Protein AF-A0A7Y6DLT6-F1 (afdb_monomer)

Foldseek 3Di:
DDDDDDDDDDDDDDDDDDDDDDDDDDDDDYDDDDDDDDDDDDDDDDDDDDDDDDDDDDDDDDDDDDDDDDDDDDDDDDDDDDDPDDDPPPPDDPCRLPVQVDADDLVRVLVCLVAAAEEEALLLLLLLLLAQDLLSVVSLVLLLVCLVRYAYELLSVVVNVVCNLVSLVPNDDCPDVLVVVLVVVVVVLVVVPVCVPPPPVSVVVNVVSVVVSVVVVVVVCVVSDDRDPSVCCSVDVVSDPSSVSCCVSCPVRYFDPPPPCQVVQLVVLVVCLVVPQDDQVVQQPVQCVPPPNRSSSRVSRLVSVLVVLQPDPGPAQAHEYEDLDLDVRFFPFDPPDPRDTDFGDSSSQSVSCVRRVHGYGYHYSLSVLVSSCVVPVDPPVSSVSNSVSSVVSSPPPPVPDCQDDLVLLVQLLVVCVVVVNPLLSVLLLVCLQSQFWDFPVRSCVVVVHDPPDACVCVLVSSQVSQVVCCVVVNGPPPDDGQWDFDDPPPDGGRTIGGDNVSNVSSVVLVPQDDLVLLLLVVLLVPQVDWDQLVRSLVVSVVVVSHDQVVDPCSSVRSVVVCVVCVVPFWDDDPNTTGGDPVCSPVRPPNPPDDDD

Radius of gyration: 35.14 Å; Cα contacts (8 Å, |Δi|>4): 614; chains: 1; bounding box: 98×102×90 Å

Structure (mmCIF, N/CA/C/O backbone):
data_AF-A0A7Y6DLT6-F1
#
_entry.id   AF-A0A7Y6DLT6-F1
#
loop_
_atom_site.group_PDB
_atom_site.id
_atom_site.type_symbol
_atom_site.label_atom_id
_atom_site.label_alt_id
_atom_site.label_comp_id
_atom_site.label_asym_id
_atom_site.label_entity_id
_atom_site.label_seq_id
_atom_site.pdbx_PDB_ins_code
_atom_site.Cartn_x
_atom_site.Cartn_y
_atom_site.Cartn_z
_atom_site.occupancy
_atom_site.B_iso_or_equiv
_atom_site.auth_seq_id
_atom_site.auth_comp_id
_atom_site.auth_asym_id
_atom_site.auth_atom_id
_atom_site.pdbx_PDB_model_num
ATOM 1 N N . MET A 1 1 ? 43.312 -44.491 4.519 1.00 35.94 1 MET A N 1
ATOM 2 C CA . MET A 1 1 ? 41.953 -44.143 4.980 1.00 35.94 1 MET A CA 1
ATOM 3 C C . MET A 1 1 ? 40.960 -44.849 4.069 1.00 35.94 1 MET A C 1
ATOM 5 O O . MET A 1 1 ? 41.055 -44.680 2.864 1.00 35.94 1 MET A O 1
ATOM 9 N N . GLN A 1 2 ? 40.114 -45.707 4.641 1.00 32.59 2 GLN A N 1
ATOM 10 C CA . GLN A 1 2 ? 38.873 -46.238 4.038 1.00 32.59 2 GLN A CA 1
ATOM 11 C C . GLN A 1 2 ? 37.790 -45.133 3.978 1.00 32.59 2 GLN A C 1
ATOM 13 O O . GLN A 1 2 ? 38.033 -44.118 4.640 1.00 32.59 2 GLN A O 1
ATOM 18 N N . PRO A 1 3 ? 36.642 -45.261 3.254 1.00 43.50 3 PRO A N 1
ATOM 19 C CA . PRO A 1 3 ? 35.817 -46.460 2.9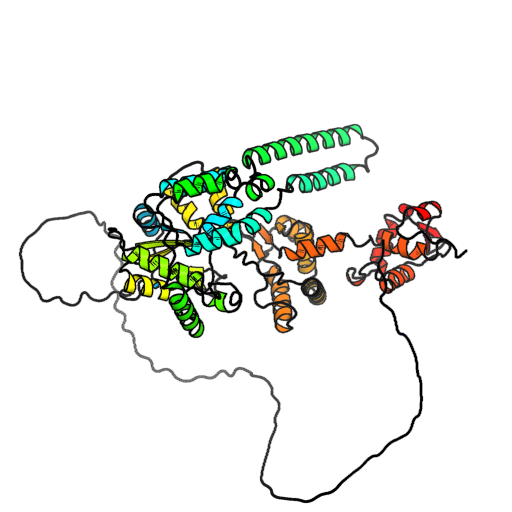23 1.00 43.50 3 PRO A CA 1
ATOM 20 C C . PRO A 1 3 ? 35.541 -46.652 1.407 1.00 43.50 3 PRO A C 1
ATOM 22 O O . PRO A 1 3 ? 35.812 -45.751 0.624 1.00 43.50 3 PRO A O 1
ATOM 25 N N . ILE A 1 4 ? 35.234 -47.837 0.852 1.00 29.78 4 ILE A N 1
ATOM 26 C CA . ILE A 1 4 ? 34.163 -48.861 1.027 1.00 29.78 4 ILE A CA 1
ATOM 27 C C . ILE A 1 4 ? 32.803 -48.495 0.383 1.00 29.78 4 ILE A C 1
ATOM 29 O O . ILE A 1 4 ? 32.092 -47.627 0.868 1.00 29.78 4 ILE A O 1
ATOM 33 N N . GLU A 1 5 ? 32.524 -49.256 -0.693 1.00 29.47 5 GLU A N 1
ATOM 34 C CA . GLU A 1 5 ? 31.287 -49.802 -1.306 1.00 29.47 5 GLU A CA 1
ATOM 35 C C . GLU A 1 5 ? 29.926 -49.084 -1.219 1.00 29.47 5 GLU A C 1
ATOM 37 O O . GLU A 1 5 ? 29.405 -48.879 -0.132 1.00 29.47 5 GLU A O 1
ATOM 42 N N . VAL A 1 6 ? 29.238 -49.014 -2.377 1.00 30.91 6 VAL A N 1
ATOM 43 C CA . VAL A 1 6 ? 27.948 -49.718 -2.584 1.00 30.91 6 VAL A CA 1
ATOM 44 C C . VAL A 1 6 ? 27.906 -50.358 -3.989 1.00 30.91 6 VAL A C 1
ATOM 46 O O . VAL A 1 6 ? 28.162 -49.707 -4.999 1.00 30.91 6 VAL A O 1
ATOM 49 N N . ARG A 1 7 ? 27.605 -51.664 -4.016 1.00 29.14 7 ARG A N 1
ATOM 50 C CA . ARG A 1 7 ? 27.376 -52.560 -5.172 1.00 29.14 7 ARG A CA 1
ATOM 51 C C . ARG A 1 7 ? 25.964 -52.369 -5.751 1.00 29.14 7 ARG A C 1
ATOM 53 O O . ARG A 1 7 ? 25.057 -52.085 -4.984 1.00 29.14 7 ARG A O 1
ATOM 60 N N . GLY A 1 8 ? 25.764 -52.532 -7.067 1.00 28.17 8 GLY A N 1
ATOM 61 C CA . GLY A 1 8 ? 25.127 -53.725 -7.682 1.00 28.17 8 GLY A CA 1
ATOM 62 C C . GLY A 1 8 ? 23.587 -53.607 -7.732 1.00 28.17 8 GLY A C 1
ATOM 63 O O . GLY A 1 8 ? 22.991 -53.184 -6.760 1.00 28.17 8 GLY A O 1
ATOM 64 N N . LEU A 1 9 ? 22.838 -53.928 -8.789 1.00 28.08 9 LEU A N 1
ATOM 65 C CA . LEU A 1 9 ? 22.936 -55.035 -9.739 1.00 28.08 9 LEU A CA 1
ATOM 66 C C . LEU A 1 9 ? 22.061 -54.751 -10.978 1.00 28.08 9 LEU A C 1
ATOM 68 O O . LEU A 1 9 ? 20.892 -54.397 -10.858 1.00 28.08 9 LEU A O 1
ATOM 72 N N . THR A 1 10 ? 22.611 -55.018 -12.156 1.00 30.36 10 THR A N 1
ATOM 73 C CA . THR A 1 10 ? 21.899 -55.385 -13.390 1.00 30.36 10 THR A CA 1
ATOM 74 C C . THR A 1 10 ? 21.813 -56.909 -13.496 1.00 30.36 10 THR A C 1
ATOM 76 O O . THR A 1 10 ? 22.809 -57.569 -13.202 1.00 30.36 10 THR A O 1
ATOM 79 N N . ASN A 1 11 ? 20.668 -57.447 -13.941 1.00 30.88 11 ASN A N 1
ATOM 80 C CA . ASN A 1 11 ? 20.520 -58.594 -14.868 1.00 30.88 11 ASN A CA 1
ATOM 81 C C . ASN A 1 11 ? 19.027 -58.972 -15.009 1.00 30.88 11 ASN A C 1
ATOM 83 O O . ASN A 1 11 ? 18.346 -59.169 -14.012 1.00 30.88 11 ASN A O 1
ATOM 87 N N . LEU A 1 12 ? 18.452 -58.845 -16.215 1.00 29.50 12 LEU A N 1
ATOM 88 C CA . LEU A 1 12 ? 18.264 -59.898 -17.241 1.00 29.50 12 LEU A CA 1
ATOM 89 C C . LEU A 1 12 ? 17.118 -60.870 -16.906 1.00 29.50 12 LEU A C 1
ATOM 91 O O . LEU A 1 12 ? 17.245 -61.656 -15.980 1.00 29.50 12 LEU A O 1
ATOM 95 N N . PHE A 1 13 ? 16.038 -60.857 -17.698 1.00 26.55 13 PHE A N 1
ATOM 96 C CA . PHE A 1 13 ? 15.686 -61.950 -18.622 1.00 26.55 13 PHE A CA 1
ATOM 97 C C . PHE A 1 13 ? 14.458 -61.584 -19.475 1.00 26.55 13 PHE A C 1
ATOM 99 O O . PHE A 1 13 ? 13.429 -61.142 -18.973 1.00 26.55 13 PHE A O 1
ATOM 106 N N . ALA A 1 14 ? 14.604 -61.779 -20.785 1.00 29.97 14 ALA A N 1
ATOM 107 C CA . ALA A 1 14 ? 13.555 -61.718 -21.793 1.00 29.97 14 ALA A CA 1
ATOM 108 C C . ALA A 1 14 ? 12.845 -63.079 -21.923 1.00 29.97 14 ALA A C 1
ATOM 110 O O . ALA A 1 14 ? 13.469 -64.119 -21.717 1.00 29.97 14 ALA A O 1
ATOM 111 N N . GLY A 1 15 ? 11.576 -63.071 -22.341 1.00 26.72 15 GLY A N 1
ATOM 112 C CA . GLY A 1 15 ? 10.824 -64.276 -22.700 1.00 26.72 15 GLY A CA 1
ATOM 113 C C . GLY A 1 15 ? 9.475 -63.943 -23.338 1.00 26.72 15 GLY A C 1
ATOM 114 O O . GLY A 1 15 ? 8.537 -63.559 -22.652 1.00 26.72 15 GLY A O 1
ATOM 115 N N . VAL A 1 16 ? 9.419 -64.066 -24.662 1.00 28.84 16 VAL A N 1
ATOM 116 C CA . VAL A 1 16 ? 8.278 -63.852 -25.569 1.00 28.84 16 VAL A CA 1
ATOM 117 C C . VAL A 1 16 ? 7.318 -65.051 -25.541 1.00 28.84 16 VAL A C 1
ATOM 119 O O . VAL A 1 16 ? 7.809 -66.175 -25.579 1.00 28.84 16 VAL A O 1
ATOM 122 N N . ALA A 1 17 ? 5.995 -64.832 -25.599 1.00 25.98 17 ALA A N 1
ATOM 123 C CA . ALA A 1 17 ? 5.063 -65.616 -26.433 1.00 25.98 17 ALA A CA 1
ATOM 124 C C . ALA A 1 17 ? 3.639 -65.021 -26.467 1.00 25.98 17 ALA A C 1
ATOM 126 O O . ALA A 1 17 ? 3.127 -64.495 -25.486 1.00 25.98 17 ALA A O 1
ATOM 127 N N . VAL A 1 18 ? 3.062 -65.133 -27.659 1.00 28.59 18 VAL A N 1
ATOM 128 C CA . VAL A 1 18 ? 1.777 -64.665 -28.200 1.00 28.59 18 VAL A CA 1
ATOM 129 C C . VAL A 1 18 ? 0.624 -65.608 -27.796 1.00 28.59 18 VAL A C 1
ATOM 131 O O . VAL A 1 18 ? 0.904 -66.753 -27.446 1.00 28.59 18 VAL A O 1
ATOM 134 N N . VAL A 1 19 ? -0.638 -65.151 -27.910 1.00 27.16 19 VAL A N 1
ATOM 135 C CA . VAL A 1 19 ? -1.792 -65.813 -28.593 1.00 27.16 19 VAL A CA 1
ATOM 136 C C . VAL A 1 19 ? -3.156 -65.441 -27.961 1.00 27.16 19 VAL A C 1
ATOM 138 O O . VAL A 1 19 ? -3.414 -65.727 -26.797 1.00 27.16 19 VAL A O 1
ATOM 141 N N . ASP A 1 20 ? -3.977 -64.802 -28.804 1.00 27.42 20 ASP A N 1
ATOM 142 C CA . ASP A 1 20 ? -5.425 -64.904 -29.076 1.00 27.42 20 ASP A CA 1
ATOM 143 C C . ASP A 1 20 ? -6.518 -64.906 -27.983 1.00 27.42 20 ASP A C 1
ATOM 145 O O . ASP A 1 20 ? -6.604 -65.765 -27.113 1.00 27.42 20 ASP A O 1
ATOM 149 N N . ASP A 1 21 ? -7.422 -63.934 -28.171 1.00 29.38 21 ASP A N 1
ATOM 150 C CA . ASP A 1 21 ? -8.854 -64.080 -28.494 1.00 29.38 21 ASP A CA 1
ATOM 151 C C . ASP A 1 21 ? -9.742 -64.969 -27.601 1.00 29.38 21 ASP A C 1
ATOM 153 O O . ASP A 1 21 ? -9.621 -66.191 -27.571 1.00 29.38 21 ASP A O 1
ATOM 157 N N . LEU A 1 22 ? -10.751 -64.349 -26.973 1.00 25.91 22 LEU A N 1
ATOM 158 C CA . LEU A 1 22 ? -12.039 -65.002 -26.724 1.00 25.91 22 LEU A CA 1
ATOM 159 C C . LEU A 1 22 ? -13.150 -63.982 -26.457 1.00 25.91 22 LEU A C 1
ATOM 161 O O . LEU A 1 22 ? -13.236 -63.322 -25.422 1.00 25.91 22 LEU A O 1
ATOM 165 N N . SER A 1 23 ? -14.032 -63.923 -27.446 1.00 26.02 23 SER A N 1
ATOM 166 C CA . SER A 1 23 ? -15.387 -63.393 -27.390 1.00 26.02 23 SER A CA 1
ATOM 167 C C . SER A 1 23 ? -16.257 -64.216 -26.431 1.00 26.02 23 SER A C 1
ATOM 169 O O . SER A 1 23 ? -16.155 -65.442 -26.420 1.00 26.02 23 SER A O 1
ATOM 171 N N . LEU A 1 24 ? -17.208 -63.591 -25.728 1.00 24.50 24 LEU A N 1
ATOM 172 C CA . LEU A 1 24 ? -18.424 -64.291 -25.304 1.00 24.50 24 LEU A CA 1
ATOM 173 C C . LEU A 1 24 ? -19.627 -63.351 -25.208 1.00 24.50 24 LEU A C 1
ATOM 175 O O . LEU A 1 24 ? -19.550 -62.205 -24.775 1.00 24.50 24 LEU A O 1
ATOM 179 N N . THR A 1 25 ? -20.736 -63.899 -25.681 1.00 24.39 25 THR A N 1
ATOM 180 C CA . THR A 1 25 ? -21.886 -63.256 -26.299 1.00 24.39 25 THR A CA 1
ATOM 181 C C . THR A 1 25 ? -23.145 -63.912 -25.717 1.00 24.39 25 THR A C 1
ATOM 183 O O . THR A 1 25 ? -23.231 -65.133 -25.725 1.00 24.39 25 THR A O 1
ATOM 186 N N . ILE A 1 26 ? -24.114 -63.077 -25.306 1.00 25.66 26 ILE A N 1
ATOM 187 C CA . ILE A 1 26 ? -25.591 -63.261 -25.308 1.00 25.66 26 ILE A CA 1
ATOM 188 C C . ILE A 1 26 ? -26.275 -64.240 -24.320 1.00 25.66 26 ILE A C 1
ATOM 190 O O . ILE A 1 26 ? -26.053 -65.444 -24.355 1.00 25.66 26 ILE A O 1
ATOM 194 N N . ALA A 1 27 ? -27.249 -63.686 -23.567 1.00 24.92 27 ALA A N 1
ATOM 195 C CA . ALA A 1 27 ? -28.701 -64.024 -23.509 1.00 24.92 27 ALA A CA 1
ATOM 196 C C . ALA A 1 27 ? -29.249 -63.898 -22.068 1.00 24.92 27 ALA A C 1
ATOM 198 O O . ALA A 1 27 ? -28.544 -64.264 -21.141 1.00 24.92 27 ALA A O 1
ATOM 199 N N . ALA A 1 28 ? -30.500 -63.560 -21.738 1.00 25.25 28 ALA A N 1
ATOM 200 C CA . ALA A 1 28 ? -31.664 -62.866 -22.310 1.00 25.25 28 ALA A CA 1
ATOM 201 C C . ALA A 1 28 ? -32.809 -63.032 -21.267 1.00 25.25 28 ALA A C 1
ATOM 203 O O . ALA A 1 28 ? -32.799 -64.015 -20.527 1.00 25.25 28 ALA A O 1
ATOM 204 N N . GLY A 1 29 ? -33.808 -62.135 -21.250 1.00 23.48 29 GLY A N 1
ATOM 205 C CA . GLY A 1 29 ? -35.109 -62.316 -20.560 1.00 23.48 29 GLY A CA 1
ATOM 206 C C . GLY A 1 29 ? -35.494 -61.131 -19.658 1.00 23.48 29 GLY A C 1
ATOM 207 O O . GLY A 1 29 ? -34.976 -61.035 -18.555 1.00 23.48 29 GLY A O 1
ATOM 208 N N . GLU A 1 30 ? -36.158 -60.083 -20.173 1.00 28.81 30 GLU A N 1
ATOM 209 C CA . GLU A 1 30 ? -37.633 -59.855 -20.227 1.00 28.81 30 GLU A CA 1
ATOM 210 C C . GLU A 1 30 ? -38.258 -59.439 -18.868 1.00 28.81 30 GLU A C 1
ATOM 212 O O . GLU A 1 30 ? -37.863 -59.977 -17.846 1.00 28.81 30 GLU A O 1
ATOM 217 N N . VAL A 1 31 ? -39.261 -58.561 -18.683 1.00 26.36 31 VAL A N 1
ATOM 218 C CA . VAL A 1 31 ? -40.096 -57.590 -19.438 1.00 26.36 31 VAL A CA 1
ATOM 219 C C . VAL A 1 31 ? -40.890 -56.797 -18.362 1.00 26.36 31 VAL A C 1
ATOM 221 O O . VAL A 1 31 ? -41.161 -57.360 -17.307 1.00 26.36 31 VAL A O 1
ATOM 224 N N . PHE A 1 32 ? -41.257 -55.531 -18.641 1.00 25.34 32 PHE A N 1
ATOM 225 C CA . PHE A 1 32 ? -42.472 -54.744 -18.259 1.00 25.34 32 PHE A CA 1
ATOM 226 C C . PHE A 1 32 ? -42.084 -53.246 -18.140 1.00 25.34 32 PHE A C 1
ATOM 228 O O . PHE A 1 32 ? -41.410 -52.854 -17.197 1.00 25.34 32 PHE A O 1
ATOM 235 N N . ALA A 1 33 ? -42.224 -52.418 -19.192 1.00 27.95 33 ALA A N 1
ATOM 236 C CA . ALA A 1 33 ? -43.408 -51.611 -19.579 1.00 27.95 33 ALA A CA 1
ATOM 237 C C . ALA A 1 33 ? -43.897 -50.696 -18.429 1.00 27.95 33 ALA A C 1
ATOM 239 O O . ALA A 1 33 ? -44.221 -51.196 -17.364 1.00 27.95 33 ALA A O 1
ATOM 240 N N . LEU A 1 34 ? -43.967 -49.359 -18.525 1.00 27.39 34 LEU A N 1
ATOM 241 C CA . LEU A 1 34 ? -44.654 -48.469 -19.484 1.00 27.39 34 LEU A CA 1
ATOM 242 C C . LEU A 1 34 ? -44.012 -47.058 -19.367 1.00 27.39 34 LEU A C 1
ATOM 244 O O . LEU A 1 34 ? -43.784 -46.603 -18.254 1.00 27.39 34 LEU A O 1
ATOM 248 N N . GLY A 1 35 ? -43.626 -46.348 -20.434 1.00 28.16 35 GLY A N 1
ATOM 249 C CA . GLY A 1 35 ? -44.506 -45.447 -21.203 1.00 28.16 35 GLY A CA 1
ATOM 250 C C . GLY A 1 35 ? -43.976 -43.986 -21.185 1.00 28.16 35 GLY A C 1
ATOM 251 O O . GLY A 1 35 ? -43.201 -43.659 -20.299 1.00 28.16 35 GLY A O 1
ATOM 252 N N . PRO A 1 36 ? -44.316 -43.118 -22.161 1.00 41.81 36 PRO A N 1
ATOM 253 C CA . PRO A 1 36 ? -43.343 -42.566 -23.131 1.00 41.81 36 PRO A CA 1
ATOM 254 C C . PRO A 1 36 ? -43.027 -41.049 -22.971 1.00 41.81 36 PRO A C 1
ATOM 256 O O . PRO A 1 36 ? -43.845 -40.313 -22.439 1.00 41.81 36 PRO A O 1
ATOM 259 N N . ASN A 1 37 ? -41.810 -40.575 -23.315 1.00 30.48 37 ASN A N 1
ATOM 260 C CA . ASN A 1 37 ? -41.374 -39.984 -24.616 1.00 30.48 37 ASN A CA 1
ATOM 261 C C . ASN A 1 37 ? -41.849 -38.505 -24.773 1.00 30.48 37 ASN A C 1
ATOM 263 O O . ASN A 1 37 ? -42.997 -38.206 -24.493 1.00 30.48 37 ASN A O 1
ATOM 267 N N . VAL A 1 38 ? -41.060 -37.496 -25.171 1.00 30.70 38 VAL A N 1
ATOM 268 C CA . VAL A 1 38 ? -40.387 -37.312 -26.472 1.00 30.70 38 VAL A CA 1
ATOM 269 C C . VAL A 1 38 ? -39.416 -36.109 -26.399 1.00 30.70 38 VAL A C 1
ATOM 271 O O . VAL A 1 38 ? -39.701 -35.096 -25.766 1.00 30.70 38 VAL A O 1
ATOM 274 N N . ARG A 1 39 ? -38.284 -36.225 -27.110 1.00 31.39 39 ARG A N 1
ATOM 275 C CA . ARG A 1 39 ? -37.271 -35.185 -27.397 1.00 31.39 39 ARG A CA 1
ATOM 276 C C . ARG A 1 39 ? -37.767 -34.138 -28.411 1.00 31.39 39 ARG A C 1
ATOM 278 O O . ARG A 1 39 ? -38.401 -34.509 -29.392 1.00 31.39 39 ARG A O 1
ATOM 285 N N . GLY A 1 40 ? -37.316 -32.885 -28.306 1.00 27.89 40 GLY A N 1
ATOM 286 C CA . GLY A 1 40 ? -37.425 -31.896 -29.391 1.00 27.89 40 GLY A CA 1
ATOM 287 C C . GLY A 1 40 ? -36.444 -30.729 -29.232 1.00 27.89 40 GLY A C 1
ATOM 288 O O . GLY A 1 40 ? -36.400 -30.112 -28.178 1.00 27.89 40 GLY A O 1
ATOM 289 N N . ARG A 1 41 ? -35.633 -30.486 -30.270 1.00 28.52 41 ARG A N 1
ATOM 290 C CA . ARG A 1 41 ? -34.544 -29.490 -30.394 1.00 28.52 41 ARG A CA 1
ATOM 291 C C . ARG A 1 41 ? -35.006 -28.015 -30.291 1.00 28.52 41 ARG A C 1
ATOM 293 O O . ARG A 1 41 ? -36.193 -27.758 -30.475 1.00 28.52 41 ARG A O 1
ATOM 300 N N . PRO A 1 42 ? -34.078 -27.058 -30.066 1.00 38.41 42 PRO A N 1
ATOM 301 C CA . PRO A 1 42 ? -34.388 -25.642 -29.869 1.00 38.41 42 PRO A CA 1
ATOM 302 C C . PRO A 1 42 ? -34.380 -24.848 -31.185 1.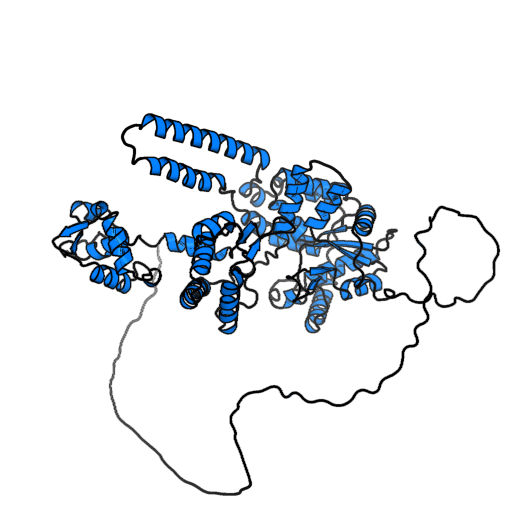00 38.41 42 PRO A C 1
ATOM 304 O O . PRO A 1 42 ? -33.554 -25.111 -32.054 1.00 38.41 42 PRO A O 1
ATOM 307 N N . GLU A 1 43 ? -35.250 -23.841 -31.301 1.00 29.22 43 GLU A N 1
ATOM 308 C CA . GLU A 1 43 ? -35.146 -22.754 -32.287 1.00 29.22 43 GLU A CA 1
ATOM 309 C C . GLU A 1 43 ? -35.875 -21.474 -31.798 1.00 29.22 43 GLU A C 1
ATOM 311 O O . GLU A 1 43 ? -36.617 -21.529 -30.814 1.00 29.22 43 GLU A O 1
ATOM 316 N N . PRO A 1 44 ? -35.578 -20.297 -32.387 1.00 33.84 44 PRO A N 1
ATOM 317 C CA . PRO A 1 44 ? -35.224 -19.093 -31.636 1.00 33.84 44 PRO A CA 1
ATOM 318 C C . PRO A 1 44 ? -36.372 -18.106 -31.388 1.00 33.84 44 PRO A C 1
ATOM 320 O O . PRO A 1 44 ? -37.350 -18.006 -32.128 1.00 33.84 44 PRO A O 1
ATOM 323 N N . TRP A 1 45 ? -36.183 -17.301 -30.344 1.00 24.84 45 TRP A N 1
ATOM 324 C CA . TRP A 1 45 ? -37.079 -16.236 -29.905 1.00 24.84 45 TRP A CA 1
ATOM 325 C C . TRP A 1 45 ? -37.185 -15.110 -30.954 1.00 24.84 45 TRP A C 1
ATOM 327 O O . TRP A 1 45 ? -36.192 -14.467 -31.297 1.00 24.84 45 TRP A O 1
ATOM 337 N N . ARG A 1 46 ? -38.405 -14.831 -31.434 1.00 28.02 46 ARG A N 1
ATOM 338 C CA . ARG A 1 46 ? -38.782 -13.575 -32.112 1.00 28.02 46 ARG A CA 1
ATOM 339 C C . ARG A 1 46 ? -39.748 -12.785 -31.216 1.00 28.02 46 ARG A C 1
ATOM 341 O O . ARG A 1 46 ? -40.589 -13.403 -30.566 1.00 28.02 46 ARG A O 1
ATOM 348 N N . PRO A 1 47 ? -39.672 -11.441 -31.190 1.00 33.31 47 PRO A N 1
ATOM 349 C CA . PRO A 1 47 ? -40.500 -10.617 -30.318 1.00 33.31 47 PRO A CA 1
ATOM 350 C C . PRO A 1 47 ? -41.884 -10.396 -30.939 1.00 33.31 47 PRO A C 1
ATOM 352 O O . PRO A 1 47 ? -41.990 -10.129 -32.137 1.00 33.31 47 PRO A O 1
ATOM 355 N N . ASN A 1 48 ? -42.940 -10.466 -30.124 1.00 27.22 48 ASN A N 1
ATOM 356 C CA . ASN A 1 48 ? -44.301 -10.152 -30.553 1.00 27.22 48 ASN A CA 1
ATOM 357 C C . ASN A 1 48 ? -44.804 -8.869 -29.870 1.00 27.22 48 ASN A C 1
ATOM 359 O O . ASN A 1 48 ? -44.767 -8.744 -28.646 1.00 27.22 48 ASN A O 1
ATOM 363 N N . HIS A 1 49 ? -45.263 -7.923 -30.689 1.00 31.03 49 HIS A N 1
ATOM 364 C CA . HIS A 1 49 ? -46.005 -6.724 -30.300 1.00 31.03 49 HIS A CA 1
ATOM 365 C C . HIS A 1 49 ? -47.505 -7.047 -30.149 1.00 31.03 49 HIS A C 1
ATOM 367 O O . HIS A 1 49 ? -48.045 -7.821 -30.934 1.00 31.03 49 HIS A O 1
ATOM 373 N N . GLY A 1 50 ? -48.189 -6.371 -29.216 1.00 27.56 50 GLY A N 1
ATOM 374 C CA . GLY A 1 50 ? -49.659 -6.311 -29.106 1.00 27.56 50 GLY A CA 1
ATOM 375 C C . GLY A 1 50 ? -50.136 -6.547 -27.667 1.00 27.56 50 GLY A C 1
ATOM 376 O O . GLY A 1 50 ? -50.213 -7.688 -27.240 1.00 27.56 50 GLY A O 1
ATOM 377 N N . ASP A 1 51 ? -50.208 -5.534 -26.800 1.00 29.23 51 ASP A N 1
ATOM 378 C CA . ASP A 1 51 ? -51.276 -4.524 -26.624 1.00 29.23 51 ASP A CA 1
ATOM 379 C C . ASP A 1 51 ? -52.408 -4.972 -25.664 1.00 29.23 51 ASP A C 1
ATOM 381 O O . ASP A 1 51 ? -52.863 -6.110 -25.728 1.00 29.23 51 ASP A O 1
ATOM 385 N N . ARG A 1 52 ? -52.895 -4.004 -24.852 1.00 27.36 52 ARG A N 1
ATOM 386 C CA . ARG A 1 52 ? -54.032 -4.004 -23.883 1.00 27.36 52 ARG A CA 1
ATOM 387 C C . ARG A 1 52 ? -53.725 -4.502 -22.449 1.00 27.36 52 ARG A C 1
ATOM 389 O O . ARG A 1 52 ? -53.229 -5.597 -22.278 1.00 27.36 52 ARG A O 1
ATOM 396 N N . GLN A 1 53 ? -54.027 -3.817 -21.334 1.00 27.67 53 GLN A N 1
ATOM 397 C CA . GLN A 1 53 ? -54.677 -2.533 -21.021 1.00 27.67 53 GLN A CA 1
ATOM 398 C C . GLN A 1 53 ? -54.111 -1.963 -19.698 1.00 27.67 53 GLN A C 1
ATOM 400 O O . GLN A 1 53 ? -53.755 -2.712 -18.794 1.00 27.67 53 GLN A O 1
ATOM 405 N N . ARG A 1 54 ? -54.107 -0.630 -19.554 1.00 26.27 54 ARG A N 1
ATOM 406 C CA . ARG A 1 54 ? -53.894 0.102 -18.286 1.00 26.27 54 ARG A CA 1
ATOM 407 C C . ARG A 1 54 ? -55.235 0.583 -17.712 1.00 26.27 54 ARG A C 1
ATOM 409 O O . ARG A 1 54 ? -56.043 1.080 -18.498 1.00 26.27 54 ARG A O 1
ATOM 416 N N . PRO A 1 55 ? -55.421 0.656 -16.381 1.00 28.11 55 PRO A N 1
ATOM 417 C CA . PRO A 1 55 ? -56.328 1.620 -15.773 1.00 28.11 55 PRO A CA 1
ATOM 418 C C . PRO A 1 55 ? -55.599 2.940 -15.457 1.00 28.11 55 PRO A C 1
ATOM 420 O O . PRO A 1 55 ? -54.486 2.966 -14.936 1.00 28.11 55 PRO A O 1
ATOM 423 N N . ARG A 1 56 ? -56.252 4.057 -15.796 1.00 26.70 56 ARG A N 1
ATOM 424 C CA . ARG A 1 56 ? -55.869 5.442 -15.472 1.00 26.70 56 ARG A CA 1
ATOM 425 C C . ARG A 1 56 ? -56.321 5.802 -14.052 1.00 26.70 56 ARG A C 1
ATOM 427 O O . ARG A 1 56 ? -57.506 5.672 -13.760 1.00 26.70 56 ARG A O 1
ATOM 434 N N . VAL A 1 57 ? -55.450 6.432 -13.261 1.00 28.42 57 VAL A N 1
ATOM 435 C CA . VAL A 1 57 ? -55.857 7.333 -12.166 1.00 28.42 57 VAL A CA 1
ATOM 436 C C . VAL A 1 57 ? -55.349 8.742 -12.484 1.00 28.42 57 VAL A C 1
ATOM 438 O O . VAL A 1 57 ? -54.205 8.938 -12.888 1.00 28.42 57 VAL A O 1
ATOM 441 N N . LYS A 1 58 ? -56.265 9.711 -12.406 1.00 26.70 58 LYS A N 1
ATOM 442 C CA . LYS A 1 58 ? -56.104 11.122 -12.783 1.00 26.70 58 LYS A CA 1
ATOM 443 C C . LYS A 1 58 ? -55.303 11.884 -11.716 1.00 26.70 58 LYS A C 1
ATOM 445 O O . LYS A 1 58 ? -55.754 11.952 -10.579 1.00 26.70 58 LYS A O 1
ATOM 450 N N . LEU A 1 59 ? -54.210 12.552 -12.099 1.00 29.17 59 LEU A N 1
ATOM 451 C CA . LEU A 1 59 ? -53.629 13.649 -11.313 1.00 29.17 59 LEU A CA 1
ATOM 452 C C . LEU A 1 59 ? -54.285 14.981 -11.705 1.00 29.17 59 LEU A C 1
ATOM 454 O O . LEU A 1 59 ? -54.288 15.366 -12.876 1.00 29.17 59 LEU A O 1
ATOM 458 N N . LYS A 1 60 ? -54.823 15.692 -10.708 1.00 26.20 60 LYS A N 1
ATOM 459 C CA . LYS A 1 60 ? -55.202 17.106 -10.804 1.00 26.20 60 LYS A CA 1
ATOM 460 C C . LYS A 1 60 ? -53.950 17.969 -10.629 1.00 26.20 60 LYS A C 1
ATOM 462 O O . LYS A 1 60 ? -53.212 17.802 -9.667 1.00 26.20 60 LYS A O 1
ATOM 467 N N . ARG A 1 61 ? -53.754 18.903 -11.560 1.00 28.45 61 ARG A N 1
ATOM 468 C CA . ARG A 1 61 ? -52.826 20.033 -11.446 1.00 28.45 61 ARG A CA 1
ATOM 469 C C . ARG A 1 61 ? -53.449 21.122 -10.570 1.00 28.45 61 ARG A C 1
ATOM 471 O O . ARG A 1 61 ? -54.582 21.520 -10.826 1.00 28.45 61 ARG A O 1
ATOM 478 N N . SER A 1 62 ? -52.670 21.669 -9.649 1.00 29.77 62 SER A N 1
ATOM 479 C CA . SER A 1 62 ? -52.819 23.039 -9.151 1.00 29.77 62 SER A CA 1
ATOM 480 C C . SER A 1 62 ? -51.416 23.604 -8.966 1.00 29.77 62 SER A C 1
ATOM 482 O O . SER A 1 62 ? -50.627 23.053 -8.203 1.00 29.77 62 SER A O 1
ATOM 484 N N . GLY A 1 63 ? -51.088 24.631 -9.747 1.00 29.02 63 GLY A N 1
ATOM 485 C CA . GLY A 1 63 ? -49.822 25.347 -9.657 1.00 29.02 63 GLY A CA 1
ATOM 486 C C . GLY A 1 63 ? -49.885 26.495 -8.655 1.00 29.02 63 GLY A C 1
ATOM 487 O O . GLY A 1 63 ? -50.964 27.018 -8.415 1.00 29.02 63 GLY A O 1
ATOM 488 N N . ILE A 1 64 ? -48.712 26.856 -8.140 1.00 31.91 64 ILE A N 1
ATOM 489 C CA . ILE A 1 64 ? -48.222 28.148 -7.619 1.00 31.91 64 ILE A CA 1
ATOM 490 C C . ILE A 1 64 ? -46.690 27.921 -7.644 1.00 31.91 64 ILE A C 1
ATOM 492 O O . ILE A 1 64 ? -46.231 26.901 -7.147 1.00 31.91 64 ILE A O 1
ATOM 496 N N . GLY A 1 65 ? -45.869 28.623 -8.424 1.00 28.55 65 GLY A N 1
ATOM 497 C CA . GLY A 1 65 ? -45.528 30.039 -8.295 1.00 28.55 65 GLY A CA 1
ATOM 498 C C . GLY A 1 65 ? -44.098 30.128 -7.738 1.00 28.55 65 GLY A C 1
ATOM 499 O O . GLY A 1 65 ? -43.910 30.027 -6.534 1.00 28.55 65 GLY A O 1
ATOM 500 N N . LEU A 1 66 ? -43.101 30.239 -8.624 1.00 31.91 66 LEU A N 1
ATOM 501 C CA . LEU A 1 66 ? -41.678 30.409 -8.293 1.00 31.91 66 LEU A CA 1
ATOM 502 C C . LEU A 1 66 ? -41.419 31.833 -7.766 1.00 31.91 66 LEU A C 1
ATOM 504 O O . LEU A 1 66 ? -41.722 32.798 -8.465 1.00 31.91 66 LEU A O 1
ATOM 508 N N . GLN A 1 67 ? -40.804 31.958 -6.587 1.00 30.95 67 GLN A N 1
ATOM 509 C CA . GLN A 1 67 ? -40.103 33.162 -6.119 1.00 30.95 67 GLN A CA 1
ATOM 510 C C . GLN A 1 67 ? -38.744 32.761 -5.521 1.00 30.95 67 GLN A C 1
ATOM 512 O O . GLN A 1 67 ? -38.602 31.666 -4.984 1.00 30.95 67 GLN A O 1
ATOM 517 N N . GLY A 1 68 ? -37.748 33.626 -5.744 1.00 31.25 68 GLY A N 1
ATOM 518 C CA . GLY A 1 68 ? -36.307 33.373 -5.633 1.00 31.25 68 GLY A CA 1
ATOM 519 C C . GLY A 1 68 ? -35.713 33.294 -4.215 1.00 31.25 68 GLY A C 1
ATOM 520 O O . GLY A 1 68 ? -36.448 33.158 -3.240 1.00 31.25 68 GLY A O 1
ATOM 521 N N . PRO A 1 69 ? -34.368 33.334 -4.108 1.00 35.12 69 PRO A N 1
ATOM 522 C CA . PRO A 1 69 ? -33.635 32.912 -2.919 1.00 35.12 69 PRO A CA 1
ATOM 523 C C . PRO A 1 69 ? -33.598 34.021 -1.860 1.00 35.12 69 PRO A C 1
ATOM 525 O O . PRO A 1 69 ? -33.229 35.156 -2.156 1.00 35.12 69 PRO A O 1
ATOM 528 N N . GLY A 1 70 ? -33.991 33.679 -0.633 1.00 29.11 70 GLY A N 1
ATOM 529 C CA . GLY A 1 70 ? -33.934 34.551 0.536 1.00 29.11 70 GLY A CA 1
ATOM 530 C C . GLY A 1 70 ? -32.787 34.164 1.466 1.00 29.11 70 GLY A C 1
ATOM 531 O O . GLY A 1 70 ? -32.697 33.014 1.891 1.00 29.11 70 GLY A O 1
ATOM 532 N N . ASP A 1 71 ? -31.947 35.159 1.726 1.00 27.77 71 ASP A N 1
ATOM 533 C CA . ASP A 1 71 ? -30.952 35.313 2.789 1.00 27.77 71 ASP A CA 1
ATOM 534 C C . ASP A 1 71 ? -31.263 34.550 4.090 1.00 27.77 71 ASP A C 1
ATOM 536 O O . ASP A 1 71 ? -32.346 34.696 4.660 1.00 27.77 71 ASP A O 1
ATOM 540 N N . TRP A 1 72 ? -30.277 33.816 4.611 1.00 27.84 72 TRP A N 1
ATOM 541 C CA . TRP A 1 72 ? -30.266 33.338 5.996 1.00 27.84 72 TRP A CA 1
ATOM 542 C C . TRP A 1 72 ? -29.110 34.007 6.735 1.00 27.84 72 TRP A C 1
ATOM 544 O O . TRP A 1 72 ? -27.989 33.507 6.751 1.00 27.84 72 TRP A O 1
ATOM 554 N N . SER A 1 73 ? -29.406 35.151 7.349 1.00 29.44 73 SER A N 1
ATOM 555 C CA . SER A 1 73 ? -28.575 35.774 8.375 1.00 29.44 73 SER A CA 1
ATOM 556 C C . SER A 1 73 ? -29.255 35.633 9.736 1.00 29.44 73 SER A C 1
ATOM 558 O O . SER A 1 73 ? -30.413 36.022 9.878 1.00 29.44 73 SER A O 1
ATOM 560 N N . ASP A 1 74 ? -28.502 35.101 10.697 1.00 31.14 74 ASP A N 1
ATOM 561 C CA . ASP A 1 74 ? -28.532 35.339 12.143 1.00 31.14 74 ASP A CA 1
ATOM 562 C C . ASP A 1 74 ? -29.863 35.660 12.839 1.00 31.14 74 ASP A C 1
ATOM 564 O O . ASP A 1 74 ? -30.463 36.719 12.645 1.00 31.14 74 ASP A O 1
ATOM 568 N N . LYS A 1 75 ? -30.186 34.838 13.848 1.00 30.00 75 LYS A N 1
ATOM 569 C CA . LYS A 1 75 ? -30.215 35.312 15.245 1.00 30.00 75 LYS A CA 1
ATOM 570 C C . LYS A 1 75 ? -30.378 34.170 16.245 1.00 30.00 75 LYS A C 1
ATOM 572 O O . LYS A 1 75 ? -31.386 33.469 16.269 1.00 30.00 75 LYS A O 1
ATOM 577 N N . ALA A 1 76 ? -29.373 34.052 17.104 1.00 32.16 76 ALA A N 1
ATOM 578 C CA . ALA A 1 76 ? -29.474 33.436 18.414 1.00 32.16 76 ALA A CA 1
ATOM 579 C C . ALA A 1 76 ? -30.250 34.365 19.361 1.00 32.16 76 ALA A C 1
ATOM 581 O O . ALA A 1 76 ? -30.009 35.568 19.342 1.00 32.16 76 ALA A O 1
ATOM 582 N N . ASP A 1 77 ? -31.127 33.800 20.199 1.00 31.75 77 ASP A N 1
ATOM 583 C CA . ASP A 1 77 ? -31.397 34.322 21.544 1.00 31.75 77 ASP A CA 1
ATOM 584 C C . ASP A 1 77 ? -32.130 33.296 22.440 1.00 31.75 77 ASP A C 1
ATOM 586 O O . ASP A 1 77 ? -33.298 32.967 22.259 1.00 31.75 77 ASP A O 1
ATOM 590 N N . SER A 1 78 ? -31.372 32.760 23.399 1.00 30.20 78 SER A N 1
ATOM 591 C CA . SER A 1 78 ? -31.604 32.807 24.852 1.00 30.20 78 SER A CA 1
ATOM 592 C C . SER A 1 78 ? -32.999 32.517 25.466 1.00 30.20 78 SER A C 1
ATOM 594 O O . SER A 1 78 ? -33.812 33.411 25.660 1.00 30.20 78 SER A O 1
ATOM 596 N N . ALA A 1 79 ? -33.127 31.285 25.986 1.00 31.88 79 ALA A N 1
ATOM 597 C CA . ALA A 1 79 ? -33.559 30.891 27.347 1.00 31.88 79 ALA A CA 1
ATOM 598 C C . ALA A 1 79 ? -35.002 31.148 27.871 1.00 31.88 79 ALA A C 1
ATOM 600 O O . ALA A 1 79 ? -35.417 32.288 28.040 1.00 31.88 79 ALA A O 1
ATOM 601 N N . HIS A 1 80 ? -35.677 30.073 28.329 1.00 31.77 80 HIS A N 1
ATOM 602 C CA . HIS A 1 80 ? -36.114 29.786 29.727 1.00 31.77 80 HIS A CA 1
ATOM 603 C C . HIS A 1 80 ? -37.288 28.779 29.777 1.00 31.77 80 HIS A C 1
ATOM 605 O O . HIS A 1 80 ? -38.272 28.932 29.065 1.00 31.77 80 HIS A O 1
ATOM 611 N N . GLY A 1 81 ? -37.245 27.837 30.733 1.00 29.69 81 GLY A N 1
ATOM 612 C CA . GLY A 1 81 ? -38.459 27.276 31.356 1.00 29.69 81 GLY A CA 1
ATOM 613 C C . GLY A 1 81 ? -38.737 25.787 31.129 1.00 29.69 81 GLY A C 1
ATOM 614 O O . GLY A 1 81 ? -39.162 25.370 30.061 1.00 29.69 81 GLY A O 1
ATOM 615 N N . ARG A 1 82 ? -38.554 24.997 32.195 1.00 38.97 82 ARG A N 1
ATOM 616 C CA . ARG A 1 82 ? -38.876 23.565 32.317 1.00 38.97 82 ARG A CA 1
ATOM 617 C C . ARG A 1 82 ? -40.312 23.231 31.904 1.00 38.97 82 ARG A C 1
ATOM 619 O O . ARG A 1 82 ? -41.237 23.833 32.437 1.00 38.97 82 ARG A O 1
ATOM 626 N N . GLN A 1 83 ? -40.475 22.129 31.177 1.00 31.95 83 GLN A N 1
ATOM 627 C CA . GLN A 1 83 ? -41.546 21.155 31.405 1.00 31.95 83 GLN A CA 1
ATOM 628 C C . GLN A 1 83 ? -41.086 19.780 30.908 1.00 31.95 83 GLN A C 1
ATOM 630 O O . GLN A 1 83 ? -40.586 19.643 29.797 1.00 31.95 83 GLN A O 1
ATOM 635 N N . SER A 1 84 ? -41.217 18.776 31.774 1.00 43.53 84 SER A N 1
ATOM 636 C CA . SER A 1 84 ? -41.018 17.363 31.466 1.00 43.53 84 SER A CA 1
ATOM 637 C C . SER A 1 84 ? -42.082 16.920 30.464 1.00 43.53 84 SER A C 1
ATOM 639 O O . SER A 1 84 ? -43.192 16.542 30.845 1.00 43.53 84 SER A O 1
ATOM 641 N N . VAL A 1 85 ? -41.757 17.017 29.182 1.00 35.38 85 VAL A N 1
ATOM 642 C CA . VAL A 1 85 ? -42.516 16.391 28.105 1.00 35.38 85 VAL A CA 1
ATOM 643 C C . VAL A 1 85 ? -41.879 15.026 27.907 1.00 35.38 85 VAL A C 1
ATOM 645 O O . VAL A 1 85 ? -40.671 14.946 27.694 1.00 35.38 85 VAL A O 1
ATOM 648 N N . GLY A 1 86 ? -42.667 13.960 28.072 1.00 39.06 86 GLY A N 1
ATOM 649 C CA . GLY A 1 86 ? -42.214 12.602 27.784 1.00 39.06 86 GLY A CA 1
ATOM 650 C C . GLY A 1 86 ? -41.540 12.575 26.420 1.00 39.06 86 GLY A C 1
ATOM 651 O O . GLY A 1 86 ? -42.053 13.192 25.488 1.00 39.06 86 GLY A O 1
ATOM 652 N N . GLU A 1 87 ? -40.378 11.927 26.344 1.00 39.88 87 GLU A N 1
ATOM 653 C CA . GLU A 1 87 ? -39.627 11.744 25.107 1.00 39.88 87 GLU A CA 1
ATOM 654 C C . GLU A 1 87 ? -40.567 11.187 24.034 1.00 39.88 87 GLU A C 1
ATOM 656 O O . GLU A 1 87 ? -40.837 9.989 23.954 1.00 39.88 87 GLU A O 1
ATOM 661 N N . THR A 1 88 ? -41.100 12.069 23.191 1.00 44.19 88 THR A N 1
ATOM 662 C CA . THR A 1 88 ? -41.453 11.707 21.825 1.00 44.19 88 THR A CA 1
ATOM 663 C C . THR A 1 88 ? -40.198 11.052 21.267 1.00 44.19 88 THR A C 1
ATOM 665 O O . THR A 1 88 ? -39.155 11.711 21.307 1.00 44.19 88 THR A O 1
ATOM 668 N N . PRO A 1 89 ? -40.244 9.788 20.806 1.00 52.56 89 PRO A N 1
ATOM 669 C CA . PRO A 1 89 ? -39.057 9.165 20.253 1.00 52.56 89 PRO A CA 1
ATOM 670 C C . PRO A 1 89 ? -38.591 10.081 19.132 1.00 52.56 89 PRO A C 1
ATOM 672 O O . PRO A 1 89 ? -39.362 10.344 18.204 1.00 52.56 89 PRO A O 1
ATOM 675 N N . ALA A 1 90 ? -37.388 10.647 19.286 1.00 60.09 90 ALA A N 1
ATOM 676 C CA . ALA A 1 90 ? -36.760 11.452 18.254 1.00 60.09 90 ALA A CA 1
ATOM 677 C C . ALA A 1 90 ? -36.900 10.652 16.960 1.00 60.09 90 ALA A C 1
ATOM 679 O O . ALA A 1 90 ? -36.510 9.482 16.911 1.00 60.09 90 ALA A O 1
ATOM 680 N N . GLY A 1 91 ? -37.629 11.213 15.992 1.00 61.31 91 GLY A N 1
ATOM 681 C CA . GLY A 1 91 ? -37.991 10.481 14.787 1.00 61.31 91 GLY A CA 1
ATOM 682 C C . GLY A 1 91 ? -36.712 9.968 14.148 1.00 61.31 91 GLY A C 1
ATOM 683 O O . GLY A 1 91 ? -35.843 10.775 13.828 1.00 61.31 91 GLY A O 1
ATOM 684 N N . ARG A 1 92 ? -36.584 8.643 14.027 1.00 78.19 92 ARG A N 1
ATOM 685 C CA . ARG A 1 92 ? -35.375 8.043 13.470 1.00 78.19 92 ARG A CA 1
ATOM 686 C C . ARG A 1 92 ? -35.177 8.533 12.034 1.00 78.19 92 ARG A C 1
ATOM 688 O O . ARG A 1 92 ? -36.111 8.464 11.230 1.00 78.19 92 ARG A O 1
ATOM 695 N N . GLY A 1 93 ? -33.996 9.059 11.734 1.00 84.81 93 GLY A N 1
ATOM 696 C CA . GLY A 1 93 ? -33.574 9.478 10.403 1.00 84.81 93 GLY A CA 1
ATOM 697 C C . GLY A 1 93 ? -33.222 8.295 9.49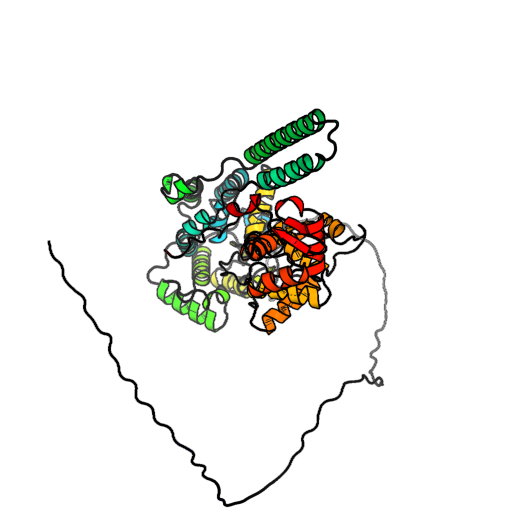6 1.00 84.81 93 GLY A C 1
ATOM 698 O O . GLY A 1 93 ? -33.183 7.146 9.927 1.00 84.81 93 GLY A O 1
ATOM 699 N N . LEU A 1 94 ? -32.937 8.583 8.219 1.00 86.06 94 LEU A N 1
ATOM 700 C CA . LEU A 1 94 ? -32.567 7.569 7.215 1.00 86.06 94 LEU A CA 1
ATOM 701 C C . LEU A 1 94 ? -31.346 6.729 7.629 1.00 86.06 94 LEU A C 1
ATOM 703 O O . LEU A 1 94 ? -31.263 5.561 7.266 1.00 86.06 94 LEU A O 1
ATOM 707 N N . TYR A 1 95 ? -30.409 7.338 8.355 1.00 84.44 95 TYR A N 1
ATOM 708 C CA . TYR A 1 95 ? -29.130 6.728 8.710 1.00 84.44 95 TYR A CA 1
ATOM 709 C C . TYR A 1 95 ? -29.080 6.175 10.139 1.00 84.44 95 TYR A C 1
ATOM 711 O O . TYR A 1 95 ? -28.060 5.602 10.507 1.00 84.44 95 TYR A O 1
ATOM 719 N N . ASP A 1 96 ? -30.147 6.308 10.930 1.00 83.31 96 ASP A N 1
ATOM 720 C CA . ASP A 1 96 ? -30.153 5.831 12.317 1.00 83.31 96 ASP A CA 1
ATOM 721 C C . ASP A 1 96 ? -30.201 4.294 12.338 1.00 83.31 96 ASP A C 1
ATOM 723 O O . ASP A 1 96 ? -31.197 3.690 11.923 1.00 83.31 96 ASP A O 1
ATOM 727 N N . GLY A 1 97 ? -29.125 3.659 12.812 1.00 81.19 97 GLY A N 1
ATOM 728 C CA . GLY A 1 97 ? -28.899 2.213 12.702 1.00 81.19 97 GLY A CA 1
ATOM 729 C C . GLY A 1 97 ? -28.385 1.751 11.330 1.00 81.19 97 GLY A C 1
ATOM 730 O O . GLY A 1 97 ? -28.325 0.549 11.071 1.00 81.19 97 GLY A O 1
ATOM 731 N N . PHE A 1 98 ? -28.043 2.691 10.443 1.00 85.19 98 PHE A N 1
ATOM 732 C CA . PHE A 1 98 ? -27.477 2.461 9.109 1.00 85.19 98 PHE A CA 1
ATOM 733 C C . PHE A 1 98 ? -26.261 3.368 8.858 1.00 85.19 98 PHE A C 1
ATOM 735 O O . PHE A 1 98 ? -25.980 3.760 7.723 1.00 85.19 98 PHE A O 1
ATOM 742 N N . GLU A 1 99 ? -25.520 3.708 9.911 1.00 85.25 99 GLU A N 1
ATOM 743 C CA . GLU A 1 99 ? -24.406 4.660 9.887 1.00 85.25 99 GLU A CA 1
ATOM 744 C C . GLU A 1 99 ? -23.295 4.227 8.919 1.00 85.25 99 GLU A C 1
ATOM 746 O O . GLU A 1 99 ? -22.627 5.071 8.318 1.00 85.25 99 GLU A O 1
ATOM 751 N N . GLY A 1 100 ? -23.133 2.914 8.718 1.00 83.25 100 GLY A N 1
ATOM 752 C CA . GLY A 1 100 ? -22.184 2.328 7.768 1.00 83.25 100 GLY A CA 1
ATOM 753 C C . GLY A 1 100 ? -22.501 2.571 6.290 1.00 83.25 100 GLY A C 1
ATOM 754 O O . GLY A 1 100 ? -21.636 2.349 5.454 1.00 83.25 100 GLY A O 1
ATOM 755 N N . TYR A 1 101 ? -23.703 3.051 5.954 1.00 84.81 101 TYR A N 1
ATOM 756 C CA . TYR A 1 101 ? -24.094 3.395 4.578 1.00 84.81 101 TYR A CA 1
ATOM 757 C C . TYR A 1 101 ? -23.895 4.876 4.239 1.00 84.81 101 TYR A C 1
ATOM 759 O O . TYR A 1 101 ? -24.194 5.305 3.123 1.00 84.81 101 TYR A O 1
ATOM 767 N N . ARG A 1 102 ? -23.434 5.677 5.202 1.00 83.75 102 ARG A N 1
ATOM 768 C CA . ARG A 1 102 ? -23.096 7.080 4.985 1.00 83.75 102 ARG A CA 1
ATOM 769 C C . ARG A 1 102 ? -21.589 7.187 4.833 1.00 83.75 102 ARG A C 1
ATOM 771 O O . ARG A 1 102 ? -20.864 6.887 5.775 1.00 83.75 102 ARG A O 1
ATOM 778 N N . ASP A 1 103 ? -21.118 7.694 3.705 1.00 81.62 103 ASP A N 1
ATOM 779 C CA . ASP A 1 103 ? -19.713 8.071 3.580 1.00 81.62 103 ASP A CA 1
ATOM 780 C C . ASP A 1 103 ? -19.469 9.409 4.298 1.00 81.62 103 ASP A C 1
ATOM 782 O O . ASP A 1 103 ? -20.295 10.326 4.179 1.00 81.62 103 ASP A O 1
ATOM 786 N N . PRO A 1 104 ? -18.385 9.539 5.085 1.00 84.06 104 PRO A N 1
ATOM 787 C CA . PRO A 1 104 ? -18.006 10.825 5.652 1.00 84.06 104 PRO A CA 1
ATOM 788 C C . PRO A 1 104 ? -17.554 11.783 4.541 1.00 84.06 104 PRO A C 1
ATOM 790 O O . PRO A 1 104 ? -16.957 11.369 3.545 1.00 84.06 104 PRO A O 1
ATOM 793 N N . THR A 1 105 ? -17.827 13.076 4.703 1.00 87.19 105 THR A N 1
ATOM 794 C CA . THR A 1 105 ? -17.289 14.096 3.791 1.00 87.19 105 THR A CA 1
ATOM 795 C C . THR A 1 105 ? -15.792 14.297 4.029 1.00 87.19 105 THR A C 1
ATOM 797 O O . THR A 1 105 ? -15.272 13.971 5.093 1.00 87.19 105 THR A O 1
ATOM 800 N N . GLU A 1 106 ? -15.079 14.874 3.060 1.00 87.88 106 GLU A N 1
ATOM 801 C CA . GLU A 1 106 ? -13.646 15.151 3.226 1.00 87.88 106 GLU A CA 1
ATOM 802 C C . GLU A 1 106 ? -13.366 16.076 4.427 1.00 87.88 106 GLU A C 1
ATOM 804 O O . GLU A 1 106 ? -12.419 15.841 5.174 1.00 87.88 106 GLU A O 1
ATOM 809 N N . ASP A 1 107 ? -14.224 17.074 4.665 1.00 87.88 107 ASP A N 1
ATOM 810 C CA . ASP A 1 107 ? -14.104 17.977 5.817 1.00 87.88 107 ASP A CA 1
ATOM 811 C C . ASP A 1 107 ? -14.387 17.260 7.148 1.00 87.88 107 ASP A C 1
ATOM 813 O O . ASP A 1 107 ? -13.715 17.529 8.145 1.00 87.88 107 ASP A O 1
ATOM 817 N N . GLU A 1 108 ? -15.330 16.308 7.167 1.00 89.50 108 GLU A N 1
ATOM 818 C CA . GLU A 1 108 ? -15.546 15.437 8.329 1.00 89.50 108 GLU A CA 1
ATOM 819 C C . GLU A 1 108 ? -14.295 14.592 8.596 1.00 89.50 108 GLU A C 1
ATOM 821 O O . GLU A 1 108 ? -13.799 14.579 9.719 1.00 89.50 108 GLU A O 1
ATOM 826 N N . VAL A 1 109 ? -13.729 13.941 7.573 1.00 91.31 109 VAL A N 1
ATOM 827 C CA . VAL A 1 109 ? -12.509 13.132 7.729 1.00 91.31 109 VAL A CA 1
ATOM 828 C C . VAL A 1 109 ? -11.334 13.977 8.224 1.00 91.31 109 VAL A C 1
ATOM 830 O O . VAL A 1 109 ? -10.604 13.521 9.099 1.00 91.31 109 VAL A O 1
ATOM 833 N N . LEU A 1 110 ? -11.157 15.206 7.730 1.00 91.69 110 LEU A N 1
ATOM 834 C CA . LEU A 1 110 ? -10.105 16.109 8.211 1.00 91.69 110 LEU A CA 1
ATOM 835 C C . LEU A 1 110 ? -10.246 16.414 9.705 1.00 91.69 110 LEU A C 1
ATOM 837 O O . LEU A 1 110 ? -9.273 16.277 10.444 1.00 91.69 110 LEU A O 1
ATOM 841 N N . ALA A 1 111 ? -11.454 16.745 10.168 1.00 91.12 111 ALA A N 1
ATOM 842 C CA . ALA A 1 111 ? -11.708 16.985 11.589 1.00 91.12 111 ALA A CA 1
ATOM 843 C C . ALA A 1 111 ? -11.454 15.726 12.445 1.00 91.12 111 ALA A C 1
ATOM 845 O O . ALA A 1 111 ? -10.911 15.803 13.554 1.00 91.12 111 ALA A O 1
ATOM 846 N N . LEU A 1 112 ? -11.798 14.543 11.924 1.00 91.75 112 LEU A N 1
ATOM 847 C CA . LEU A 1 112 ? -11.512 13.272 12.591 1.00 91.75 112 LEU A CA 1
ATOM 848 C C . LEU A 1 112 ? -10.005 12.988 12.639 1.00 91.75 112 LEU A C 1
ATOM 850 O O . LEU A 1 112 ? -9.492 12.577 13.679 1.00 91.75 112 LEU A O 1
ATOM 854 N N . LEU A 1 113 ? -9.266 13.274 11.566 1.00 92.69 113 LEU A N 1
ATOM 855 C CA . LEU A 1 113 ? -7.811 13.118 11.505 1.00 92.69 113 LEU A CA 1
ATOM 856 C C . LEU A 1 113 ? -7.051 14.047 12.453 1.00 92.69 113 LEU A C 1
ATOM 858 O O . LEU A 1 113 ? -5.875 13.787 12.698 1.00 92.69 113 LEU A O 1
ATOM 862 N N . GLU A 1 114 ? -7.672 15.079 13.020 1.00 90.94 114 GLU A N 1
ATOM 863 C CA . GLU A 1 114 ? -7.073 15.923 14.064 1.00 90.94 114 GLU A CA 1
ATOM 864 C C . GLU A 1 114 ? -7.338 15.402 15.485 1.00 90.94 114 GLU A C 1
ATOM 866 O O . GLU A 1 114 ? -6.536 15.635 16.392 1.00 90.94 114 GLU A O 1
ATOM 871 N N . THR A 1 115 ? -8.432 14.665 15.687 1.00 89.81 115 THR A N 1
ATOM 872 C CA . THR A 1 115 ? -8.988 14.382 17.023 1.00 89.81 115 THR A CA 1
ATOM 873 C C . THR A 1 115 ? -9.022 12.900 17.390 1.00 89.81 115 THR A C 1
ATOM 875 O O . THR A 1 115 ? -8.932 12.554 18.569 1.00 89.81 115 THR A O 1
ATOM 878 N N . CYS A 1 116 ? -9.126 12.014 16.403 1.00 92.50 116 CYS A N 1
ATOM 879 C CA . CYS A 1 116 ? -9.395 10.597 16.613 1.00 92.50 116 CYS A CA 1
ATOM 880 C C . CYS A 1 116 ? -8.117 9.765 16.740 1.00 92.50 116 CYS A C 1
ATOM 882 O O . CYS A 1 116 ? -7.063 10.174 16.232 1.00 92.50 116 CYS A O 1
ATOM 884 N N . PRO A 1 117 ? -8.217 8.574 17.359 1.00 95.31 117 PRO A N 1
ATOM 885 C CA . PRO A 1 117 ? -7.214 7.526 17.239 1.00 95.31 117 PRO A CA 1
ATOM 886 C C . PRO A 1 117 ? -7.043 7.098 15.779 1.00 95.31 117 PRO A C 1
ATOM 888 O O . PRO A 1 117 ? -8.028 6.956 15.050 1.00 95.31 117 PRO A O 1
ATOM 891 N N . ILE A 1 118 ? -5.794 6.875 15.376 1.00 96.88 118 ILE A N 1
ATOM 892 C CA . ILE A 1 118 ? -5.412 6.439 14.033 1.00 96.88 118 ILE A CA 1
ATOM 893 C C . ILE A 1 118 ? -4.686 5.105 14.164 1.00 96.88 118 ILE A C 1
ATOM 895 O O . ILE A 1 118 ? -3.640 5.021 14.804 1.00 96.88 118 ILE A O 1
ATOM 899 N N . ILE A 1 119 ? -5.255 4.072 13.561 1.00 97.75 119 ILE A N 1
ATOM 900 C CA . ILE A 1 119 ? -4.765 2.704 13.571 1.00 97.75 119 ILE A CA 1
ATOM 901 C C . ILE A 1 119 ? -4.110 2.430 12.220 1.00 97.75 119 ILE A C 1
ATOM 903 O O . ILE A 1 119 ? -4.728 2.658 11.180 1.00 97.75 119 ILE A O 1
ATOM 907 N N . LEU A 1 120 ? -2.859 1.971 12.230 1.00 97.06 120 LEU A N 1
ATOM 908 C CA . LEU A 1 120 ? -2.147 1.616 11.000 1.00 97.06 120 LEU A CA 1
ATOM 909 C C . LEU A 1 120 ? -2.176 0.115 10.753 1.00 97.06 120 LEU A C 1
ATOM 911 O O . LEU A 1 120 ? -1.996 -0.669 11.685 1.00 97.06 120 LEU A O 1
ATOM 915 N N . ASP A 1 121 ? -2.324 -0.237 9.484 1.00 94.81 121 ASP A N 1
ATOM 916 C CA . ASP A 1 121 ? -2.133 -1.580 8.952 1.00 94.81 121 ASP A CA 1
ATOM 917 C C . ASP A 1 121 ? -0.656 -1.858 8.583 1.00 94.81 121 ASP A C 1
ATOM 919 O O . ASP A 1 121 ? 0.186 -0.952 8.547 1.00 94.81 121 ASP A O 1
ATOM 923 N N . THR A 1 122 ? -0.327 -3.121 8.310 1.00 92.12 122 THR A N 1
ATOM 924 C CA . THR A 1 122 ? 1.018 -3.602 7.977 1.00 92.12 122 THR A CA 1
ATOM 925 C C . THR A 1 122 ? 1.541 -3.002 6.675 1.00 92.12 122 THR A C 1
ATOM 927 O O . THR A 1 122 ? 2.688 -2.546 6.639 1.00 92.12 122 THR A O 1
ATOM 930 N N . ASN A 1 123 ? 0.717 -2.972 5.619 1.00 88.75 123 ASN A N 1
ATOM 931 C CA . ASN A 1 123 ? 1.109 -2.430 4.309 1.00 88.75 123 ASN A CA 1
ATOM 932 C C . ASN A 1 123 ? 1.578 -0.970 4.419 1.00 88.75 123 ASN A C 1
ATOM 934 O O . ASN A 1 123 ? 2.658 -0.639 3.942 1.00 88.75 123 ASN A O 1
ATOM 938 N N . VAL A 1 124 ? 0.876 -0.143 5.197 1.00 93.00 124 VAL A N 1
ATOM 939 C CA . VAL A 1 124 ? 1.214 1.268 5.418 1.00 93.00 124 VAL A CA 1
ATOM 940 C C . VAL A 1 124 ? 2.633 1.444 5.962 1.00 93.00 124 VAL A C 1
ATOM 942 O O . VAL A 1 124 ? 3.315 2.402 5.602 1.00 93.00 124 VAL A O 1
ATOM 945 N N . LEU A 1 125 ? 3.085 0.540 6.838 1.00 95.19 125 LEU A N 1
ATOM 946 C CA . LEU A 1 125 ? 4.434 0.577 7.406 1.00 95.19 125 LEU A CA 1
ATOM 947 C C . LEU A 1 125 ? 5.491 0.024 6.443 1.00 95.19 125 LEU A C 1
ATOM 949 O O . LEU A 1 125 ? 6.611 0.535 6.411 1.00 95.19 125 LEU A O 1
ATOM 953 N N . LEU A 1 126 ? 5.156 -1.024 5.688 1.00 91.69 126 LEU A N 1
ATOM 954 C CA . LEU A 1 126 ? 6.067 -1.662 4.736 1.00 91.69 126 LEU A CA 1
ATOM 955 C C . LEU A 1 126 ? 6.319 -0.780 3.505 1.00 91.69 126 LEU A C 1
ATOM 957 O O . LEU A 1 126 ? 7.469 -0.660 3.081 1.00 91.69 126 LEU A O 1
ATOM 961 N N . ASP A 1 127 ? 5.292 -0.094 3.004 1.00 90.38 127 ASP A N 1
ATOM 962 C CA . ASP A 1 127 ? 5.362 0.763 1.813 1.00 90.38 127 ASP A CA 1
ATOM 963 C C . ASP A 1 127 ? 6.389 1.898 1.968 1.00 90.38 127 ASP A C 1
ATOM 965 O O . ASP A 1 127 ? 7.044 2.292 1.002 1.00 90.38 127 ASP A O 1
ATOM 969 N N . ILE A 1 128 ? 6.634 2.356 3.204 1.00 93.19 128 ILE A N 1
ATOM 970 C CA . ILE A 1 128 ? 7.632 3.392 3.527 1.00 93.19 128 ILE A CA 1
ATOM 971 C C . ILE A 1 128 ? 9.038 3.008 3.040 1.00 93.19 128 ILE A C 1
ATOM 973 O O . ILE A 1 128 ? 9.823 3.888 2.675 1.00 93.19 128 ILE A O 1
ATOM 977 N N . TYR A 1 129 ? 9.375 1.715 3.006 1.00 87.88 129 TYR A N 1
ATOM 978 C CA . TYR A 1 129 ? 10.666 1.258 2.489 1.00 87.88 129 TYR A CA 1
ATOM 979 C C . TYR A 1 129 ? 10.809 1.470 0.980 1.00 87.88 129 TYR A C 1
ATOM 981 O O . TYR A 1 129 ? 11.920 1.719 0.514 1.00 87.88 129 TYR A O 1
ATOM 989 N N . GLY A 1 130 ? 9.705 1.397 0.232 1.00 85.81 130 GLY A N 1
ATOM 990 C CA . GLY A 1 130 ? 9.680 1.583 -1.219 1.00 85.81 130 GLY A CA 1
ATOM 991 C C . GLY A 1 130 ? 9.684 3.047 -1.664 1.00 85.81 130 GLY A C 1
ATOM 992 O O . GLY A 1 130 ? 9.905 3.324 -2.841 1.00 85.81 130 GLY A O 1
ATOM 993 N N . PHE A 1 131 ? 9.454 3.994 -0.752 1.00 87.19 131 PHE A N 1
ATOM 994 C CA . PHE A 1 131 ? 9.430 5.419 -1.079 1.00 87.19 131 PHE A CA 1
ATOM 995 C C . PHE A 1 131 ? 10.840 5.981 -1.293 1.00 87.19 131 PHE A C 1
ATOM 997 O O . PHE A 1 131 ? 11.775 5.645 -0.561 1.00 87.19 131 PHE A O 1
ATOM 1004 N N . GLU A 1 132 ? 10.977 6.903 -2.250 1.00 85.06 132 GLU A N 1
ATOM 1005 C CA . GLU A 1 132 ? 12.185 7.723 -2.435 1.00 85.06 132 GLU A CA 1
ATOM 1006 C C . GLU A 1 132 ? 12.461 8.580 -1.185 1.00 85.06 132 GLU A C 1
ATOM 1008 O O . GLU A 1 132 ? 11.551 8.841 -0.393 1.00 85.06 132 GLU A O 1
ATOM 1013 N N . GLU A 1 133 ? 13.705 9.029 -0.972 1.00 87.94 133 GLU A N 1
ATOM 1014 C CA . GLU A 1 133 ? 14.114 9.635 0.310 1.00 87.94 133 GLU A CA 1
ATOM 1015 C C . GLU A 1 133 ? 13.223 10.806 0.764 1.00 87.94 133 GLU A C 1
ATOM 1017 O O . GLU A 1 133 ? 12.771 10.760 1.914 1.00 87.94 133 GLU A O 1
ATOM 1022 N N . PRO A 1 134 ? 12.890 11.809 -0.077 1.00 88.00 134 PRO A N 1
ATOM 1023 C CA . PRO A 1 134 ? 12.050 12.923 0.362 1.00 88.00 134 PRO A CA 1
ATOM 1024 C C . PRO A 1 134 ? 10.651 12.477 0.807 1.00 88.00 134 PRO A C 1
ATOM 1026 O O . PRO A 1 134 ? 10.170 12.903 1.859 1.00 88.00 134 PRO A O 1
ATOM 1029 N N . ALA A 1 135 ? 10.017 11.579 0.046 1.00 89.69 135 ALA A N 1
ATOM 1030 C CA . ALA A 1 135 ? 8.695 11.040 0.361 1.00 89.69 135 ALA A CA 1
ATOM 1031 C C . ALA A 1 135 ? 8.731 10.164 1.624 1.00 89.69 135 ALA A C 1
ATOM 1033 O O . ALA A 1 135 ? 7.859 10.275 2.484 1.00 89.69 135 ALA A O 1
ATOM 1034 N N . ARG A 1 136 ? 9.778 9.348 1.786 1.00 93.12 136 ARG A N 1
ATOM 1035 C CA . ARG A 1 136 ? 10.008 8.499 2.963 1.00 93.12 136 ARG A CA 1
ATOM 1036 C C . ARG A 1 136 ? 10.175 9.318 4.239 1.00 93.12 136 ARG A C 1
ATOM 1038 O O . ARG A 1 136 ? 9.558 9.007 5.258 1.00 93.12 136 ARG A O 1
ATOM 1045 N N . VAL A 1 137 ? 10.990 10.373 4.192 1.00 93.56 137 VAL A N 1
ATOM 1046 C CA . VAL A 1 137 ? 11.179 11.291 5.325 1.00 93.56 137 VAL A CA 1
ATOM 1047 C C . VAL A 1 137 ? 9.861 11.978 5.670 1.00 93.56 137 VAL A C 1
ATOM 1049 O O . VAL A 1 137 ? 9.468 11.973 6.836 1.00 93.56 137 VAL A O 1
ATOM 1052 N N . LEU A 1 138 ? 9.137 12.489 4.668 1.00 94.44 138 LEU A N 1
ATOM 1053 C CA . LEU A 1 138 ? 7.846 13.136 4.884 1.00 94.44 138 LEU A CA 1
ATOM 1054 C C . LEU A 1 138 ? 6.809 12.176 5.488 1.00 94.44 138 LEU A C 1
ATOM 1056 O O . LEU A 1 138 ? 6.118 12.552 6.433 1.00 94.44 138 LEU A O 1
ATOM 1060 N N . ALA A 1 139 ? 6.729 10.933 5.007 1.00 95.31 139 ALA A N 1
ATOM 1061 C CA . ALA A 1 139 ? 5.843 9.909 5.558 1.00 95.31 139 ALA A CA 1
ATOM 1062 C C . ALA A 1 139 ? 6.106 9.685 7.055 1.00 95.31 139 ALA A C 1
ATOM 1064 O O . ALA A 1 139 ? 5.178 9.704 7.866 1.00 95.31 139 ALA A O 1
ATOM 1065 N N . LEU A 1 140 ? 7.378 9.536 7.438 1.00 96.38 140 LEU A N 1
ATOM 1066 C CA . LEU A 1 140 ? 7.793 9.355 8.831 1.00 96.38 140 LEU A CA 1
ATOM 1067 C C . LEU A 1 140 ? 7.526 10.604 9.686 1.00 96.38 140 LEU A C 1
ATOM 1069 O O . LEU A 1 140 ? 7.153 10.480 10.853 1.00 96.38 140 LEU A O 1
ATOM 1073 N N . ASP A 1 141 ? 7.680 11.802 9.122 1.00 95.44 141 ASP A N 1
ATOM 1074 C CA . ASP A 1 141 ? 7.370 13.069 9.793 1.00 95.44 141 ASP A CA 1
ATOM 1075 C C . ASP A 1 141 ? 5.861 13.270 9.999 1.00 95.44 141 ASP A C 1
ATOM 1077 O O . ASP A 1 141 ? 5.445 13.834 11.018 1.00 95.44 141 ASP A O 1
ATOM 1081 N N . VAL A 1 142 ? 5.030 12.803 9.061 1.00 95.31 142 VAL A N 1
ATOM 1082 C CA . VAL A 1 142 ? 3.569 12.771 9.212 1.00 95.31 142 VAL A CA 1
ATOM 1083 C C . VAL A 1 142 ? 3.197 11.851 10.371 1.00 95.31 142 VAL A C 1
ATOM 1085 O O . VAL A 1 142 ? 2.493 12.298 11.280 1.00 95.31 142 VAL A O 1
ATOM 1088 N N . LEU A 1 143 ? 3.720 10.619 10.402 1.00 96.19 143 LEU A N 1
ATOM 1089 C CA . LEU A 1 143 ? 3.451 9.672 11.490 1.00 96.19 143 LEU A CA 1
ATOM 1090 C C . LEU A 1 143 ? 3.916 10.199 12.857 1.00 96.19 143 LEU A C 1
ATOM 1092 O O . LEU A 1 143 ? 3.201 10.051 13.849 1.00 96.19 143 LEU A O 1
ATOM 1096 N N . ASP A 1 144 ? 5.073 10.864 12.919 1.00 95.62 144 ASP A N 1
ATOM 1097 C CA . ASP A 1 144 ? 5.562 11.478 14.159 1.00 95.62 144 ASP A CA 1
ATOM 1098 C C . ASP A 1 144 ? 4.680 12.652 14.623 1.00 95.62 144 ASP A C 1
ATOM 1100 O O . ASP A 1 144 ? 4.448 12.833 15.817 1.00 95.62 144 ASP A O 1
ATOM 1104 N N . SER A 1 145 ? 4.101 13.421 13.698 1.00 93.62 145 SER A N 1
ATOM 1105 C CA . SER A 1 145 ? 3.222 14.544 14.060 1.00 93.62 145 SER A CA 1
ATOM 1106 C C . SER A 1 145 ? 1.893 14.113 14.683 1.00 93.62 145 SER A C 1
ATOM 1108 O O . SER A 1 145 ? 1.361 14.803 15.552 1.00 93.62 145 SER A O 1
ATOM 1110 N N . ILE A 1 146 ? 1.378 12.944 14.293 1.00 93.44 146 ILE A N 1
ATOM 1111 C CA . ILE A 1 146 ? 0.153 12.358 14.857 1.00 93.44 146 ILE A CA 1
ATOM 1112 C C . ILE A 1 146 ? 0.447 11.353 15.963 1.00 93.44 146 ILE A C 1
ATOM 1114 O O . ILE A 1 146 ? -0.448 10.641 16.420 1.00 93.44 146 ILE A O 1
ATOM 1118 N N . ARG A 1 147 ? 1.703 11.295 16.413 1.00 94.06 147 ARG A N 1
ATOM 1119 C CA . ARG A 1 147 ? 2.206 10.274 17.318 1.00 94.06 147 ARG A CA 1
ATOM 1120 C C . ARG A 1 147 ? 1.310 10.086 18.533 1.00 94.06 147 ARG A C 1
ATOM 1122 O O . ARG A 1 147 ? 1.039 8.951 18.875 1.00 94.06 147 ARG A O 1
ATOM 1129 N N . SER A 1 148 ? 0.786 11.143 19.159 1.00 92.62 148 SER A N 1
ATOM 1130 C CA . SER A 1 148 ? -0.102 11.036 20.335 1.00 92.62 148 SER A CA 1
ATOM 1131 C C . SER A 1 148 ? -1.393 10.240 20.108 1.00 92.62 148 SER A C 1
ATOM 1133 O O . SER A 1 148 ? -1.944 9.733 21.082 1.00 92.62 148 SER A O 1
ATOM 1135 N N . ARG A 1 149 ? -1.847 10.113 18.860 1.00 93.31 149 ARG A N 1
ATOM 1136 C CA . ARG A 1 149 ? -3.108 9.469 18.465 1.00 93.31 149 ARG A CA 1
ATOM 1137 C C . ARG A 1 149 ? -2.903 8.182 17.671 1.00 93.31 149 ARG A C 1
ATOM 1139 O O . ARG A 1 149 ? -3.870 7.488 17.383 1.00 93.31 149 ARG A O 1
ATOM 1146 N N . LEU A 1 150 ? -1.662 7.872 17.317 1.00 95.75 150 LEU A N 1
ATOM 1147 C CA . LEU A 1 150 ? -1.315 6.683 16.558 1.00 95.75 150 LEU A CA 1
ATOM 1148 C C . LEU A 1 150 ? -1.439 5.423 17.419 1.00 95.75 150 LEU A C 1
ATOM 1150 O O . LEU A 1 150 ? -1.077 5.440 18.590 1.00 95.75 150 LEU A O 1
ATOM 1154 N N . TRP A 1 151 ? -1.868 4.310 16.849 1.00 97.19 151 TRP A N 1
ATOM 1155 C CA . TRP A 1 151 ? -1.793 3.008 17.496 1.00 97.19 151 TRP A CA 1
ATOM 1156 C C . TRP A 1 151 ? -1.614 1.905 16.458 1.00 97.19 151 TRP A C 1
ATOM 1158 O O . TRP A 1 151 ? -2.054 2.035 15.320 1.00 97.19 151 TRP A O 1
ATOM 1168 N N . VAL A 1 152 ? -0.930 0.829 16.833 1.00 97.88 152 VAL A N 1
ATOM 1169 C CA . VAL A 1 152 ? -0.636 -0.287 15.931 1.00 97.88 152 VAL A CA 1
ATOM 1170 C C . VAL A 1 152 ? -0.969 -1.603 16.637 1.00 97.88 152 VAL A C 1
ATOM 1172 O O . VAL A 1 152 ? -0.419 -1.857 17.711 1.00 97.88 152 VAL A O 1
ATOM 1175 N N . PRO A 1 153 ? -1.836 -2.457 16.070 1.00 97.81 153 PRO A N 1
ATOM 1176 C CA . PRO A 1 153 ? -2.098 -3.795 16.586 1.00 97.81 153 PRO A CA 1
ATOM 1177 C C . PRO A 1 153 ? -0.804 -4.611 16.705 1.00 97.81 153 PRO A C 1
ATOM 1179 O O . PRO A 1 153 ? 0.119 -4.476 15.902 1.00 97.81 153 PRO A O 1
ATOM 1182 N N . HIS A 1 154 ? -0.724 -5.511 17.684 1.00 96.81 154 HIS A N 1
ATOM 1183 C CA . HIS A 1 154 ? 0.416 -6.431 17.761 1.00 96.81 154 HIS A CA 1
ATOM 1184 C C . HIS A 1 154 ? 0.490 -7.327 16.517 1.00 96.81 154 HIS A C 1
ATOM 1186 O O . HIS A 1 154 ? 1.585 -7.653 16.062 1.00 96.81 154 HIS A O 1
ATOM 1192 N N . GLN A 1 155 ? -0.667 -7.715 15.971 1.00 95.19 155 GLN A N 1
ATOM 1193 C CA . GLN A 1 155 ? -0.749 -8.503 14.744 1.00 95.19 155 GLN A CA 1
ATOM 1194 C C . GLN A 1 155 ? -0.056 -7.799 13.569 1.00 95.19 155 GLN A C 1
ATOM 1196 O O . GLN A 1 155 ? 0.761 -8.417 12.892 1.00 95.19 155 GLN A O 1
ATOM 1201 N N . VAL A 1 156 ? -0.259 -6.485 13.427 1.00 96.38 156 VAL A N 1
ATOM 1202 C CA . VAL A 1 156 ? 0.426 -5.668 12.414 1.00 96.38 156 VAL A CA 1
ATOM 1203 C C . VAL A 1 156 ? 1.941 -5.715 12.590 1.00 96.38 156 VAL A C 1
ATOM 1205 O O . VAL A 1 156 ? 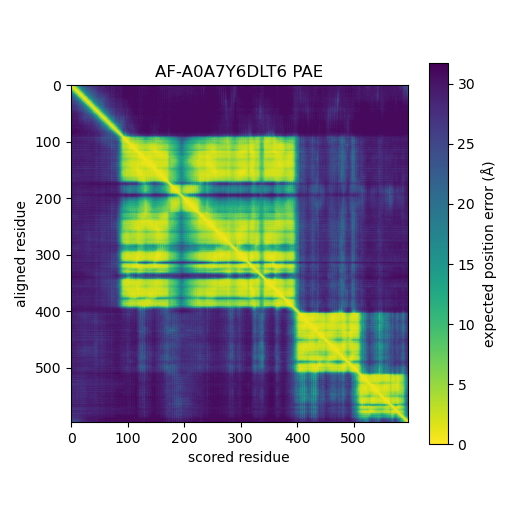2.685 -5.919 11.635 1.00 96.38 156 VAL A O 1
ATOM 1208 N N . MET A 1 157 ? 2.435 -5.607 13.826 1.00 96.44 157 MET A N 1
ATOM 1209 C CA . MET A 1 157 ? 3.876 -5.720 14.073 1.00 96.44 157 MET A CA 1
ATOM 1210 C C . MET A 1 157 ? 4.423 -7.114 13.760 1.00 96.44 157 MET A C 1
ATOM 1212 O O . MET A 1 157 ? 5.556 -7.239 13.297 1.00 96.44 157 MET A O 1
ATOM 1216 N N . ARG A 1 158 ? 3.644 -8.168 14.002 1.00 93.75 158 ARG A N 1
ATOM 1217 C CA . ARG A 1 158 ? 4.041 -9.541 13.681 1.00 93.75 158 ARG A CA 1
ATOM 1218 C C . ARG A 1 158 ? 4.190 -9.735 12.174 1.00 93.75 158 ARG A C 1
ATOM 1220 O O . ARG A 1 158 ? 5.202 -10.277 11.731 1.00 93.75 158 ARG A O 1
ATOM 1227 N N . GLU A 1 159 ? 3.222 -9.262 11.400 1.00 91.00 159 GLU A N 1
ATOM 1228 C CA . GLU A 1 159 ? 3.267 -9.306 9.938 1.00 91.00 159 GLU A CA 1
ATOM 1229 C C . GLU A 1 159 ? 4.373 -8.417 9.378 1.00 91.00 159 GLU A C 1
ATOM 1231 O O . GLU A 1 159 ? 5.106 -8.840 8.484 1.00 91.00 159 GLU A O 1
ATOM 1236 N N . PHE A 1 160 ? 4.574 -7.234 9.961 1.00 93.81 160 PHE A N 1
ATOM 1237 C CA . PHE A 1 160 ? 5.679 -6.350 9.614 1.00 93.81 160 PHE A CA 1
ATOM 1238 C C . PHE A 1 160 ? 7.015 -7.085 9.748 1.00 93.81 160 PHE A C 1
ATOM 1240 O O . PHE A 1 160 ? 7.784 -7.136 8.793 1.00 93.81 160 PHE A O 1
ATOM 1247 N N . TRP A 1 161 ? 7.286 -7.735 10.884 1.00 91.44 161 TRP A N 1
ATOM 1248 C CA . TRP A 1 161 ? 8.537 -8.480 11.067 1.00 91.44 161 TRP A CA 1
ATOM 1249 C C . TRP A 1 161 ? 8.666 -9.699 10.147 1.00 91.44 161 TRP A C 1
ATOM 1251 O O . TRP A 1 161 ? 9.772 -9.992 9.688 1.00 91.44 161 TRP A O 1
ATOM 1261 N N . ARG A 1 162 ? 7.555 -10.386 9.854 1.00 86.94 162 ARG A N 1
ATOM 1262 C CA . ARG A 1 162 ? 7.511 -11.529 8.930 1.00 86.94 162 ARG A CA 1
ATOM 1263 C C . ARG A 1 162 ? 7.864 -11.115 7.498 1.00 86.94 162 ARG A C 1
ATOM 1265 O O . ARG A 1 162 ? 8.666 -11.786 6.856 1.00 86.94 162 ARG A O 1
ATOM 1272 N N . ASN A 1 163 ? 7.309 -9.997 7.032 1.00 84.31 163 ASN A N 1
ATOM 1273 C CA . ASN A 1 163 ? 7.365 -9.579 5.630 1.00 84.31 163 ASN A CA 1
ATOM 1274 C C . ASN A 1 163 ? 8.465 -8.545 5.338 1.00 84.31 163 ASN A C 1
ATOM 1276 O O . ASN A 1 163 ? 8.863 -8.374 4.191 1.00 84.31 163 ASN A O 1
ATOM 1280 N N . ARG A 1 164 ? 9.009 -7.863 6.354 1.00 89.56 164 ARG A N 1
ATOM 1281 C CA . ARG A 1 164 ? 9.987 -6.778 6.162 1.00 89.56 164 ARG A CA 1
ATOM 1282 C C . ARG A 1 164 ? 11.188 -7.194 5.310 1.00 89.56 164 ARG A C 1
ATOM 1284 O O . ARG A 1 164 ? 11.584 -6.443 4.427 1.00 89.56 164 ARG A O 1
ATOM 1291 N N . HIS A 1 165 ? 11.779 -8.366 5.554 1.00 81.81 165 HIS A N 1
ATOM 1292 C CA . HIS A 1 165 ? 12.961 -8.799 4.798 1.00 81.81 165 HIS A CA 1
ATOM 1293 C C . HIS A 1 165 ? 12.656 -9.029 3.314 1.00 81.81 165 HIS A C 1
ATOM 1295 O O . HIS A 1 165 ? 13.453 -8.620 2.474 1.00 81.81 165 HIS A O 1
ATOM 1301 N N . SER A 1 166 ? 11.521 -9.658 2.987 1.00 77.31 166 SER A N 1
ATOM 1302 C CA . SER A 1 166 ? 11.141 -9.924 1.595 1.00 77.31 166 SER A CA 1
ATOM 1303 C C . SER A 1 166 ? 10.773 -8.640 0.860 1.00 77.31 166 SER A C 1
ATOM 1305 O O . SER A 1 166 ? 11.234 -8.451 -0.263 1.00 77.31 166 SER A O 1
ATOM 1307 N N . VAL A 1 167 ? 10.040 -7.726 1.506 1.00 80.44 167 VAL A N 1
ATOM 1308 C CA . VAL A 1 167 ? 9.731 -6.401 0.944 1.00 80.44 167 VAL A CA 1
ATOM 1309 C C . VAL A 1 167 ? 11.014 -5.639 0.643 1.00 80.44 167 VAL A C 1
ATOM 1311 O O . VAL A 1 167 ? 11.216 -5.199 -0.483 1.00 80.44 167 VAL A O 1
ATOM 1314 N N . ILE A 1 168 ? 11.925 -5.549 1.616 1.00 78.38 168 ILE A N 1
ATOM 1315 C CA . ILE A 1 168 ? 13.199 -4.844 1.451 1.00 78.38 168 ILE A CA 1
ATOM 1316 C C . ILE A 1 168 ? 14.055 -5.476 0.343 1.00 78.38 168 ILE A C 1
ATOM 1318 O O . ILE A 1 168 ? 14.649 -4.755 -0.455 1.00 78.38 168 ILE A O 1
ATOM 1322 N N . ALA A 1 169 ? 14.115 -6.808 0.269 1.00 72.00 169 ALA A N 1
ATOM 1323 C CA . ALA A 1 169 ? 14.850 -7.513 -0.780 1.00 72.00 169 ALA A CA 1
ATOM 1324 C C . ALA A 1 169 ? 14.216 -7.346 -2.174 1.00 72.00 169 ALA A C 1
ATOM 1326 O O . ALA A 1 169 ? 14.926 -7.405 -3.177 1.00 72.00 169 ALA A O 1
ATOM 1327 N N . GLY A 1 170 ? 12.897 -7.139 -2.237 1.00 66.88 170 GLY A N 1
ATOM 1328 C CA . GLY A 1 170 ? 12.141 -6.895 -3.465 1.00 66.88 170 GLY A CA 1
ATOM 1329 C C . GLY A 1 170 ? 12.281 -5.474 -4.017 1.00 66.88 170 GLY A C 1
ATOM 1330 O O . GLY A 1 170 ? 11.939 -5.243 -5.180 1.00 66.88 170 GLY A O 1
ATOM 1331 N N . ILE A 1 171 ? 12.818 -4.531 -3.232 1.00 69.50 171 ILE A N 1
ATOM 1332 C CA . ILE A 1 171 ? 13.145 -3.183 -3.706 1.00 69.50 171 ILE A CA 1
ATOM 1333 C C . ILE A 1 171 ? 14.258 -3.320 -4.738 1.00 69.50 171 ILE A C 1
ATOM 1335 O O . ILE A 1 171 ? 15.433 -3.505 -4.416 1.00 69.50 171 ILE A O 1
ATOM 1339 N N . SER A 1 172 ? 13.865 -3.266 -6.009 1.00 53.72 172 SER A N 1
ATOM 1340 C CA . SER A 1 172 ? 14.804 -3.319 -7.119 1.00 53.72 172 SER A CA 1
ATOM 1341 C C . SER A 1 172 ? 15.807 -2.183 -6.967 1.00 53.72 172 SER A C 1
ATOM 1343 O O . SER A 1 172 ? 15.428 -1.038 -6.714 1.00 53.72 172 SER A O 1
ATOM 1345 N N . SER A 1 173 ? 17.093 -2.492 -7.157 1.00 47.62 173 SER A N 1
ATOM 1346 C CA . SER A 1 173 ? 18.079 -1.442 -7.398 1.00 47.62 173 SER A CA 1
ATOM 1347 C C . SER A 1 173 ? 17.537 -0.591 -8.547 1.00 47.62 173 SER A C 1
ATOM 1349 O O . SER A 1 173 ? 17.075 -1.180 -9.532 1.00 47.62 173 SER A O 1
ATOM 1351 N N . PRO A 1 174 ? 17.502 0.746 -8.428 1.00 47.97 174 PRO A N 1
ATOM 1352 C CA . PRO A 1 174 ? 16.999 1.590 -9.492 1.00 47.97 174 PRO A CA 1
ATOM 1353 C C . PRO A 1 174 ? 17.916 1.408 -10.702 1.00 47.97 174 PRO A C 1
ATOM 1355 O O . PRO A 1 174 ? 18.903 2.120 -10.849 1.00 47.97 174 PRO A O 1
ATOM 1358 N N . VAL A 1 175 ? 17.592 0.455 -11.581 1.00 43.00 175 VAL A N 1
ATOM 1359 C CA . VAL A 1 175 ? 18.013 0.508 -12.975 1.00 43.00 175 VAL A CA 1
ATOM 1360 C C . VAL A 1 175 ? 17.387 1.794 -13.451 1.00 43.00 175 VAL A C 1
ATOM 1362 O O . VAL A 1 175 ? 16.161 1.904 -13.544 1.00 43.00 175 VAL A O 1
ATOM 1365 N N . GLN A 1 176 ? 18.210 2.829 -13.561 1.00 54.84 176 GLN A N 1
ATOM 1366 C CA . GLN A 1 176 ? 17.680 4.140 -13.823 1.00 54.84 176 GLN A CA 1
ATOM 1367 C C . GLN A 1 176 ? 16.972 4.062 -15.178 1.00 54.84 176 GLN A C 1
ATOM 1369 O O . GLN A 1 176 ? 17.584 3.632 -16.156 1.00 54.84 176 GLN A O 1
ATOM 1374 N N . PRO A 1 177 ? 15.702 4.493 -15.279 1.00 58.28 177 PRO A N 1
ATOM 1375 C CA . PRO A 1 177 ? 15.037 4.634 -16.573 1.00 58.28 177 PRO A CA 1
ATOM 1376 C C . PRO A 1 177 ? 15.892 5.446 -17.558 1.00 58.28 177 PRO A C 1
ATOM 1378 O O . PRO A 1 177 ? 15.810 5.248 -18.767 1.00 58.28 177 PRO A O 1
ATOM 1381 N N . ILE A 1 178 ? 16.771 6.308 -17.026 1.00 66.81 178 ILE A N 1
ATOM 1382 C CA . ILE A 1 178 ? 17.745 7.083 -17.784 1.00 66.81 178 ILE A CA 1
ATOM 1383 C C . ILE A 1 178 ? 18.732 6.226 -18.579 1.00 66.81 178 ILE A C 1
ATOM 1385 O O . ILE A 1 178 ? 19.143 6.670 -19.638 1.00 66.81 178 ILE A O 1
ATOM 1389 N N . ASP A 1 179 ? 19.086 5.015 -18.140 1.00 66.06 179 ASP A N 1
ATOM 1390 C CA . ASP A 1 179 ? 20.041 4.156 -18.854 1.00 66.06 179 ASP A CA 1
ATOM 1391 C C . ASP A 1 179 ? 19.394 3.517 -20.085 1.00 66.06 179 ASP A C 1
ATOM 1393 O O . ASP A 1 179 ? 20.007 3.442 -21.152 1.00 66.06 179 ASP A O 1
ATOM 1397 N N . ALA A 1 180 ? 18.118 3.138 -19.973 1.00 68.19 180 ALA A N 1
ATOM 1398 C CA . ALA A 1 180 ? 17.319 2.691 -21.111 1.00 68.19 180 ALA A CA 1
ATOM 1399 C C . ALA A 1 180 ? 17.098 3.840 -22.111 1.00 68.19 180 ALA A C 1
ATOM 1401 O O . ALA A 1 180 ? 17.360 3.686 -23.304 1.00 68.19 180 ALA A O 1
ATOM 1402 N N . VAL A 1 181 ? 16.719 5.026 -21.617 1.00 74.06 181 VAL A N 1
ATOM 1403 C CA . VAL A 1 181 ? 16.572 6.246 -22.432 1.00 74.06 181 VAL A CA 1
ATOM 1404 C C . VAL A 1 181 ? 17.901 6.644 -23.088 1.00 74.06 181 VAL A C 1
ATOM 1406 O O . VAL A 1 181 ? 17.925 7.015 -24.262 1.00 74.06 181 VAL A O 1
ATOM 1409 N N . ARG A 1 182 ? 19.021 6.510 -22.369 1.00 80.44 182 ARG A N 1
ATOM 1410 C CA . ARG A 1 182 ? 20.384 6.737 -22.870 1.00 80.44 182 ARG A CA 1
ATOM 1411 C C . ARG A 1 182 ? 20.701 5.781 -24.013 1.00 80.44 182 ARG A C 1
ATOM 1413 O O . ARG A 1 182 ? 21.180 6.228 -25.052 1.00 80.44 182 ARG A O 1
ATOM 1420 N N . GLY A 1 183 ? 20.386 4.495 -23.861 1.00 75.75 183 GLY A N 1
ATOM 1421 C CA . GLY A 1 183 ? 20.538 3.496 -24.919 1.00 75.75 183 GLY A CA 1
ATOM 1422 C C . GLY A 1 183 ? 19.738 3.833 -26.182 1.00 75.75 183 GLY A C 1
ATOM 1423 O O . GLY A 1 183 ? 20.297 3.816 -27.281 1.00 75.75 183 GLY A O 1
ATOM 1424 N N . GLU A 1 184 ? 18.460 4.197 -26.035 1.00 81.56 184 GLU A N 1
ATOM 1425 C CA . GLU A 1 184 ? 17.585 4.571 -27.156 1.00 81.56 184 GLU A CA 1
ATOM 1426 C C . GLU A 1 184 ? 18.077 5.831 -27.886 1.00 81.56 184 GLU A C 1
ATOM 1428 O O . GLU A 1 184 ? 18.215 5.830 -29.113 1.00 81.56 184 GLU A O 1
ATOM 1433 N N . LEU A 1 185 ? 18.404 6.898 -27.151 1.00 80.69 185 LEU A N 1
ATOM 1434 C CA . LEU A 1 185 ? 18.872 8.156 -27.741 1.00 80.69 185 LEU A CA 1
ATOM 1435 C C . LEU A 1 185 ? 20.219 7.994 -28.447 1.00 80.69 185 LEU A C 1
ATOM 1437 O O . LEU A 1 185 ? 20.392 8.481 -29.567 1.00 80.69 185 LEU A O 1
ATOM 1441 N N . LEU A 1 186 ? 21.158 7.255 -27.850 1.00 81.06 186 LEU A N 1
ATOM 1442 C CA . LEU A 1 186 ? 22.437 6.960 -28.496 1.00 81.06 186 LEU A CA 1
ATOM 1443 C C . LEU A 1 186 ? 22.257 6.089 -29.745 1.00 81.06 186 LEU A C 1
ATOM 1445 O O . LEU A 1 186 ? 22.988 6.270 -30.721 1.00 81.06 186 LEU A O 1
ATOM 1449 N N . ALA A 1 187 ? 21.288 5.171 -29.768 1.00 80.75 187 ALA A N 1
ATOM 1450 C CA . ALA A 1 187 ? 20.973 4.392 -30.964 1.00 80.75 187 ALA A CA 1
ATOM 1451 C C . ALA A 1 187 ? 20.436 5.278 -32.102 1.00 80.75 187 ALA A C 1
ATOM 1453 O O . ALA A 1 187 ? 20.868 5.117 -33.247 1.00 80.75 187 ALA A O 1
ATOM 1454 N N . ILE A 1 188 ? 19.575 6.256 -31.793 1.00 80.00 188 ILE A N 1
ATOM 1455 C CA . ILE A 1 188 ? 19.078 7.243 -32.766 1.00 80.00 188 ILE A CA 1
ATOM 1456 C C . ILE A 1 188 ? 20.243 8.055 -33.338 1.00 80.00 188 ILE A C 1
ATOM 1458 O O . ILE A 1 188 ? 20.399 8.106 -34.558 1.00 80.00 188 ILE A O 1
ATOM 1462 N N . VAL A 1 189 ? 21.113 8.610 -32.488 1.00 76.94 189 VAL A N 1
ATOM 1463 C CA . VAL A 1 189 ? 22.293 9.377 -32.933 1.00 76.94 189 VAL A CA 1
ATOM 1464 C C . VAL A 1 189 ? 23.212 8.521 -33.811 1.00 76.94 189 VAL A C 1
ATOM 1466 O O . VAL A 1 189 ? 23.658 8.960 -34.870 1.00 76.94 189 VAL A O 1
ATOM 1469 N N . ASN A 1 190 ? 23.445 7.261 -33.436 1.00 73.19 190 ASN A N 1
ATOM 1470 C CA . ASN A 1 190 ? 24.264 6.340 -34.227 1.00 73.19 190 ASN A CA 1
ATOM 1471 C C . ASN A 1 190 ? 23.617 5.940 -35.565 1.00 73.19 190 ASN A C 1
ATOM 1473 O O . ASN A 1 190 ? 24.335 5.619 -36.514 1.00 73.19 190 ASN A O 1
ATOM 1477 N N . SER A 1 191 ? 22.286 5.974 -35.668 1.00 73.75 191 SER A N 1
ATOM 1478 C 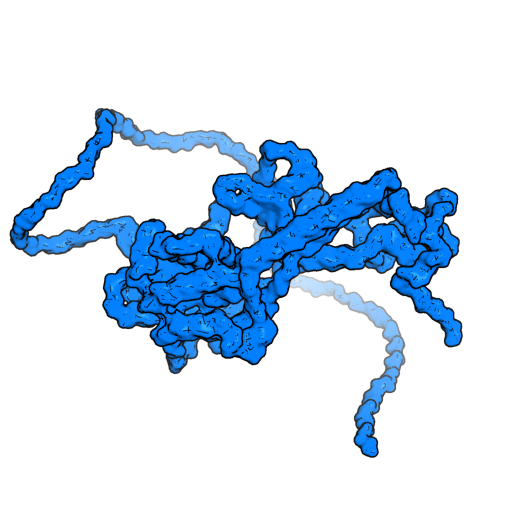CA . SER A 1 191 ? 21.554 5.688 -36.909 1.00 73.75 191 SER A CA 1
ATOM 1479 C C . SER A 1 191 ? 21.651 6.806 -37.957 1.00 73.75 191 SER A C 1
ATOM 1481 O O . SER A 1 191 ? 21.396 6.547 -39.130 1.00 73.75 191 SER A O 1
ATOM 1483 N N . LEU A 1 192 ? 22.103 8.010 -37.573 1.00 68.88 192 LEU A N 1
ATOM 1484 C CA . LEU A 1 192 ? 22.361 9.149 -38.472 1.00 68.88 192 LEU A CA 1
ATOM 1485 C C . LEU A 1 192 ? 23.682 9.024 -39.262 1.00 68.88 192 LEU A C 1
ATOM 1487 O O . LEU A 1 192 ? 23.990 9.856 -40.111 1.00 68.88 192 LEU A O 1
ATOM 1491 N N . ARG A 1 193 ? 24.439 7.935 -39.057 1.00 60.25 193 ARG A N 1
ATOM 1492 C CA . ARG A 1 193 ? 25.689 7.612 -39.773 1.00 60.25 193 ARG A CA 1
ATOM 1493 C C . ARG A 1 193 ? 25.637 7.429 -41.308 1.00 60.25 193 ARG A C 1
ATOM 1495 O O . ARG A 1 193 ? 26.731 7.346 -41.874 1.00 60.25 193 ARG A O 1
ATOM 1502 N N . PRO A 1 194 ? 24.496 7.332 -42.030 1.00 53.38 194 PRO A N 1
ATOM 1503 C CA . PRO A 1 194 ? 24.521 7.295 -43.494 1.00 53.38 194 PRO A CA 1
ATOM 1504 C C . PRO A 1 194 ? 25.147 8.540 -44.137 1.00 53.38 194 PRO A C 1
ATOM 1506 O O . PRO A 1 194 ? 25.599 8.454 -45.278 1.00 53.38 194 PRO A O 1
ATOM 1509 N N . ASP A 1 195 ? 25.233 9.659 -43.413 1.00 53.47 195 ASP A N 1
ATOM 1510 C CA . ASP A 1 195 ? 25.821 10.903 -43.905 1.00 53.47 195 ASP A CA 1
ATOM 1511 C C . ASP A 1 195 ? 27.346 10.925 -43.673 1.00 53.47 195 ASP A C 1
ATOM 1513 O O . ASP A 1 195 ? 27.878 11.498 -42.721 1.00 53.47 195 ASP A O 1
ATOM 1517 N N . ARG A 1 196 ? 28.085 10.223 -44.543 1.00 53.81 196 ARG A N 1
ATOM 1518 C CA . ARG A 1 196 ? 29.559 10.102 -44.491 1.00 53.81 196 ARG A CA 1
ATOM 1519 C C . ARG A 1 196 ? 30.312 11.429 -44.677 1.00 53.81 196 ARG A C 1
ATOM 1521 O O . ARG A 1 196 ? 31.537 11.434 -44.579 1.00 53.81 196 ARG A O 1
ATOM 1528 N N . GLU A 1 197 ? 29.613 12.528 -44.943 1.00 57.06 197 GLU A N 1
ATOM 1529 C CA . GLU A 1 197 ? 30.213 13.828 -45.243 1.00 57.06 197 GLU A CA 1
ATOM 1530 C C . GLU A 1 197 ? 30.480 14.689 -43.994 1.00 57.06 197 GLU A C 1
ATOM 1532 O O . GLU A 1 197 ? 31.235 15.654 -44.098 1.00 57.06 197 GLU A O 1
ATOM 1537 N N . ARG A 1 198 ? 29.921 14.357 -42.810 1.00 65.12 198 ARG A N 1
ATOM 1538 C CA . ARG A 1 198 ? 30.018 15.214 -41.599 1.00 65.12 198 ARG A CA 1
ATOM 1539 C C . ARG A 1 198 ? 30.197 14.463 -40.264 1.00 65.12 198 ARG A C 1
ATOM 1541 O O . ARG A 1 198 ? 29.372 14.584 -39.357 1.00 65.12 198 ARG A O 1
ATOM 1548 N N . PRO A 1 199 ? 31.288 13.699 -40.092 1.00 70.19 199 PRO A N 1
ATOM 1549 C CA . PRO A 1 199 ? 31.545 12.935 -38.867 1.00 70.19 199 PRO A CA 1
ATOM 1550 C C . PRO A 1 199 ? 31.676 13.804 -37.602 1.00 70.19 199 PRO A C 1
ATOM 1552 O O . PRO A 1 199 ? 31.300 13.358 -36.520 1.00 70.19 199 PRO A O 1
ATOM 1555 N N . GLU A 1 200 ? 32.167 15.038 -37.731 1.00 75.88 200 GLU A N 1
ATOM 1556 C CA . GLU A 1 200 ? 32.345 15.963 -36.602 1.00 75.88 200 GLU A CA 1
ATOM 1557 C C . GLU A 1 200 ? 31.008 16.486 -36.051 1.00 75.88 200 GLU A C 1
ATOM 1559 O O . GLU A 1 200 ? 30.842 16.584 -34.837 1.00 75.88 200 GLU A O 1
ATOM 1564 N N . GLU A 1 201 ? 30.020 16.745 -36.917 1.00 76.56 201 GLU A N 1
ATOM 1565 C CA . GLU A 1 201 ? 28.682 17.196 -36.500 1.00 76.56 201 GLU A CA 1
ATOM 1566 C C . GLU A 1 201 ? 27.947 16.097 -35.717 1.00 76.56 201 GLU A C 1
ATOM 1568 O O . GLU A 1 201 ? 27.386 16.359 -34.654 1.00 76.56 201 GLU A O 1
ATOM 1573 N N . ILE A 1 202 ? 28.020 14.842 -36.181 1.00 74.69 202 ILE A N 1
ATOM 1574 C CA . ILE A 1 202 ? 27.410 13.690 -35.492 1.00 74.69 202 ILE A CA 1
ATOM 1575 C C . ILE A 1 202 ? 28.083 13.442 -34.135 1.00 74.69 202 ILE A C 1
ATOM 1577 O O . ILE A 1 202 ? 27.404 13.133 -33.154 1.00 74.69 202 ILE A O 1
ATOM 1581 N N . GLN A 1 203 ? 29.408 13.591 -34.060 1.00 80.44 203 GLN A N 1
ATOM 1582 C CA . GLN A 1 203 ? 30.148 13.450 -32.808 1.00 80.44 203 GLN A CA 1
ATOM 1583 C C . GLN A 1 203 ? 29.780 14.560 -31.809 1.00 80.44 203 GLN A C 1
ATOM 1585 O O . GLN A 1 203 ? 29.495 14.262 -30.653 1.00 80.44 203 GLN A O 1
ATOM 1590 N N . SER A 1 204 ? 29.674 15.810 -32.266 1.00 83.25 204 SER A N 1
ATOM 1591 C CA . SER A 1 204 ? 29.229 16.942 -31.442 1.00 83.25 204 SER A CA 1
ATOM 1592 C C . SER A 1 204 ? 27.794 16.764 -30.920 1.00 83.25 204 SER A C 1
ATOM 1594 O O . SER A 1 204 ? 27.512 17.021 -29.746 1.00 83.25 204 SER A O 1
ATOM 1596 N N . MET A 1 205 ? 26.883 16.254 -31.757 1.00 80.81 205 MET A N 1
ATOM 1597 C CA . MET A 1 205 ? 25.520 15.910 -31.338 1.00 80.81 205 MET A CA 1
ATOM 1598 C C . MET A 1 205 ? 25.513 14.815 -30.273 1.00 80.81 205 MET A C 1
ATOM 1600 O O . MET A 1 205 ? 24.769 14.912 -29.299 1.00 80.81 205 MET A O 1
ATOM 1604 N N . ARG A 1 206 ? 26.349 13.784 -30.436 1.00 82.94 206 ARG A N 1
ATOM 1605 C CA . ARG A 1 206 ? 26.480 12.708 -29.453 1.00 82.94 206 ARG A CA 1
ATOM 1606 C C . ARG A 1 206 ? 26.966 13.236 -28.108 1.00 82.94 206 ARG A C 1
ATOM 1608 O O . ARG A 1 206 ? 26.348 12.928 -27.098 1.00 82.94 206 ARG A O 1
ATOM 1615 N N . GLU A 1 207 ? 28.026 14.035 -28.104 1.00 86.62 207 GLU A N 1
ATOM 1616 C CA . GLU A 1 207 ? 28.576 14.637 -26.883 1.00 86.62 207 GLU A CA 1
ATOM 1617 C C . GLU A 1 207 ? 27.545 15.534 -26.187 1.00 86.62 207 GLU A C 1
ATOM 1619 O O . GLU A 1 207 ? 27.406 15.495 -24.965 1.00 86.62 207 GLU A O 1
ATOM 1624 N N . THR A 1 208 ? 26.755 16.283 -26.964 1.00 87.75 208 THR A N 1
ATOM 1625 C CA . THR A 1 208 ? 25.657 17.104 -26.432 1.00 87.75 208 THR A CA 1
ATOM 1626 C C . THR A 1 208 ? 24.582 16.243 -25.764 1.00 87.75 208 THR A C 1
ATOM 1628 O O . THR A 1 208 ? 24.144 16.557 -24.660 1.00 87.75 208 THR A O 1
ATOM 1631 N N . VAL A 1 209 ? 24.171 15.144 -26.407 1.00 86.06 209 VAL A N 1
ATOM 1632 C CA . VAL A 1 209 ? 23.178 14.207 -25.858 1.00 86.06 209 VAL A CA 1
ATOM 1633 C C . VAL A 1 209 ? 23.708 13.510 -24.606 1.00 86.06 209 VAL A C 1
ATOM 1635 O O . VAL A 1 209 ? 22.984 13.427 -23.619 1.00 86.06 209 VAL A O 1
ATOM 1638 N N . GLU A 1 210 ? 24.959 13.042 -24.616 1.00 86.56 210 GLU A N 1
ATOM 1639 C CA . GLU A 1 210 ? 25.596 12.432 -23.442 1.00 86.56 210 GLU A CA 1
ATOM 1640 C C . GLU A 1 210 ? 25.643 13.424 -22.267 1.00 86.56 210 GLU A C 1
ATOM 1642 O O . GLU A 1 210 ? 25.187 13.084 -21.179 1.00 86.56 210 GLU A O 1
ATOM 1647 N N . THR A 1 211 ? 26.052 14.675 -22.510 1.00 89.81 211 THR A N 1
ATOM 1648 C CA . THR A 1 211 ? 26.092 15.729 -21.477 1.00 89.81 211 THR A CA 1
ATOM 1649 C C . THR A 1 211 ? 24.709 15.996 -20.880 1.00 89.81 211 THR A C 1
ATOM 1651 O O . THR A 1 211 ? 24.554 16.005 -19.663 1.00 89.81 211 THR A O 1
ATOM 1654 N N . GLN A 1 212 ? 23.679 16.162 -21.715 1.00 88.06 212 GLN A N 1
ATOM 1655 C CA . GLN A 1 212 ? 22.314 16.408 -21.230 1.00 88.06 212 GLN A CA 1
ATOM 1656 C C . GLN A 1 212 ? 21.740 15.215 -20.457 1.00 88.06 212 GLN A C 1
ATOM 1658 O O . GLN A 1 212 ? 20.976 15.397 -19.510 1.00 88.06 212 GLN A O 1
ATOM 1663 N N . LEU A 1 213 ? 22.091 13.989 -20.852 1.00 85.19 213 LEU A N 1
ATOM 1664 C CA . LEU A 1 213 ? 21.674 12.782 -20.142 1.00 85.19 213 LEU A CA 1
ATOM 1665 C C . LEU A 1 213 ? 22.379 12.625 -18.799 1.00 85.19 213 LEU A C 1
ATOM 1667 O O . LEU A 1 213 ? 21.752 12.147 -17.856 1.00 85.19 213 LEU A O 1
ATOM 1671 N N . ASP A 1 214 ? 23.644 13.026 -18.702 1.00 85.75 214 ASP A N 1
ATOM 1672 C CA . ASP A 1 214 ? 24.373 13.057 -17.437 1.00 85.75 214 ASP A CA 1
ATOM 1673 C C . ASP A 1 214 ? 23.792 14.126 -16.498 1.00 85.75 214 ASP A C 1
ATOM 1675 O O . ASP A 1 214 ? 23.500 13.818 -15.344 1.00 85.75 214 ASP A O 1
ATOM 1679 N N . GLU A 1 215 ? 23.502 15.331 -17.002 1.00 87.06 215 GLU A N 1
ATOM 1680 C CA . GLU A 1 215 ? 22.824 16.386 -16.232 1.00 87.06 215 GLU A CA 1
ATOM 1681 C C . GLU A 1 215 ? 21.436 15.940 -15.743 1.00 87.06 215 GLU A C 1
ATOM 1683 O O . GLU A 1 215 ? 21.063 16.177 -14.591 1.00 87.06 215 GLU A O 1
ATOM 1688 N N . LEU A 1 216 ? 20.663 15.258 -16.596 1.00 83.50 216 LEU A N 1
ATOM 1689 C CA . LEU A 1 216 ? 19.353 14.724 -16.230 1.00 83.50 216 LEU A CA 1
ATOM 1690 C C . LEU A 1 216 ? 19.468 13.586 -15.206 1.00 83.50 216 LEU A C 1
ATOM 1692 O O . LEU A 1 216 ? 18.692 13.550 -14.252 1.00 83.50 216 LEU A O 1
ATOM 1696 N N . ALA A 1 217 ? 20.433 12.677 -15.366 1.00 79.88 217 ALA A N 1
ATOM 1697 C CA . ALA A 1 217 ? 20.696 11.614 -14.397 1.00 79.88 217 ALA A CA 1
ATOM 1698 C C . ALA A 1 217 ? 21.085 12.191 -13.026 1.00 79.88 217 ALA A C 1
ATOM 1700 O O . ALA A 1 217 ? 20.588 11.730 -11.996 1.00 79.88 217 ALA A O 1
ATOM 1701 N N . GLU A 1 218 ? 21.917 13.235 -13.005 1.00 83.44 218 GLU A N 1
ATOM 1702 C CA . GLU A 1 218 ? 22.293 13.940 -11.781 1.00 83.44 218 GLU A CA 1
ATOM 1703 C C . GLU A 1 218 ? 21.085 14.642 -11.147 1.00 83.44 218 GLU A C 1
ATOM 1705 O O . GLU A 1 218 ? 20.858 14.514 -9.942 1.00 83.44 218 GLU A O 1
ATOM 1710 N N . ALA A 1 219 ? 20.252 15.316 -11.947 1.00 82.62 219 ALA A N 1
ATOM 1711 C CA . ALA A 1 219 ? 19.026 15.948 -11.467 1.00 82.62 219 ALA A CA 1
ATOM 1712 C C . ALA A 1 219 ? 18.042 14.927 -10.868 1.00 82.62 219 ALA A C 1
ATOM 1714 O O . ALA A 1 219 ? 17.490 15.170 -9.793 1.00 82.62 219 ALA A O 1
ATOM 1715 N N . ILE A 1 220 ? 17.863 13.767 -11.513 1.00 77.38 220 ILE A N 1
ATOM 1716 C CA . ILE A 1 220 ? 17.036 12.661 -11.006 1.00 77.38 220 ILE A CA 1
ATOM 1717 C C . ILE A 1 220 ? 17.617 12.118 -9.701 1.00 77.38 220 ILE A C 1
ATOM 1719 O O . ILE A 1 220 ? 16.884 11.969 -8.725 1.00 77.38 220 ILE A O 1
ATOM 1723 N N . SER A 1 221 ? 18.926 11.855 -9.653 1.00 77.31 221 SER A N 1
ATOM 1724 C CA . SER A 1 221 ? 19.590 11.366 -8.441 1.00 77.31 221 SER A CA 1
ATOM 1725 C C . SER A 1 221 ? 19.439 12.353 -7.285 1.00 77.31 221 SER A C 1
ATOM 1727 O O . SER A 1 221 ? 19.168 11.949 -6.158 1.00 77.31 221 SER A O 1
ATOM 1729 N N . LYS A 1 222 ? 19.572 13.653 -7.558 1.00 80.88 222 LYS A N 1
ATOM 1730 C CA . LYS A 1 222 ? 19.393 14.707 -6.560 1.00 80.88 222 LYS A CA 1
ATOM 1731 C C . LYS A 1 222 ? 17.946 14.801 -6.074 1.00 80.88 222 LYS A C 1
ATOM 1733 O O . LYS A 1 222 ? 17.731 15.030 -4.890 1.00 80.88 222 LYS A O 1
ATOM 1738 N N . ALA A 1 223 ? 16.971 14.622 -6.965 1.00 75.50 223 ALA A N 1
ATOM 1739 C CA . ALA A 1 223 ? 15.552 14.641 -6.618 1.00 75.50 223 ALA A CA 1
ATOM 1740 C C . ALA A 1 223 ? 15.121 13.407 -5.804 1.00 75.50 223 ALA A C 1
ATOM 1742 O O . ALA A 1 223 ? 14.322 13.540 -4.883 1.00 75.50 223 ALA A O 1
ATOM 1743 N N . ARG A 1 224 ? 15.660 12.220 -6.112 1.00 73.50 224 ARG A N 1
ATOM 1744 C CA . ARG A 1 224 ? 15.392 10.967 -5.374 1.00 73.50 224 ARG A CA 1
ATOM 1745 C C . ARG A 1 224 ? 16.066 10.908 -4.004 1.00 73.50 224 ARG A C 1
ATOM 1747 O O . ARG A 1 224 ? 15.603 10.191 -3.117 1.00 73.50 224 ARG A O 1
ATOM 1754 N N . GLY A 1 225 ? 17.139 11.676 -3.834 1.00 79.50 225 GLY A N 1
ATOM 1755 C CA . GLY A 1 225 ? 17.959 11.657 -2.633 1.00 79.50 225 GLY A CA 1
ATOM 1756 C C . GLY A 1 225 ? 18.759 10.360 -2.501 1.00 79.50 225 GLY A C 1
ATOM 1757 O O . GLY A 1 225 ? 19.070 9.683 -3.481 1.00 79.50 225 GLY A O 1
ATOM 1758 N N . ASN A 1 226 ? 19.125 10.025 -1.270 1.00 79.38 226 ASN A N 1
ATOM 1759 C CA . ASN A 1 226 ? 19.912 8.854 -0.933 1.00 79.38 226 ASN A CA 1
ATOM 1760 C C . ASN A 1 226 ? 19.019 7.602 -0.868 1.00 79.38 226 ASN A C 1
ATOM 1762 O O . ASN A 1 226 ? 18.132 7.502 -0.002 1.00 79.38 226 ASN A O 1
ATOM 1766 N N . PRO A 1 227 ? 19.255 6.603 -1.735 1.00 78.75 227 PRO A N 1
ATOM 1767 C CA . PRO A 1 227 ? 18.557 5.332 -1.634 1.00 78.75 227 PRO A CA 1
ATOM 1768 C C . PRO A 1 227 ? 18.941 4.613 -0.335 1.00 78.75 227 PRO A C 1
ATOM 1770 O O . PRO A 1 227 ? 20.032 4.798 0.212 1.00 78.75 227 PRO A O 1
ATOM 1773 N N . LEU A 1 228 ? 18.044 3.757 0.156 1.00 83.81 228 LEU A N 1
ATOM 1774 C CA . LEU A 1 228 ? 18.355 2.886 1.285 1.00 83.81 228 LEU A CA 1
ATOM 1775 C C . LEU A 1 228 ? 19.482 1.921 0.907 1.00 83.81 228 LEU A C 1
ATOM 1777 O O . LEU A 1 228 ? 19.470 1.315 -0.166 1.00 83.81 228 LEU A O 1
ATOM 1781 N N . ASN A 1 229 ? 20.434 1.719 1.817 1.00 83.69 229 ASN A N 1
ATOM 1782 C CA . ASN A 1 229 ? 21.447 0.685 1.647 1.00 83.69 229 ASN A CA 1
ATOM 1783 C C . ASN A 1 229 ? 20.865 -0.682 2.034 1.00 83.69 229 ASN A C 1
ATOM 1785 O O . ASN A 1 229 ? 21.063 -1.161 3.150 1.00 83.69 229 ASN A O 1
ATOM 1789 N N . ILE A 1 230 ? 20.136 -1.288 1.095 1.00 84.56 230 ILE A N 1
ATOM 1790 C CA . ILE A 1 230 ? 19.406 -2.554 1.262 1.00 84.56 230 ILE A CA 1
ATOM 1791 C C . ILE A 1 230 ? 20.292 -3.655 1.869 1.00 84.56 230 ILE A C 1
ATOM 1793 O O . ILE A 1 230 ? 19.901 -4.314 2.831 1.00 84.56 230 ILE A O 1
ATOM 1797 N N . ALA A 1 231 ? 21.522 -3.810 1.370 1.00 77.94 231 ALA A N 1
ATOM 1798 C CA . ALA A 1 231 ? 22.455 -4.821 1.865 1.00 77.94 231 ALA A CA 1
ATOM 1799 C C . ALA A 1 231 ? 22.830 -4.603 3.343 1.00 77.94 231 ALA A C 1
ATOM 1801 O O . ALA A 1 231 ? 22.893 -5.561 4.116 1.00 77.94 231 ALA A O 1
ATOM 1802 N N . GLN A 1 232 ? 23.048 -3.349 3.753 1.00 83.38 232 GLN A N 1
ATOM 1803 C CA . GLN A 1 232 ? 23.360 -3.026 5.145 1.00 83.38 232 GLN A CA 1
ATOM 1804 C C . GLN A 1 232 ? 22.152 -3.230 6.060 1.00 83.38 232 GLN A C 1
ATOM 1806 O O . GLN A 1 232 ? 22.288 -3.903 7.075 1.00 83.38 232 GLN A O 1
ATOM 1811 N N . ILE A 1 233 ? 20.969 -2.731 5.691 1.00 86.44 233 ILE A N 1
ATOM 1812 C CA . ILE A 1 233 ? 19.775 -2.791 6.558 1.00 86.44 233 ILE A CA 1
ATOM 1813 C C . ILE A 1 233 ? 19.192 -4.205 6.716 1.00 86.44 233 ILE A C 1
ATOM 1815 O O . ILE A 1 233 ? 18.457 -4.464 7.673 1.00 86.44 233 ILE A O 1
ATOM 1819 N N . LEU A 1 234 ? 19.488 -5.112 5.776 1.00 82.25 234 LEU A N 1
ATOM 1820 C CA . LEU A 1 234 ? 19.174 -6.541 5.889 1.00 82.25 234 LEU A CA 1
ATOM 1821 C C . LEU A 1 234 ? 20.169 -7.281 6.795 1.00 82.25 234 LEU A C 1
ATOM 1823 O O . LEU A 1 234 ? 19.813 -8.304 7.372 1.00 82.25 234 LEU A O 1
ATOM 1827 N N . THR A 1 235 ? 21.400 -6.776 6.922 1.00 82.25 235 THR A N 1
ATOM 1828 C CA . THR A 1 235 ? 22.451 -7.395 7.745 1.00 82.25 235 THR A CA 1
ATOM 1829 C C . THR A 1 235 ? 22.434 -6.871 9.182 1.00 82.25 235 THR A C 1
ATOM 1831 O O . THR A 1 235 ? 22.661 -7.631 10.120 1.00 82.25 235 THR A O 1
ATOM 1834 N N . ASP A 1 236 ? 22.162 -5.579 9.360 1.00 84.62 236 ASP A N 1
ATOM 1835 C CA . ASP A 1 236 ? 22.160 -4.901 10.651 1.00 84.62 236 ASP A CA 1
ATOM 1836 C C . ASP A 1 236 ? 20.968 -3.942 10.747 1.00 84.62 236 ASP A C 1
ATOM 1838 O O . ASP A 1 236 ? 20.921 -2.887 10.111 1.00 84.62 236 ASP A O 1
ATOM 1842 N N . THR A 1 237 ? 19.997 -4.302 11.586 1.00 85.75 237 THR A N 1
ATOM 1843 C CA . THR A 1 237 ? 18.791 -3.499 11.814 1.00 85.75 237 THR A CA 1
ATOM 1844 C C . THR A 1 237 ? 19.079 -2.158 12.484 1.00 85.75 237 THR A C 1
ATOM 1846 O O . THR A 1 237 ? 18.259 -1.252 12.375 1.00 85.75 237 THR A O 1
ATOM 1849 N N . SER A 1 238 ? 20.214 -1.997 13.175 1.00 86.81 238 SER A N 1
ATOM 1850 C CA . SER A 1 238 ? 20.586 -0.721 13.806 1.00 86.81 238 SER A CA 1
ATOM 1851 C C . SER A 1 238 ? 20.985 0.351 12.789 1.00 86.81 238 SER A C 1
ATOM 1853 O O . SER A 1 238 ? 20.928 1.543 13.093 1.00 86.81 238 SER A O 1
ATOM 1855 N N . LEU A 1 239 ? 21.338 -0.069 11.571 1.00 87.56 239 LEU A N 1
ATOM 1856 C CA . LEU A 1 239 ? 21.645 0.811 10.447 1.00 87.56 239 LEU A CA 1
ATOM 1857 C C . LEU A 1 239 ? 20.403 1.173 9.626 1.00 87.56 239 LEU A C 1
ATOM 1859 O O . LEU A 1 239 ? 20.521 1.907 8.648 1.00 87.56 239 LEU A O 1
ATOM 1863 N N . ASP A 1 240 ? 19.223 0.664 9.990 1.00 92.19 240 ASP A N 1
ATOM 1864 C CA . ASP A 1 240 ? 17.987 0.962 9.279 1.00 92.19 240 ASP A CA 1
ATOM 1865 C C . ASP A 1 240 ? 17.379 2.304 9.741 1.00 92.19 240 ASP A C 1
ATOM 1867 O O . ASP A 1 240 ? 16.839 2.395 10.852 1.00 92.19 240 ASP A O 1
ATOM 1871 N N . PRO A 1 241 ? 17.394 3.346 8.884 1.00 91.81 241 PRO A N 1
ATOM 1872 C CA . PRO A 1 241 ? 16.842 4.650 9.234 1.00 91.81 241 PRO A CA 1
ATOM 1873 C C . PRO A 1 241 ? 15.313 4.634 9.390 1.00 91.81 241 PRO A C 1
ATOM 1875 O O . PRO A 1 241 ? 14.776 5.433 10.160 1.00 91.81 241 PRO A O 1
ATOM 1878 N N . VAL A 1 242 ? 14.605 3.735 8.697 1.00 94.44 242 VAL A N 1
ATOM 1879 C CA . VAL A 1 242 ? 13.148 3.578 8.812 1.00 94.44 242 VAL A CA 1
ATOM 1880 C C . VAL A 1 242 ? 12.811 2.958 10.162 1.00 94.44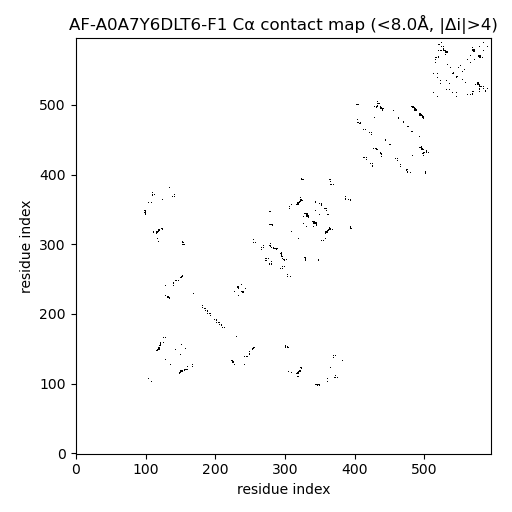 242 VAL A C 1
ATOM 1882 O O . VAL A 1 242 ? 12.008 3.531 10.899 1.00 94.44 242 VAL A O 1
ATOM 1885 N N . LEU A 1 243 ? 13.474 1.858 10.547 1.00 95.00 243 LEU A N 1
ATOM 1886 C CA . LEU A 1 243 ? 13.272 1.254 11.872 1.00 95.00 243 LEU A CA 1
ATOM 1887 C C . LEU A 1 243 ? 13.616 2.224 12.998 1.00 95.00 243 LEU A C 1
ATOM 1889 O O . LEU A 1 243 ? 12.834 2.339 13.935 1.00 95.00 243 LEU A O 1
ATOM 1893 N N . ALA A 1 244 ? 14.734 2.947 12.907 1.00 94.44 244 ALA A N 1
ATOM 1894 C CA . ALA A 1 244 ? 15.133 3.899 13.943 1.00 94.44 244 ALA A CA 1
ATOM 1895 C C . ALA A 1 244 ? 14.062 4.983 14.175 1.00 94.44 244 ALA A C 1
ATOM 1897 O O . ALA A 1 244 ? 13.747 5.339 15.315 1.00 94.44 244 ALA A O 1
ATOM 1898 N N . ARG A 1 245 ? 13.453 5.489 13.094 1.00 95.88 245 ARG A N 1
ATOM 1899 C CA . ARG A 1 245 ? 12.352 6.459 13.171 1.00 95.88 245 ARG A CA 1
ATOM 1900 C C . ARG A 1 245 ? 11.070 5.817 13.702 1.00 95.88 245 ARG A C 1
ATOM 1902 O O . ARG A 1 245 ? 10.460 6.379 14.613 1.00 95.88 245 ARG A O 1
ATOM 1909 N N . LEU A 1 246 ? 10.684 4.648 13.190 1.00 96.38 246 LEU A N 1
ATOM 1910 C CA . LEU A 1 246 ? 9.487 3.928 13.634 1.00 96.38 246 LEU A CA 1
ATOM 1911 C C . LEU A 1 246 ? 9.571 3.516 15.106 1.00 96.38 246 LEU A C 1
ATOM 1913 O O . LEU A 1 246 ? 8.579 3.643 15.818 1.00 96.38 246 LEU A O 1
ATOM 1917 N N . GLU A 1 247 ? 10.738 3.102 15.603 1.00 95.00 247 GLU A N 1
ATOM 1918 C CA . GLU A 1 247 ? 10.940 2.768 17.016 1.00 95.00 247 GLU A CA 1
ATOM 1919 C C . GLU A 1 247 ? 10.601 3.968 17.910 1.00 95.00 247 GLU A C 1
ATOM 1921 O O . GLU A 1 247 ? 9.900 3.833 18.913 1.00 95.00 247 GLU A O 1
ATOM 1926 N N . GLY A 1 248 ? 11.044 5.166 17.516 1.00 94.25 248 GLY A N 1
ATOM 1927 C CA . GLY A 1 248 ? 10.675 6.412 18.173 1.00 94.25 248 GLY A CA 1
ATOM 1928 C C . GLY A 1 248 ? 9.169 6.662 18.113 1.00 94.25 248 GLY A C 1
ATOM 1929 O O . GLY A 1 248 ? 8.524 6.794 19.157 1.00 94.25 248 GLY A O 1
ATOM 1930 N N . VAL A 1 249 ? 8.599 6.696 16.908 1.00 95.94 249 VAL A N 1
ATOM 1931 C CA . VAL A 1 249 ? 7.183 7.024 16.672 1.00 95.94 249 VAL A CA 1
ATOM 1932 C C . VAL A 1 249 ? 6.251 6.067 17.427 1.00 95.94 249 VAL A C 1
ATOM 1934 O O . VAL A 1 249 ? 5.392 6.511 18.197 1.00 95.94 249 VAL A O 1
ATOM 1937 N N . LEU A 1 250 ? 6.485 4.761 17.302 1.00 96.56 250 LEU A N 1
ATOM 1938 C CA . LEU A 1 250 ? 5.621 3.696 17.816 1.00 96.56 250 LEU A CA 1
ATOM 1939 C C . LEU A 1 250 ? 5.870 3.338 19.287 1.00 96.56 250 LEU A C 1
ATOM 1941 O O . LEU A 1 250 ? 5.107 2.559 19.864 1.00 96.56 250 LEU A O 1
ATOM 1945 N N . ARG A 1 251 ? 6.894 3.908 19.940 1.00 96.25 251 ARG A N 1
ATOM 1946 C CA . ARG A 1 251 ? 7.177 3.635 21.360 1.00 96.25 251 ARG A CA 1
ATOM 1947 C C . ARG A 1 251 ? 5.944 3.892 22.233 1.00 96.25 251 ARG A C 1
ATOM 1949 O O . ARG A 1 251 ? 5.466 5.023 22.322 1.00 96.25 251 ARG A O 1
ATOM 1956 N N . GLY A 1 252 ? 5.474 2.838 22.904 1.00 95.25 252 GLY A N 1
ATOM 1957 C CA . GLY A 1 252 ? 4.295 2.864 23.778 1.00 95.25 252 GLY A CA 1
ATOM 1958 C C . GLY A 1 252 ? 2.947 2.821 23.050 1.00 95.25 252 GLY A C 1
ATOM 1959 O O . GLY A 1 252 ? 1.928 3.058 23.690 1.00 95.25 252 GLY A O 1
ATOM 1960 N N . ARG A 1 253 ? 2.930 2.552 21.737 1.00 96.06 253 ARG A N 1
ATOM 1961 C CA . ARG A 1 253 ? 1.721 2.596 20.887 1.00 96.06 253 ARG A CA 1
ATOM 1962 C C . ARG A 1 253 ? 1.472 1.334 20.081 1.00 96.06 253 ARG A C 1
ATOM 1964 O O . ARG A 1 253 ? 0.601 1.310 19.223 1.00 96.06 253 ARG A O 1
ATOM 1971 N N . VAL A 1 254 ? 2.228 0.291 20.382 1.00 97.25 254 VAL A N 1
ATOM 1972 C CA . VAL A 1 254 ? 1.979 -1.051 19.876 1.00 97.25 254 VAL A CA 1
ATOM 1973 C C . VAL A 1 254 ? 1.099 -1.784 20.884 1.00 97.25 254 VAL A C 1
ATOM 1975 O O . VAL A 1 254 ? 1.359 -1.742 22.091 1.00 97.25 254 VAL A O 1
ATOM 1978 N N . GLY A 1 255 ? 0.053 -2.439 20.390 1.00 94.62 255 GLY A N 1
ATOM 1979 C CA . GLY A 1 255 ? -0.826 -3.293 21.171 1.00 94.62 255 GLY A CA 1
ATOM 1980 C C . GLY A 1 255 ? -0.076 -4.435 21.849 1.00 94.62 255 GLY A C 1
ATOM 1981 O O . GLY A 1 255 ? 0.996 -4.864 21.421 1.00 94.62 255 GLY A O 1
ATOM 1982 N N . ARG A 1 256 ? -0.650 -4.954 22.932 1.00 94.19 256 ARG A N 1
ATOM 1983 C CA . ARG A 1 256 ? -0.107 -6.151 23.579 1.00 94.19 256 ARG A CA 1
ATOM 1984 C C . ARG A 1 256 ? -0.421 -7.391 22.732 1.00 94.19 256 ARG A C 1
ATOM 1986 O O . ARG A 1 256 ? -1.450 -7.403 22.055 1.00 94.19 256 ARG A O 1
ATOM 1993 N N . PRO A 1 257 ? 0.420 -8.437 22.776 1.00 93.94 257 PRO A N 1
ATOM 1994 C CA . PRO A 1 257 ? 0.046 -9.743 22.244 1.00 93.94 257 PRO A CA 1
ATOM 1995 C C . PRO A 1 257 ? -1.272 -10.224 22.865 1.00 93.94 257 PRO A C 1
ATOM 1997 O O . PRO A 1 257 ? -1.560 -9.905 24.020 1.00 93.94 257 PRO A O 1
ATOM 2000 N N . LEU A 1 258 ? -2.045 -11.015 22.119 1.00 91.12 258 LEU A N 1
ATOM 2001 C CA . LEU A 1 258 ? -3.302 -11.600 22.606 1.00 91.12 258 LEU A CA 1
ATOM 2002 C C . LEU A 1 258 ? -3.086 -12.633 23.726 1.00 91.12 258 LEU A C 1
ATOM 2004 O O . LEU A 1 258 ? -3.991 -12.865 24.521 1.00 91.12 258 LEU A O 1
ATOM 2008 N N . GLY A 1 259 ? -1.883 -13.205 23.833 1.00 91.50 259 GLY A N 1
ATOM 2009 C CA . GLY A 1 259 ? -1.534 -14.136 24.905 1.00 91.50 259 GLY A CA 1
ATOM 2010 C C . GLY A 1 259 ? -2.405 -15.392 24.867 1.00 91.50 259 GLY A C 1
ATOM 2011 O O . GLY A 1 259 ? -2.628 -15.959 23.800 1.00 91.50 259 GLY A O 1
ATOM 2012 N N . ASP A 1 260 ? -2.915 -15.805 26.026 1.00 91.62 260 ASP A N 1
ATOM 2013 C CA . ASP A 1 260 ? -3.692 -17.043 26.178 1.00 91.62 260 ASP A CA 1
ATOM 2014 C C . ASP A 1 260 ? -5.036 -17.026 25.423 1.00 91.62 260 ASP A C 1
ATOM 2016 O O . ASP A 1 260 ? -5.590 -18.086 25.129 1.00 91.62 260 ASP A O 1
ATOM 2020 N N . ASP A 1 261 ? -5.546 -15.844 25.057 1.00 92.44 261 ASP A N 1
ATOM 2021 C CA . ASP A 1 261 ? -6.780 -15.709 24.275 1.00 92.44 261 ASP A CA 1
ATOM 2022 C C . ASP A 1 261 ? -6.583 -16.106 22.803 1.00 92.44 261 ASP A C 1
ATOM 2024 O O . ASP A 1 261 ? -7.551 -16.472 22.128 1.00 92.44 261 ASP A O 1
ATOM 2028 N N . GLU A 1 262 ? -5.351 -16.034 22.286 1.00 92.81 262 GLU A N 1
ATOM 2029 C CA . GLU A 1 262 ? -5.053 -16.126 20.852 1.00 92.81 262 GLU A CA 1
ATOM 2030 C C . GLU A 1 262 ? -5.600 -17.403 20.188 1.00 92.81 262 GLU A C 1
ATOM 2032 O O . GLU A 1 262 ? -6.306 -17.278 19.184 1.00 92.81 262 GLU A O 1
ATOM 2037 N N . PRO A 1 263 ? -5.415 -18.621 20.744 1.00 93.00 263 PRO A N 1
ATOM 2038 C CA . PRO A 1 263 ? -5.964 -19.835 20.140 1.00 93.00 263 PRO A CA 1
ATOM 2039 C C . PRO A 1 263 ? -7.493 -19.814 20.044 1.00 93.00 263 PRO A C 1
ATOM 2041 O O . PRO A 1 263 ? -8.067 -20.297 19.069 1.00 93.00 263 PRO A O 1
ATOM 2044 N N . SER A 1 264 ? -8.170 -19.243 21.046 1.00 95.19 264 SER A N 1
ATOM 2045 C CA . SER A 1 264 ? -9.632 -19.149 21.051 1.00 95.19 264 SER A CA 1
ATOM 2046 C C . SER A 1 264 ? -10.145 -18.153 20.008 1.00 95.19 264 SER A C 1
ATOM 2048 O O . SER A 1 264 ? -11.163 -18.412 19.362 1.00 95.19 264 SER A O 1
ATOM 2050 N N . LEU A 1 265 ? -9.405 -17.062 19.790 1.00 95.38 265 LEU A N 1
ATOM 2051 C CA . LEU A 1 265 ? -9.705 -16.059 18.775 1.00 95.38 265 LEU A CA 1
ATOM 2052 C C . LEU A 1 265 ? -9.457 -16.594 17.367 1.00 95.38 265 LEU A C 1
ATOM 2054 O O . LEU A 1 265 ? -10.308 -16.398 16.510 1.00 95.38 265 LEU A O 1
ATOM 2058 N N . ILE A 1 266 ? -8.388 -17.358 17.137 1.00 93.75 266 ILE A N 1
ATOM 2059 C CA . ILE A 1 266 ? -8.176 -18.045 15.852 1.00 93.75 266 ILE A CA 1
ATOM 2060 C C . ILE A 1 266 ? -9.377 -18.950 15.539 1.00 93.75 266 ILE A C 1
ATOM 2062 O O . ILE A 1 266 ? -9.969 -18.864 14.467 1.00 93.75 266 ILE A O 1
ATOM 2066 N N . GLN A 1 267 ? -9.831 -19.757 16.506 1.00 93.75 267 GLN A N 1
ATOM 2067 C CA . GLN A 1 267 ? -11.019 -20.602 16.320 1.00 93.75 267 GLN A CA 1
ATOM 2068 C C . GLN A 1 267 ? -12.307 -19.796 16.083 1.00 93.75 267 GLN A C 1
ATOM 2070 O O . GLN A 1 267 ? -13.188 -20.243 15.346 1.00 93.75 267 GLN A O 1
ATOM 2075 N N . ALA A 1 268 ? -12.447 -18.621 16.701 1.00 93.62 268 ALA A N 1
ATOM 2076 C CA . ALA A 1 268 ? -13.561 -17.716 16.436 1.00 93.62 268 ALA A CA 1
ATOM 2077 C C . ALA A 1 268 ? -13.486 -17.118 15.020 1.00 93.62 268 ALA A C 1
ATOM 2079 O O . ALA A 1 268 ? -14.505 -17.090 14.331 1.00 93.62 268 ALA A O 1
ATOM 2080 N N . GLY A 1 269 ? -12.295 -16.721 14.567 1.00 92.50 269 GLY A N 1
ATOM 2081 C CA . GLY A 1 269 ? -12.030 -16.222 13.217 1.00 92.50 269 GLY A CA 1
ATOM 2082 C C . GLY A 1 269 ? -12.391 -17.249 12.150 1.00 92.50 269 GLY A C 1
ATOM 2083 O O . GLY A 1 269 ? -13.206 -16.965 11.279 1.00 92.50 269 GLY A O 1
ATOM 2084 N N . LEU A 1 270 ? -11.924 -18.492 12.295 1.00 91.31 270 LEU A N 1
ATOM 2085 C CA . LEU A 1 270 ? -12.266 -19.584 11.374 1.00 91.31 270 LEU A CA 1
ATOM 2086 C C . LEU A 1 270 ? -13.784 -19.819 11.278 1.00 91.31 270 LEU A C 1
ATOM 2088 O O . LEU A 1 270 ? -14.326 -20.026 10.192 1.00 91.31 270 LEU A O 1
ATOM 2092 N N . LYS A 1 271 ? -14.505 -19.733 12.405 1.00 92.56 271 LYS A N 1
ATOM 2093 C CA . LYS A 1 271 ? -15.975 -19.823 12.411 1.00 92.56 271 LYS A CA 1
ATOM 2094 C C . LYS A 1 271 ? -16.633 -18.639 11.705 1.00 92.56 271 LYS A C 1
ATOM 2096 O O . LYS A 1 271 ? -17.621 -18.854 11.011 1.00 92.56 271 LYS A O 1
ATOM 2101 N N . ARG A 1 272 ? -16.113 -17.417 11.878 1.00 93.62 272 ARG A N 1
ATOM 2102 C CA . ARG A 1 272 ? -16.586 -16.214 11.168 1.00 93.62 272 ARG A CA 1
ATOM 2103 C C . ARG A 1 272 ? -16.389 -16.361 9.660 1.00 93.62 272 ARG A C 1
ATOM 2105 O O . ARG A 1 272 ? -17.313 -16.071 8.904 1.00 93.62 272 ARG A O 1
ATOM 2112 N N . PHE A 1 273 ? -15.241 -16.879 9.234 1.00 90.88 273 PHE A N 1
ATOM 2113 C CA . PHE A 1 273 ? -14.907 -17.054 7.820 1.00 90.88 273 PHE A CA 1
ATOM 2114 C C . PHE A 1 273 ? -15.791 -18.101 7.143 1.00 90.88 273 PHE A C 1
ATOM 2116 O O . PHE A 1 273 ? -16.298 -17.852 6.052 1.00 90.88 273 PHE A O 1
ATOM 2123 N N . ALA A 1 274 ? -16.107 -19.203 7.833 1.00 88.31 274 ALA A N 1
ATOM 2124 C CA . ALA A 1 274 ? -17.026 -20.230 7.332 1.00 88.31 274 ALA A CA 1
ATOM 2125 C C . ALA A 1 274 ? -18.431 -19.694 6.981 1.00 88.31 274 ALA A C 1
ATOM 2127 O O . ALA A 1 274 ? -19.138 -20.289 6.169 1.00 88.31 274 ALA A O 1
ATOM 2128 N N . VAL A 1 275 ? -18.843 -18.571 7.579 1.00 91.19 275 VAL A N 1
ATOM 2129 C CA . VAL A 1 275 ? -20.109 -17.879 7.281 1.00 91.19 275 VAL A CA 1
ATOM 2130 C C . VAL A 1 275 ? -19.904 -16.501 6.633 1.00 91.19 275 VAL A C 1
ATOM 2132 O O . VAL A 1 275 ? -20.844 -15.710 6.585 1.00 91.19 275 VAL A O 1
ATOM 2135 N N . LYS A 1 276 ? -18.701 -16.222 6.109 1.00 89.81 276 LYS A N 1
ATOM 2136 C CA . LYS A 1 276 ? -18.323 -14.991 5.388 1.00 89.81 276 LYS A CA 1
ATOM 2137 C C . LYS A 1 276 ? -18.577 -13.693 6.166 1.00 89.81 276 LYS A C 1
ATOM 2139 O O . LYS A 1 276 ? -19.019 -12.691 5.605 1.00 89.81 276 LYS A O 1
ATOM 2144 N N . ILE A 1 277 ? -18.315 -13.710 7.473 1.00 89.94 277 ILE A N 1
ATOM 2145 C CA . ILE A 1 277 ? -18.343 -12.500 8.304 1.00 89.94 277 ILE A CA 1
ATOM 2146 C C . ILE A 1 277 ? -16.979 -11.788 8.188 1.00 89.94 277 ILE A C 1
ATOM 2148 O O . ILE A 1 277 ? -15.965 -12.419 8.493 1.00 89.94 277 ILE A O 1
ATOM 2152 N N . PRO A 1 278 ? -16.935 -10.500 7.790 1.00 90.94 278 PRO A N 1
ATOM 2153 C CA . PRO A 1 278 ? -15.692 -9.734 7.639 1.00 90.94 278 PRO A CA 1
ATOM 2154 C C . PRO A 1 278 ? -15.038 -9.345 8.981 1.00 90.94 278 PRO A C 1
ATOM 2156 O O . PRO A 1 278 ? -15.693 -9.445 10.025 1.00 90.94 278 PRO A O 1
ATOM 2159 N N . PRO A 1 279 ? -13.784 -8.851 8.983 1.00 90.38 279 PRO A N 1
ATOM 2160 C CA . PRO A 1 279 ? -12.825 -8.867 7.872 1.00 90.38 279 PRO A CA 1
ATOM 2161 C C . PRO A 1 279 ? -11.991 -10.162 7.867 1.00 90.38 279 PRO A C 1
ATOM 2163 O O . PRO A 1 279 ? -11.917 -10.840 8.893 1.00 90.38 279 PRO A O 1
ATOM 2166 N N . GLY A 1 280 ? -11.357 -10.497 6.742 1.00 83.62 280 GLY A N 1
ATOM 2167 C CA . GLY A 1 280 ? -10.376 -11.580 6.606 1.00 83.62 280 GLY A CA 1
ATOM 2168 C C . GLY A 1 280 ? -10.880 -12.877 5.976 1.00 83.62 280 GLY A C 1
ATOM 2169 O O . GLY A 1 280 ? -10.102 -13.815 5.823 1.00 83.62 280 GLY A O 1
ATOM 2170 N N . TYR A 1 281 ? -12.164 -12.978 5.613 1.00 81.38 281 TYR A N 1
ATOM 2171 C CA . TYR A 1 281 ? -12.688 -14.230 5.051 1.00 81.38 281 TYR A CA 1
ATOM 2172 C C . TYR A 1 281 ? -12.154 -14.513 3.642 1.00 81.38 281 TYR A C 1
ATOM 2174 O O . TYR A 1 281 ? -12.204 -15.664 3.215 1.00 81.38 281 TYR A O 1
ATOM 2182 N N . MET A 1 282 ? -11.662 -13.489 2.935 1.00 77.38 282 MET A N 1
ATOM 2183 C CA . MET A 1 282 ? -11.046 -13.647 1.614 1.00 77.38 282 MET A CA 1
ATOM 2184 C C . MET A 1 282 ? -9.659 -14.293 1.698 1.00 77.38 282 MET A C 1
ATOM 2186 O O . MET A 1 282 ? -9.265 -15.003 0.786 1.00 77.38 282 MET A O 1
ATOM 2190 N N . ASP A 1 283 ? -8.961 -14.127 2.821 1.00 65.50 283 ASP A N 1
ATOM 2191 C CA . ASP A 1 283 ? -7.601 -14.642 3.027 1.00 65.50 283 ASP A CA 1
ATOM 2192 C C . ASP A 1 283 ? -7.571 -16.065 3.614 1.00 65.50 283 ASP A C 1
ATOM 2194 O O . ASP A 1 283 ? -6.503 -16.660 3.789 1.00 65.50 283 ASP A O 1
ATOM 2198 N N . ALA A 1 284 ? -8.739 -16.611 3.962 1.00 67.25 284 ALA A N 1
ATOM 2199 C CA . ALA A 1 284 ? -8.864 -17.838 4.739 1.00 67.25 284 ALA A CA 1
ATOM 2200 C C . ALA A 1 284 ? -8.347 -19.085 4.004 1.00 67.25 284 ALA A C 1
ATOM 2202 O O . ALA A 1 284 ? -7.764 -19.964 4.639 1.00 67.25 284 ALA A O 1
ATOM 2203 N N . GLU A 1 285 ? -8.573 -19.174 2.691 1.00 61.84 285 GLU A N 1
ATOM 2204 C CA . GLU A 1 285 ? -8.192 -20.344 1.890 1.00 61.84 285 GLU A CA 1
ATOM 2205 C C . GLU A 1 285 ? -6.698 -20.313 1.529 1.00 61.84 285 GLU A C 1
ATOM 2207 O O . GLU A 1 285 ? -6.008 -21.316 1.711 1.00 61.84 285 GLU A O 1
ATOM 2212 N N . ASP A 1 286 ? -6.168 -19.146 1.157 1.00 62.75 286 ASP A N 1
ATOM 2213 C CA . ASP A 1 286 ? -4.782 -19.000 0.687 1.00 62.75 286 ASP A CA 1
ATOM 2214 C C . ASP A 1 286 ? -3.740 -19.019 1.814 1.00 62.75 286 ASP A C 1
ATOM 2216 O O . ASP A 1 286 ? -2.568 -19.339 1.600 1.00 62.75 286 ASP A O 1
ATOM 2220 N N . LYS A 1 287 ? -4.141 -18.663 3.042 1.00 68.44 287 LYS A N 1
ATOM 2221 C CA . LYS A 1 287 ? -3.227 -18.515 4.190 1.00 68.44 287 LYS A CA 1
ATOM 2222 C C . LYS A 1 287 ? -3.485 -19.520 5.313 1.00 68.44 287 LYS A C 1
ATOM 2224 O O . LYS A 1 287 ? -2.956 -19.343 6.413 1.00 68.44 287 LYS A O 1
ATOM 2229 N N . ALA A 1 288 ? -4.239 -20.589 5.054 1.00 68.31 288 ALA A N 1
ATOM 2230 C CA . ALA A 1 288 ? -4.579 -21.610 6.051 1.00 68.31 288 ALA A CA 1
ATOM 2231 C C . ALA A 1 288 ? -3.344 -22.261 6.711 1.00 68.31 288 ALA A C 1
ATOM 2233 O O . ALA A 1 288 ? -3.362 -22.558 7.906 1.00 68.31 288 ALA A O 1
ATOM 2234 N N . ASP A 1 289 ? -2.249 -22.414 5.959 1.00 71.75 289 ASP A N 1
ATOM 2235 C CA . ASP A 1 289 ? -0.995 -23.006 6.443 1.00 71.75 289 ASP A CA 1
ATOM 2236 C C . ASP A 1 289 ? -0.113 -22.027 7.242 1.00 71.75 289 ASP A C 1
ATOM 2238 O O . ASP A 1 289 ? 0.905 -22.425 7.819 1.00 71.75 289 ASP A O 1
ATOM 2242 N N . GLN A 1 290 ? -0.472 -20.738 7.308 1.00 73.00 290 GLN A N 1
ATOM 2243 C CA . GLN A 1 290 ? 0.287 -19.772 8.100 1.00 73.00 290 GLN A CA 1
ATOM 2244 C C . GLN A 1 290 ? 0.110 -20.057 9.589 1.00 73.00 290 GLN A C 1
ATOM 2246 O O . GLN A 1 290 ? -0.996 -20.027 10.115 1.00 73.00 290 GLN A O 1
ATOM 2251 N N . LEU A 1 291 ? 1.209 -20.290 10.302 1.00 76.00 291 LEU A N 1
ATOM 2252 C CA . LEU A 1 291 ? 1.188 -20.478 11.749 1.00 76.00 291 LEU A CA 1
ATOM 2253 C C . LEU A 1 291 ? 1.689 -19.217 12.475 1.00 76.00 291 LEU A C 1
ATOM 2255 O O . LEU A 1 291 ? 2.700 -18.638 12.064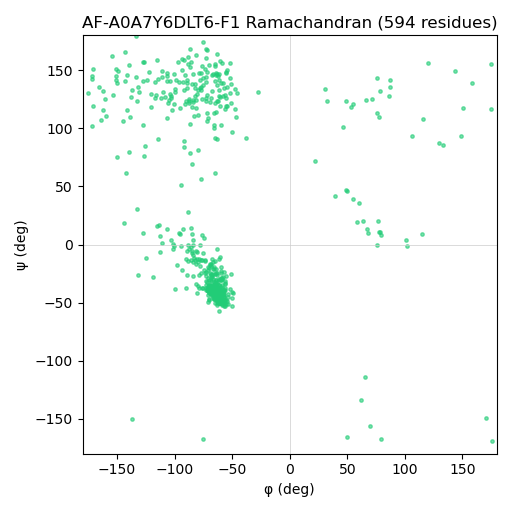 1.00 76.00 291 LEU A O 1
ATOM 2259 N N . PRO A 1 292 ? 1.065 -18.838 13.607 1.00 82.19 292 PRO A N 1
ATOM 2260 C CA . PRO A 1 292 ? -0.072 -19.501 14.259 1.00 82.19 292 PRO A CA 1
ATOM 2261 C C . PRO A 1 292 ? -1.460 -19.118 13.709 1.00 82.19 292 PRO A C 1
ATOM 2263 O O . PRO A 1 292 ? -2.436 -19.733 14.123 1.00 82.19 292 PRO A O 1
ATOM 2266 N N . GLU A 1 293 ? -1.576 -18.117 12.831 1.00 82.31 293 GLU A N 1
ATOM 2267 C CA . GLU A 1 293 ? -2.852 -17.429 12.567 1.00 82.31 293 GLU A CA 1
ATOM 2268 C C . GLU A 1 293 ? -3.865 -18.218 11.732 1.00 82.31 293 GLU A C 1
ATOM 2270 O O . GLU A 1 293 ? -5.052 -17.917 11.793 1.00 82.31 293 GLU A O 1
ATOM 2275 N N . GLN A 1 294 ? -3.437 -19.205 10.950 1.00 82.56 294 GLN A N 1
ATOM 2276 C CA . GLN A 1 294 ? -4.275 -20.010 10.050 1.00 82.56 294 GLN A CA 1
ATOM 2277 C C . GLN A 1 294 ? -5.169 -19.135 9.155 1.00 82.56 294 GLN A C 1
ATOM 2279 O O . GLN A 1 294 ? -6.380 -19.329 9.078 1.00 82.56 294 GLN A O 1
ATOM 2284 N N . GLY A 1 295 ? -4.582 -18.090 8.565 1.00 82.38 295 GLY A N 1
ATOM 2285 C CA . GLY A 1 295 ? -5.287 -17.114 7.729 1.00 82.38 295 GLY A CA 1
ATOM 2286 C C . GLY A 1 295 ? -6.147 -16.094 8.484 1.00 82.38 295 GLY A C 1
ATOM 2287 O O . GLY A 1 295 ? -6.718 -15.211 7.863 1.00 82.38 295 GLY A O 1
ATOM 2288 N N . THR A 1 296 ? -6.217 -16.136 9.821 1.00 89.38 296 THR A N 1
ATOM 2289 C CA . THR A 1 296 ? -7.056 -15.213 10.619 1.00 89.38 296 THR A CA 1
ATOM 2290 C C . THR A 1 296 ? -6.403 -13.868 10.964 1.00 89.38 296 THR A C 1
ATOM 2292 O O . THR A 1 296 ? -6.923 -13.148 11.815 1.00 89.38 296 THR A O 1
ATOM 2295 N N . GLY A 1 297 ? -5.295 -13.500 10.309 1.00 90.12 297 GLY A N 1
ATOM 2296 C CA . GLY A 1 297 ? -4.525 -12.277 10.596 1.00 90.12 297 GLY A CA 1
ATOM 2297 C C . GLY A 1 297 ? -5.389 -11.012 10.656 1.00 90.12 297 GLY A C 1
ATOM 2298 O O . GLY A 1 297 ? -5.429 -10.347 11.691 1.00 90.12 297 GLY A O 1
ATOM 2299 N N . ASP A 1 298 ? -6.184 -10.759 9.617 1.00 91.56 298 ASP A N 1
ATOM 2300 C CA . ASP A 1 298 ? -7.103 -9.615 9.536 1.00 91.56 298 ASP A CA 1
ATOM 2301 C C . ASP A 1 298 ? -8.119 -9.578 10.685 1.00 91.56 298 ASP A C 1
ATOM 2303 O O . ASP A 1 298 ? -8.385 -8.524 11.268 1.00 91.56 298 ASP A O 1
ATOM 2307 N N . TYR A 1 299 ? -8.660 -10.739 11.071 1.00 94.50 299 TYR A N 1
ATOM 2308 C CA . TYR A 1 299 ? -9.579 -10.826 12.205 1.00 94.50 299 TYR A CA 1
ATOM 2309 C C . TYR A 1 299 ? -8.870 -10.529 13.533 1.00 94.50 299 TYR A C 1
ATOM 2311 O O . TYR A 1 299 ? -9.427 -9.836 14.385 1.00 94.50 299 TYR A O 1
ATOM 2319 N N . LEU A 1 300 ? -7.639 -11.011 13.724 1.00 95.25 300 LEU A N 1
ATOM 2320 C CA . LEU A 1 300 ? -6.860 -10.722 14.930 1.00 95.25 300 LEU A CA 1
ATOM 2321 C C . LEU A 1 300 ? -6.503 -9.230 15.013 1.00 95.25 300 LEU A C 1
ATOM 2323 O O . LEU A 1 300 ? -6.616 -8.638 16.088 1.00 95.25 300 LEU A O 1
ATOM 2327 N N . LEU A 1 301 ? -6.138 -8.604 13.889 1.00 95.88 301 LEU A N 1
ATOM 2328 C CA . LEU A 1 301 ? -5.929 -7.157 13.771 1.00 95.88 301 LEU A CA 1
ATOM 2329 C C . LEU A 1 301 ? -7.195 -6.391 14.181 1.00 95.88 301 LEU A C 1
ATOM 2331 O O . LEU A 1 301 ? -7.141 -5.488 15.029 1.00 95.88 301 LEU A O 1
ATOM 2335 N N . TRP A 1 302 ? -8.337 -6.783 13.617 1.00 96.62 302 TRP A N 1
ATOM 2336 C CA . TRP A 1 302 ? -9.641 -6.194 13.906 1.00 96.62 302 TRP A CA 1
ATOM 2337 C C . TRP A 1 302 ? -10.020 -6.327 15.383 1.00 96.62 302 TRP A C 1
ATOM 2339 O O . TRP A 1 302 ? -10.349 -5.337 16.037 1.00 96.62 302 TRP A O 1
ATOM 2349 N N . GLU A 1 303 ? -9.889 -7.525 15.953 1.00 97.00 303 GLU A N 1
ATOM 2350 C CA . GLU A 1 303 ? -10.192 -7.792 17.359 1.00 97.00 303 GLU A CA 1
ATOM 2351 C C . GLU A 1 303 ? -9.323 -6.947 18.299 1.00 97.00 303 GLU A C 1
ATOM 2353 O O . GLU A 1 303 ? -9.830 -6.336 19.243 1.00 97.00 303 GLU A O 1
ATOM 2358 N N . GLN A 1 304 ? -8.018 -6.863 18.031 1.00 97.12 304 GLN A N 1
ATOM 2359 C CA . GLN A 1 304 ? -7.112 -6.026 18.814 1.00 97.12 304 GLN A CA 1
ATOM 2360 C C . GLN A 1 304 ? -7.485 -4.545 18.737 1.00 97.12 304 GLN A C 1
ATOM 2362 O O . GLN A 1 304 ? -7.442 -3.849 19.754 1.00 97.12 304 GLN A O 1
ATOM 2367 N N . THR A 1 305 ? -7.885 -4.079 17.555 1.00 97.25 305 THR A N 1
ATOM 2368 C CA . THR A 1 305 ? -8.345 -2.703 17.340 1.00 97.25 305 THR A CA 1
ATOM 2369 C C . THR A 1 305 ? -9.589 -2.398 18.161 1.00 97.25 305 THR A C 1
ATOM 2371 O O . THR A 1 305 ? -9.611 -1.410 18.895 1.00 97.25 305 THR A O 1
ATOM 2374 N N . LEU A 1 306 ? -10.600 -3.267 18.113 1.00 96.38 306 LEU A N 1
ATOM 2375 C CA . LEU A 1 306 ? -11.837 -3.068 18.865 1.00 96.38 306 LEU A CA 1
ATOM 2376 C C . LEU A 1 306 ? -11.602 -3.072 20.379 1.00 96.38 306 LEU A C 1
ATOM 2378 O O . LEU A 1 306 ? -12.151 -2.218 21.077 1.00 96.38 306 LEU A O 1
ATOM 2382 N N . ARG A 1 307 ? -10.744 -3.969 20.889 1.00 95.75 307 ARG A N 1
ATOM 2383 C CA . ARG A 1 307 ? -10.348 -3.972 22.309 1.00 95.75 307 ARG A CA 1
ATOM 2384 C C . ARG A 1 307 ? -9.698 -2.647 22.701 1.00 95.75 307 ARG A C 1
ATOM 2386 O O . ARG A 1 307 ? -10.172 -1.996 23.627 1.00 95.75 307 ARG A O 1
ATOM 2393 N N . TYR A 1 308 ? -8.689 -2.204 21.951 1.00 95.25 308 TYR A N 1
ATOM 2394 C CA . TYR A 1 308 ? -8.008 -0.936 22.213 1.00 95.25 308 TYR A CA 1
ATOM 2395 C C . TYR A 1 308 ? -8.975 0.253 22.216 1.00 95.25 308 TYR A C 1
ATOM 2397 O O . TYR A 1 308 ? -9.008 1.018 23.177 1.00 95.25 308 TYR A O 1
ATOM 2405 N N . VAL A 1 309 ? -9.799 0.387 21.174 1.00 94.56 309 VAL A N 1
ATOM 2406 C CA . VAL A 1 309 ? -10.739 1.506 21.039 1.00 94.56 309 VAL A CA 1
ATOM 2407 C C . VAL A 1 309 ? -11.794 1.490 22.150 1.00 94.56 309 VAL A C 1
ATOM 2409 O O . VAL A 1 309 ? -12.157 2.555 22.651 1.00 94.56 309 VAL A O 1
ATOM 2412 N N . SER A 1 310 ? -12.253 0.311 22.585 1.00 93.31 310 SER A N 1
ATOM 2413 C CA . SER A 1 310 ? -13.212 0.190 23.693 1.00 93.31 310 SER A CA 1
ATOM 2414 C C . SER A 1 310 ? -12.652 0.678 25.037 1.00 93.31 310 SER A C 1
ATOM 2416 O O . SER A 1 310 ? -13.395 1.220 25.853 1.00 93.31 310 SER A O 1
ATOM 2418 N N . GLU A 1 311 ? -11.340 0.549 25.249 1.00 91.19 311 GLU A N 1
ATOM 2419 C CA . GLU A 1 311 ? -10.655 0.965 26.479 1.00 91.19 311 GLU A CA 1
ATOM 2420 C C . GLU A 1 311 ? -10.320 2.464 26.503 1.00 91.19 311 GLU A C 1
ATOM 2422 O O . GLU A 1 311 ? -9.987 3.021 27.554 1.00 91.19 311 GLU A O 1
ATOM 2427 N N . LEU A 1 312 ? -10.410 3.149 25.359 1.00 87.62 312 LEU A N 1
ATOM 2428 C CA . LEU A 1 312 ? -10.113 4.571 25.286 1.00 87.62 312 LEU A CA 1
ATOM 2429 C C . LEU A 1 312 ? -11.155 5.393 26.046 1.00 87.62 312 LEU A C 1
ATOM 2431 O O . LEU A 1 312 ? -12.344 5.404 25.729 1.00 87.62 312 LEU A O 1
ATOM 2435 N N . GLN A 1 313 ? -10.664 6.225 26.963 1.00 74.88 313 GLN A N 1
ATOM 2436 C CA . GLN A 1 313 ? -11.442 7.313 27.568 1.00 74.88 313 GLN A CA 1
ATOM 2437 C C . GLN A 1 313 ? -11.602 8.523 26.626 1.00 74.88 313 GLN A C 1
ATOM 2439 O O . GLN A 1 313 ? -12.052 9.585 27.046 1.00 74.88 313 GLN A O 1
ATOM 2444 N N . ALA A 1 314 ? -11.178 8.388 25.364 1.00 64.06 314 ALA A N 1
ATOM 2445 C CA . ALA A 1 314 ? -11.104 9.474 24.399 1.00 64.06 314 ALA A CA 1
ATOM 2446 C C . ALA A 1 314 ? -12.481 10.082 24.097 1.00 64.06 314 ALA A C 1
ATOM 2448 O O . ALA A 1 314 ? -13.483 9.372 24.007 1.00 64.06 314 ALA A O 1
ATOM 2449 N N . SER A 1 315 ? -12.483 11.398 23.877 1.00 65.00 315 SER A N 1
ATOM 2450 C CA . SER A 1 315 ? -13.659 12.233 23.614 1.00 65.00 315 SER A CA 1
ATOM 2451 C C . SER A 1 315 ? -14.244 12.097 22.208 1.00 65.00 315 SER A C 1
ATOM 2453 O O . SER A 1 315 ? -15.273 12.711 21.943 1.00 65.00 315 SER A O 1
ATOM 2455 N N . SER A 1 316 ? -13.584 11.366 21.304 1.00 79.00 316 SER A N 1
ATOM 2456 C CA . SER A 1 316 ? -14.061 11.211 19.930 1.00 79.00 316 SER A CA 1
ATOM 2457 C C . SER A 1 316 ? -15.003 10.017 19.784 1.00 79.00 316 SER A C 1
ATOM 2459 O O . SER A 1 316 ? -14.789 8.955 20.379 1.00 79.00 316 SER A O 1
ATOM 2461 N N . ASP A 1 317 ? -16.030 10.221 18.967 1.00 87.19 317 ASP A N 1
ATOM 2462 C CA . ASP A 1 317 ? -17.051 9.263 18.555 1.00 87.19 317 ASP A CA 1
ATOM 2463 C C . ASP A 1 317 ? -16.604 8.391 17.369 1.00 87.19 317 ASP A C 1
ATOM 2465 O O . ASP A 1 317 ? -17.380 7.567 16.888 1.00 87.19 317 ASP A O 1
ATOM 2469 N N . ALA A 1 318 ? -15.354 8.523 16.910 1.00 93.00 318 ALA A N 1
ATOM 2470 C CA . ALA A 1 318 ? -14.815 7.740 15.805 1.00 93.00 318 ALA A CA 1
ATOM 2471 C C . ALA A 1 318 ? -13.339 7.349 15.985 1.00 93.00 318 ALA A C 1
ATOM 2473 O O . ALA A 1 318 ? -12.609 7.892 16.820 1.00 93.00 318 ALA A O 1
ATOM 2474 N N . PHE A 1 319 ? -12.896 6.404 15.157 1.00 95.38 319 PHE A N 1
ATOM 2475 C CA . PHE A 1 319 ? -11.493 6.048 14.960 1.00 95.38 319 PHE A CA 1
ATOM 2476 C C . PHE A 1 319 ? -11.219 5.777 13.479 1.00 95.38 319 PHE A C 1
ATOM 2478 O O . PHE A 1 319 ? -12.119 5.411 12.720 1.00 95.38 319 PHE A O 1
ATOM 2485 N N . VAL A 1 320 ? -9.966 5.965 13.072 1.00 95.81 320 VAL A N 1
ATOM 2486 C CA . VAL A 1 320 ? -9.531 5.796 11.683 1.00 95.81 320 VAL A CA 1
ATOM 2487 C C . VAL A 1 320 ? -8.647 4.562 11.578 1.00 95.81 320 VAL A C 1
ATOM 2489 O O . VAL A 1 320 ? -7.698 4.445 12.344 1.00 95.81 320 VAL A O 1
ATOM 2492 N N . ILE A 1 321 ? -8.913 3.678 10.619 1.00 96.62 321 ILE A N 1
ATOM 2493 C CA . ILE A 1 321 ? -7.950 2.669 10.161 1.00 96.62 321 ILE A CA 1
ATOM 2494 C C . ILE A 1 321 ? -7.388 3.134 8.817 1.00 96.62 321 ILE A C 1
ATOM 2496 O O . ILE A 1 321 ? -8.150 3.476 7.910 1.00 96.62 321 ILE A O 1
ATOM 2500 N N . VAL A 1 322 ? -6.063 3.143 8.688 1.00 95.31 322 VAL A N 1
ATOM 2501 C CA . VAL A 1 322 ? -5.371 3.386 7.419 1.00 95.31 322 VAL A CA 1
ATOM 2502 C C . VAL A 1 322 ? -4.895 2.046 6.874 1.00 95.31 322 VAL A C 1
ATOM 2504 O O . VAL A 1 322 ? -4.067 1.393 7.506 1.00 95.31 322 VAL A O 1
ATOM 2507 N N . THR A 1 323 ? -5.426 1.647 5.721 1.00 91.06 323 THR A N 1
ATOM 2508 C CA . THR A 1 323 ? -5.077 0.399 5.031 1.00 91.06 323 THR A CA 1
ATOM 2509 C C . THR A 1 323 ? -5.250 0.551 3.524 1.00 91.06 323 THR A C 1
ATOM 2511 O O . THR A 1 323 ? -6.205 1.180 3.046 1.00 91.06 323 THR A O 1
ATOM 2514 N N . ASN A 1 324 ? -4.329 -0.046 2.773 1.00 84.38 324 ASN A N 1
ATOM 2515 C CA . ASN A 1 324 ? -4.439 -0.185 1.326 1.00 84.38 324 ASN A CA 1
ATOM 2516 C C . ASN A 1 324 ? -5.265 -1.408 0.898 1.00 84.38 324 ASN A C 1
ATOM 2518 O O . ASN A 1 324 ? -5.491 -1.568 -0.299 1.00 84.38 324 ASN A O 1
ATOM 2522 N N . ASP A 1 325 ? -5.776 -2.212 1.838 1.00 78.06 325 ASP A N 1
ATOM 2523 C CA . ASP A 1 325 ? -6.611 -3.365 1.515 1.00 78.06 325 ASP A CA 1
ATOM 2524 C C . ASP A 1 325 ? -7.909 -2.915 0.806 1.00 78.06 325 ASP A C 1
ATOM 2526 O O . ASP A 1 325 ? -8.661 -2.037 1.268 1.00 78.06 325 ASP A O 1
ATOM 2530 N N . ALA A 1 326 ? -8.112 -3.475 -0.388 1.00 73.62 326 ALA A N 1
ATOM 2531 C CA . ALA A 1 326 ? -9.228 -3.203 -1.287 1.00 73.62 326 ALA A CA 1
ATOM 2532 C C . ALA A 1 326 ? -10.173 -4.409 -1.444 1.00 73.62 326 ALA A C 1
ATOM 2534 O O . ALA A 1 326 ? -11.095 -4.371 -2.272 1.00 73.62 326 ALA A O 1
ATOM 2535 N N . LYS A 1 327 ? -9.961 -5.470 -0.660 1.00 78.81 327 LYS A N 1
ATOM 2536 C CA . LYS A 1 327 ? -10.774 -6.681 -0.689 1.00 78.81 327 LYS A CA 1
ATOM 2537 C C . LYS A 1 327 ? -12.203 -6.390 -0.247 1.00 78.81 327 LYS A C 1
ATOM 2539 O O . LYS A 1 327 ? -12.517 -5.420 0.454 1.00 78.81 327 LYS A O 1
ATOM 2544 N N . GLU A 1 328 ? -13.106 -7.244 -0.712 1.00 79.19 328 GLU A N 1
ATOM 2545 C CA . GLU A 1 328 ? -14.547 -7.082 -0.503 1.00 79.19 328 GLU A CA 1
ATOM 2546 C C . GLU A 1 328 ? -14.992 -7.263 0.955 1.00 79.19 328 GLU A C 1
ATOM 2548 O O . GLU A 1 328 ? -16.095 -6.854 1.325 1.00 79.19 328 GLU A O 1
ATOM 2553 N N . ASP A 1 329 ? -14.154 -7.869 1.788 1.00 79.62 329 ASP A N 1
ATOM 2554 C CA . ASP A 1 329 ? -14.375 -8.038 3.217 1.00 79.62 329 ASP A CA 1
ATOM 2555 C C . ASP A 1 329 ? -14.001 -6.787 4.026 1.00 79.62 329 ASP A C 1
ATOM 2557 O O . ASP A 1 329 ? -14.519 -6.604 5.126 1.00 79.62 329 ASP A O 1
ATOM 2561 N N . TRP A 1 330 ? -13.230 -5.861 3.455 1.00 83.75 330 TRP A N 1
ATOM 2562 C CA . TRP A 1 330 ? -12.973 -4.540 4.035 1.00 83.75 330 TRP A CA 1
ATOM 2563 C C . TRP A 1 330 ? -13.843 -3.430 3.422 1.00 83.75 330 TRP A C 1
ATOM 2565 O O . TRP A 1 330 ? -14.330 -2.545 4.139 1.00 83.75 330 TRP A O 1
ATOM 2575 N N . ARG A 1 331 ? -14.085 -3.466 2.102 1.00 83.56 331 ARG A N 1
ATOM 2576 C CA . ARG A 1 331 ? -14.744 -2.383 1.339 1.00 83.56 331 ARG A CA 1
ATOM 2577 C C . ARG A 1 331 ? -15.931 -2.863 0.505 1.00 83.56 331 ARG A C 1
ATOM 2579 O O . ARG A 1 331 ? -16.014 -4.025 0.122 1.00 83.56 331 ARG A O 1
ATOM 2586 N N . ILE A 1 332 ? -16.861 -1.962 0.173 1.00 75.88 332 ILE A N 1
ATOM 2587 C CA . ILE A 1 332 ? -17.969 -2.307 -0.732 1.00 75.88 332 ILE A CA 1
ATOM 2588 C C . ILE A 1 332 ? -17.453 -2.269 -2.174 1.00 75.88 332 ILE A C 1
ATOM 2590 O O . ILE A 1 332 ? -17.196 -1.203 -2.731 1.00 75.88 332 ILE A O 1
ATOM 2594 N N . ASN A 1 333 ? -17.359 -3.423 -2.827 1.00 64.00 333 ASN A N 1
ATOM 2595 C CA . ASN A 1 333 ? -16.982 -3.494 -4.237 1.00 64.00 333 ASN A CA 1
ATOM 2596 C C . ASN A 1 333 ? -18.222 -3.426 -5.143 1.00 64.00 333 ASN A C 1
ATOM 2598 O O . ASN A 1 333 ? -19.141 -4.235 -5.031 1.00 64.00 333 ASN A O 1
ATOM 2602 N N . VAL A 1 334 ? -18.263 -2.461 -6.074 1.00 52.88 334 VAL A N 1
ATOM 2603 C CA . VAL A 1 334 ? -19.343 -2.365 -7.076 1.00 52.88 334 VAL A CA 1
ATOM 2604 C C . VAL A 1 334 ? -18.848 -2.795 -8.450 1.00 52.88 334 VAL A C 1
ATOM 2606 O O . VAL A 1 334 ? -18.135 -2.066 -9.141 1.00 52.88 334 VAL A O 1
ATOM 2609 N N . ALA A 1 335 ? -19.316 -3.966 -8.886 1.00 43.59 335 ALA A N 1
ATOM 2610 C CA . ALA A 1 335 ? -18.908 -4.620 -10.131 1.00 43.59 335 ALA A CA 1
ATOM 2611 C C . ALA A 1 335 ? -19.133 -3.780 -11.412 1.00 43.59 335 ALA A C 1
ATOM 2613 O O . ALA A 1 335 ? -18.396 -3.919 -12.384 1.00 43.59 335 ALA A O 1
ATOM 2614 N N . ASN A 1 336 ? -20.119 -2.872 -11.433 1.00 41.09 336 ASN A N 1
ATOM 2615 C CA . ASN A 1 336 ? -20.578 -2.219 -12.671 1.00 41.09 336 ASN A CA 1
ATOM 2616 C C . ASN A 1 336 ? -20.061 -0.785 -12.907 1.00 41.09 336 ASN A C 1
ATOM 2618 O O . ASN A 1 336 ? -20.315 -0.211 -13.968 1.00 41.09 336 ASN A O 1
ATOM 2622 N N . LEU A 1 337 ? -19.317 -0.193 -11.967 1.00 38.12 337 LEU A N 1
ATOM 2623 C CA . LEU A 1 337 ? -18.745 1.153 -12.105 1.00 38.12 337 LEU A CA 1
ATOM 2624 C C . LEU A 1 337 ? -17.235 1.114 -11.847 1.00 38.12 337 LEU A C 1
ATOM 2626 O O . LEU A 1 337 ? -16.759 1.532 -10.799 1.00 38.12 337 LEU A O 1
ATOM 2630 N N . LYS A 1 338 ? -16.473 0.627 -12.836 1.00 36.12 338 LYS A N 1
ATOM 2631 C CA . LYS A 1 338 ? -14.999 0.713 -12.876 1.00 36.12 338 LYS A CA 1
ATOM 2632 C C . LYS A 1 338 ? -14.289 0.270 -11.577 1.00 36.12 338 LYS A C 1
ATOM 2634 O O . LYS A 1 338 ? -13.426 1.016 -11.127 1.00 36.12 338 LYS A O 1
ATOM 2639 N N . LYS A 1 339 ? -14.656 -0.873 -10.973 1.00 39.19 339 LYS A N 1
ATOM 2640 C CA . LYS A 1 339 ? -13.993 -1.427 -9.767 1.00 39.19 339 LYS A CA 1
ATOM 2641 C C . LYS A 1 339 ? -13.595 -0.341 -8.738 1.00 39.19 339 LYS A C 1
ATOM 2643 O O . LYS A 1 339 ? -12.480 -0.335 -8.235 1.00 39.19 339 LYS A O 1
ATOM 2648 N N . ARG A 1 340 ? -14.461 0.648 -8.484 1.00 37.84 340 ARG A N 1
ATOM 2649 C CA . ARG A 1 340 ? -14.210 1.624 -7.418 1.00 37.84 340 ARG A CA 1
ATOM 2650 C C . ARG A 1 340 ? -14.707 1.009 -6.122 1.00 37.84 340 ARG A C 1
ATOM 2652 O O . ARG A 1 340 ? -15.900 0.725 -6.023 1.00 37.84 340 ARG A O 1
ATOM 2659 N N . ALA A 1 341 ? -13.804 0.813 -5.168 1.00 49.03 341 ALA A N 1
ATOM 2660 C CA . ALA A 1 341 ? -14.182 0.510 -3.800 1.00 49.03 341 ALA A CA 1
ATOM 2661 C C . ALA A 1 341 ? -15.018 1.685 -3.262 1.00 49.03 341 ALA A C 1
ATOM 2663 O O . ALA A 1 341 ? -14.574 2.836 -3.272 1.00 49.03 341 ALA A O 1
ATOM 2664 N N . LEU A 1 342 ? -16.263 1.411 -2.885 1.00 57.91 342 LEU A N 1
ATOM 2665 C CA . LEU A 1 342 ? -17.166 2.355 -2.241 1.00 57.91 342 LEU A CA 1
ATOM 2666 C C . LEU A 1 342 ? -17.065 2.141 -0.733 1.00 57.91 342 LEU A C 1
ATOM 2668 O O . LEU A 1 342 ? -17.400 1.066 -0.252 1.00 57.91 342 LEU A O 1
ATOM 2672 N N . GLY A 1 343 ? -16.616 3.156 0.001 1.00 70.00 343 GLY A N 1
ATOM 2673 C CA . GLY A 1 343 ? -16.682 3.183 1.462 1.00 70.00 343 GLY A CA 1
ATOM 2674 C C . GLY A 1 343 ? -16.143 1.940 2.188 1.00 70.00 343 GLY A C 1
ATOM 2675 O O . GLY A 1 343 ? -15.432 1.093 1.645 1.00 70.00 343 GLY A O 1
ATOM 2676 N N . VAL A 1 344 ? -16.476 1.855 3.468 1.00 86.06 344 VAL A N 1
ATOM 2677 C CA . VAL A 1 344 ? -16.193 0.707 4.338 1.00 86.06 344 VAL A CA 1
ATOM 2678 C C . VAL A 1 344 ? -17.392 -0.243 4.345 1.00 86.06 344 VAL A C 1
ATOM 2680 O O . VAL A 1 344 ? -18.531 0.203 4.192 1.00 86.06 344 VAL A O 1
ATOM 2683 N N . ARG A 1 345 ? -17.172 -1.551 4.534 1.00 88.75 345 ARG A N 1
ATOM 2684 C CA . ARG A 1 345 ? -18.276 -2.509 4.713 1.00 88.75 345 ARG A CA 1
ATOM 2685 C C . ARG A 1 345 ? -19.183 -2.083 5.885 1.00 88.75 345 ARG A C 1
ATOM 2687 O O . ARG A 1 345 ? -18.679 -1.901 6.999 1.00 88.75 345 ARG A O 1
ATOM 2694 N N . PRO A 1 346 ? -20.512 -1.952 5.688 1.00 89.88 346 PRO A N 1
ATOM 2695 C CA . PRO A 1 346 ? -21.422 -1.525 6.749 1.00 89.88 346 PRO A CA 1
ATOM 2696 C C . PRO A 1 346 ? -21.402 -2.442 7.976 1.00 89.88 346 PRO A C 1
ATOM 2698 O O . PRO A 1 346 ? -21.614 -1.966 9.088 1.00 89.88 346 PRO A O 1
ATOM 2701 N N . GLU A 1 347 ? -21.111 -3.733 7.796 1.00 91.44 347 GLU A N 1
ATOM 2702 C CA . GLU A 1 347 ? -20.992 -4.712 8.880 1.00 91.44 347 GLU A CA 1
ATOM 2703 C C . GLU A 1 347 ? -19.844 -4.381 9.839 1.00 91.44 347 GLU A C 1
ATOM 2705 O O . GLU A 1 347 ? -20.012 -4.511 11.050 1.00 91.44 347 GLU A O 1
ATOM 2710 N N . LEU A 1 348 ? -18.714 -3.888 9.319 1.00 93.88 348 LEU A N 1
ATOM 2711 C CA . LEU A 1 348 ? -17.578 -3.461 10.142 1.00 93.88 348 LEU A CA 1
ATOM 2712 C C . LEU A 1 348 ? -17.922 -2.211 10.952 1.00 93.88 348 LEU A C 1
ATOM 2714 O O . LEU A 1 348 ? -17.578 -2.114 12.128 1.00 93.88 348 LEU A O 1
ATOM 2718 N N . VAL A 1 349 ? -18.640 -1.263 10.342 1.00 93.19 349 VAL A N 1
ATOM 2719 C CA . VAL A 1 349 ? -19.101 -0.055 11.041 1.00 93.19 349 VAL A CA 1
ATOM 2720 C C . VAL A 1 349 ? -20.112 -0.409 12.127 1.00 93.19 349 VAL A C 1
ATOM 2722 O O . VAL A 1 349 ? -20.020 0.120 13.233 1.00 93.19 349 VAL A O 1
ATOM 2725 N N . ALA A 1 350 ? -21.044 -1.319 11.838 1.00 92.81 350 ALA A N 1
ATOM 2726 C CA . ALA A 1 350 ? -22.030 -1.788 12.803 1.00 92.81 350 ALA A CA 1
ATOM 2727 C C . ALA A 1 350 ? -21.369 -2.517 13.985 1.00 92.81 350 ALA A C 1
ATOM 2729 O O . ALA A 1 350 ? -21.680 -2.203 15.131 1.00 92.81 350 ALA A O 1
ATOM 2730 N N . GLU A 1 351 ? -20.424 -3.432 13.733 1.00 95.25 351 GLU A N 1
ATOM 2731 C CA . GLU A 1 351 ? -19.686 -4.129 14.798 1.00 95.25 351 GLU A CA 1
ATOM 2732 C C . GLU A 1 351 ? -18.838 -3.158 15.634 1.00 95.25 351 GLU A C 1
ATOM 2734 O O . GLU A 1 351 ? -18.812 -3.261 16.862 1.00 95.25 351 GLU A O 1
ATOM 2739 N N . ALA A 1 352 ? -18.182 -2.183 14.997 1.00 95.06 352 ALA A N 1
ATOM 2740 C CA . ALA A 1 352 ? -17.423 -1.150 15.697 1.00 95.06 352 ALA A CA 1
ATOM 2741 C C . ALA A 1 352 ? -18.307 -0.304 16.621 1.00 95.06 352 ALA A C 1
ATOM 2743 O O . ALA A 1 352 ? -17.963 -0.108 17.791 1.00 95.06 352 ALA A O 1
ATOM 2744 N N . LEU A 1 353 ? -19.456 0.158 16.122 1.00 92.94 353 LEU A N 1
ATOM 2745 C CA . LEU A 1 353 ? -20.413 0.938 16.904 1.00 92.94 353 LEU A CA 1
ATOM 2746 C C . LEU A 1 353 ? -20.983 0.126 18.069 1.00 92.94 353 LEU A C 1
ATOM 2748 O O . LEU A 1 353 ? -21.007 0.629 19.189 1.00 92.94 353 LEU A O 1
ATOM 2752 N N . ASP A 1 354 ? -21.376 -1.126 17.834 1.00 93.50 354 ASP A N 1
ATOM 2753 C CA . ASP A 1 354 ? -21.930 -2.008 18.868 1.00 93.50 354 ASP A CA 1
ATOM 2754 C C . ASP A 1 354 ? -20.919 -2.284 19.991 1.00 93.50 354 ASP A C 1
ATOM 2756 O O . ASP A 1 354 ? -21.232 -2.158 21.175 1.00 93.50 354 ASP A O 1
ATOM 2760 N N . ARG A 1 355 ? -19.667 -2.596 19.632 1.00 94.81 355 ARG A N 1
ATOM 2761 C CA . ARG A 1 355 ? -18.647 -3.006 20.607 1.00 94.81 355 ARG A CA 1
ATOM 2762 C C . ARG A 1 355 ? -17.930 -1.854 21.294 1.00 94.81 355 ARG A C 1
ATOM 2764 O O . ARG A 1 355 ? -17.420 -2.036 22.398 1.00 94.81 355 ARG A O 1
ATOM 2771 N N . THR A 1 356 ? -17.827 -0.696 20.645 1.00 93.75 356 THR A N 1
ATOM 2772 C CA . THR A 1 356 ? -16.976 0.407 21.129 1.00 93.75 356 THR A CA 1
ATOM 2773 C C . THR A 1 356 ? -17.715 1.728 21.308 1.00 93.75 356 THR A C 1
ATOM 2775 O O . THR A 1 356 ? -17.150 2.659 21.885 1.00 93.75 356 THR A O 1
ATOM 2778 N N . GLY A 1 357 ? -18.949 1.834 20.803 1.00 90.75 357 GLY A N 1
ATOM 2779 C CA . GLY A 1 357 ? -19.691 3.091 20.721 1.00 90.75 357 GLY A CA 1
ATOM 2780 C C . GLY A 1 357 ? -19.097 4.094 19.729 1.00 90.75 357 GLY A C 1
ATOM 2781 O O . GLY A 1 357 ? -19.494 5.256 19.747 1.00 90.75 357 GLY A O 1
ATOM 2782 N N . ARG A 1 358 ? -18.126 3.680 18.902 1.00 91.88 358 ARG A N 1
ATOM 2783 C CA . ARG A 1 358 ? -17.382 4.560 17.996 1.00 91.88 358 ARG A CA 1
ATOM 2784 C C . ARG A 1 358 ? -17.462 4.089 16.556 1.00 91.88 358 ARG A C 1
ATOM 2786 O O . ARG A 1 358 ? -17.404 2.896 16.263 1.00 91.88 358 ARG A O 1
ATOM 2793 N N . ARG A 1 359 ? -17.574 5.053 15.650 1.00 92.00 359 ARG A N 1
ATOM 2794 C CA . ARG A 1 359 ? -17.668 4.827 14.213 1.00 92.00 359 ARG A CA 1
ATOM 2795 C C . ARG A 1 359 ? -16.291 4.547 13.613 1.00 92.00 359 ARG A C 1
ATOM 2797 O O . ARG A 1 359 ? -15.340 5.290 13.851 1.00 92.00 359 ARG A O 1
ATOM 2804 N N . LEU A 1 360 ? -16.210 3.513 12.782 1.00 94.12 360 LEU A N 1
ATOM 2805 C CA . LEU A 1 360 ? -15.042 3.241 11.948 1.00 94.12 360 LEU A CA 1
ATOM 2806 C C . LEU A 1 360 ? -15.019 4.175 10.729 1.00 94.12 360 LEU A C 1
ATOM 2808 O O . LEU A 1 360 ? -16.010 4.287 10.005 1.00 94.12 360 LEU A O 1
ATOM 2812 N N . VAL A 1 361 ? -13.858 4.773 10.464 1.00 92.69 361 VAL A N 1
ATOM 2813 C CA . VAL A 1 361 ? -13.511 5.397 9.182 1.00 92.69 361 VAL A CA 1
ATOM 2814 C C . VAL A 1 361 ? -12.323 4.654 8.582 1.00 92.69 361 VAL A C 1
ATOM 2816 O O . VAL A 1 361 ? -11.289 4.508 9.228 1.00 92.69 361 VAL A O 1
ATOM 2819 N N . LEU A 1 362 ? -12.464 4.189 7.343 1.00 91.81 362 LEU A N 1
ATOM 2820 C CA . LEU A 1 362 ? -11.415 3.467 6.627 1.00 91.81 362 LEU A CA 1
ATOM 2821 C C . LEU A 1 362 ? -10.801 4.379 5.560 1.00 91.81 362 LEU A C 1
ATOM 2823 O O . LEU A 1 362 ? -11.517 4.856 4.680 1.00 91.81 362 LEU A O 1
ATOM 2827 N N . LEU A 1 363 ? -9.491 4.615 5.620 1.00 90.81 363 LEU A N 1
ATOM 2828 C CA . LEU A 1 363 ? -8.763 5.433 4.646 1.00 90.81 363 LEU A CA 1
ATOM 2829 C C . LEU A 1 363 ? -7.718 4.604 3.909 1.00 90.81 363 LEU A C 1
ATOM 2831 O O . LEU A 1 363 ? -7.029 3.787 4.512 1.00 90.81 363 LEU A O 1
ATOM 2835 N N . GLN A 1 364 ? -7.581 4.847 2.603 1.00 89.75 364 GLN A N 1
ATOM 2836 C CA . GLN A 1 364 ? -6.392 4.407 1.868 1.00 89.75 364 GLN A CA 1
ATOM 2837 C C . GLN A 1 364 ? -5.182 5.238 2.294 1.00 89.75 364 GLN A C 1
ATOM 2839 O O . GLN A 1 364 ? -5.328 6.393 2.707 1.00 89.75 364 GLN A O 1
ATOM 2844 N N . GLN A 1 365 ? -3.980 4.681 2.161 1.00 91.62 365 GLN A N 1
ATOM 2845 C CA . GLN A 1 365 ? -2.749 5.372 2.534 1.00 91.62 365 GLN A CA 1
ATOM 2846 C C . GLN A 1 365 ? -2.541 6.661 1.720 1.00 91.62 365 GLN A C 1
ATOM 2848 O O . GLN A 1 365 ? -2.153 7.690 2.276 1.00 91.62 365 GLN A O 1
ATOM 2853 N N . SER A 1 366 ? -2.865 6.644 0.423 1.00 89.38 366 SER A N 1
ATOM 2854 C CA . SER A 1 366 ? -2.806 7.828 -0.444 1.00 89.38 366 SER A CA 1
ATOM 2855 C C . SER A 1 366 ? -3.744 8.944 0.023 1.00 89.38 366 SER A C 1
ATOM 2857 O O . SER A 1 366 ? -3.340 10.106 0.073 1.00 89.38 366 SER A O 1
ATOM 2859 N N . ASP A 1 367 ? -4.980 8.606 0.408 1.00 90.38 367 ASP A N 1
ATOM 2860 C CA . ASP A 1 367 ? -5.932 9.574 0.963 1.00 90.38 367 ASP A CA 1
ATOM 2861 C C . ASP A 1 367 ? -5.470 10.092 2.320 1.00 90.38 367 ASP A C 1
ATOM 2863 O O . ASP A 1 367 ? -5.537 11.292 2.570 1.00 90.38 367 ASP A O 1
ATOM 2867 N N . PHE A 1 368 ? -4.942 9.216 3.175 1.00 94.31 368 PHE A N 1
ATOM 2868 C CA . PHE A 1 368 ? -4.380 9.613 4.457 1.00 94.31 368 PHE A CA 1
ATOM 2869 C C . PHE A 1 368 ? -3.279 10.670 4.282 1.00 94.31 368 PHE A C 1
ATOM 2871 O O . PHE A 1 368 ? -3.388 11.752 4.859 1.00 94.31 368 PHE A O 1
ATOM 2878 N N . TYR A 1 369 ? -2.270 10.436 3.436 1.00 93.56 369 TYR A N 1
ATOM 2879 C CA . TYR A 1 369 ? -1.210 11.429 3.220 1.00 93.56 369 TYR A CA 1
ATOM 2880 C C . TYR A 1 369 ? -1.699 12.695 2.505 1.00 93.56 369 TYR A C 1
ATOM 2882 O O . TYR A 1 369 ? -1.282 13.793 2.879 1.00 93.56 369 TYR A O 1
ATOM 2890 N N . ARG A 1 370 ? -2.628 12.579 1.543 1.00 93.50 370 ARG A N 1
ATOM 2891 C CA . ARG A 1 370 ? -3.260 13.732 0.874 1.00 93.50 370 ARG A CA 1
ATOM 2892 C C . ARG A 1 370 ? -4.001 14.630 1.864 1.00 93.50 370 ARG A C 1
ATOM 2894 O O . ARG A 1 370 ? -3.944 15.850 1.754 1.00 93.50 370 ARG A O 1
ATOM 2901 N N . LEU A 1 371 ? -4.718 14.050 2.821 1.00 92.50 371 LEU A N 1
ATOM 2902 C CA . LEU A 1 371 ? -5.445 14.816 3.833 1.00 92.50 371 LEU A CA 1
ATOM 2903 C C . LEU A 1 371 ? -4.498 15.374 4.899 1.00 92.50 371 LEU A C 1
ATOM 2905 O O . LEU A 1 371 ? -4.644 16.526 5.308 1.00 92.50 371 LEU A O 1
ATOM 2909 N N . MET A 1 372 ? -3.471 14.618 5.288 1.00 92.75 372 MET A N 1
ATOM 2910 C CA . MET A 1 372 ? -2.449 15.098 6.219 1.00 92.75 372 MET A CA 1
ATOM 2911 C C . MET A 1 372 ? -1.644 16.277 5.660 1.00 92.75 372 MET A C 1
ATOM 2913 O O . MET A 1 372 ? -1.298 17.170 6.432 1.00 92.75 372 MET A O 1
ATOM 2917 N N . SER A 1 373 ? -1.398 16.348 4.346 1.00 90.69 373 SER A N 1
ATOM 2918 C CA . SER 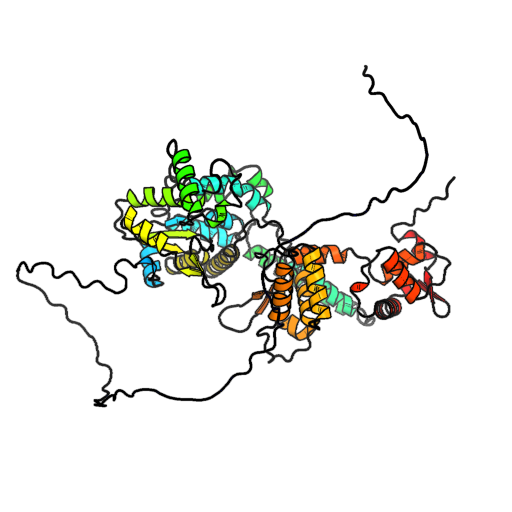A 1 373 ? -0.734 17.510 3.730 1.00 90.69 373 SER A CA 1
ATOM 2919 C C . SER A 1 373 ? -1.600 18.776 3.753 1.00 90.69 373 SER A C 1
ATOM 2921 O O . SER A 1 373 ? -1.066 19.884 3.800 1.00 90.69 373 SER A O 1
ATOM 2923 N N . ARG A 1 374 ? -2.935 18.641 3.807 1.00 88.94 374 ARG A N 1
ATOM 2924 C CA . ARG A 1 374 ? -3.850 19.776 4.030 1.00 88.94 374 ARG A CA 1
ATOM 2925 C C . ARG A 1 374 ? -3.797 20.283 5.472 1.00 88.94 374 ARG A C 1
ATOM 2927 O O . ARG A 1 374 ? -3.840 21.491 5.682 1.00 88.94 374 ARG A O 1
ATOM 2934 N N . ILE A 1 375 ? -3.701 19.375 6.447 1.00 86.69 375 ILE A N 1
ATOM 2935 C CA . ILE A 1 375 ? -3.586 19.713 7.880 1.00 86.69 375 ILE A CA 1
ATOM 2936 C C . ILE A 1 375 ? -2.211 20.324 8.174 1.00 86.69 375 ILE A C 1
ATOM 2938 O O . ILE A 1 375 ? -2.088 21.283 8.936 1.00 86.69 375 ILE A O 1
ATOM 2942 N N . ARG A 1 376 ? -1.166 19.786 7.541 1.00 82.19 376 ARG A N 1
ATOM 2943 C CA . ARG A 1 376 ? 0.215 20.241 7.681 1.00 82.19 376 ARG A CA 1
ATOM 2944 C C . ARG A 1 376 ? 0.811 20.549 6.304 1.00 82.19 376 ARG A C 1
ATOM 2946 O O . ARG A 1 376 ? 1.515 19.703 5.748 1.00 82.19 376 ARG A O 1
ATOM 2953 N N . PRO A 1 377 ? 0.587 21.767 5.781 1.00 77.94 377 PRO A N 1
ATOM 2954 C CA . PRO A 1 377 ? 1.225 22.206 4.549 1.00 77.94 377 PRO A CA 1
ATOM 2955 C C . PRO A 1 377 ? 2.747 22.138 4.698 1.00 77.94 377 PRO A C 1
ATOM 2957 O O . PRO A 1 377 ? 3.311 22.655 5.666 1.00 77.94 377 PRO A O 1
ATOM 2960 N N . GLY A 1 378 ? 3.402 21.469 3.755 1.00 76.38 378 GLY A N 1
ATOM 2961 C CA . GLY A 1 378 ? 4.844 21.244 3.750 1.00 76.38 378 GLY A CA 1
ATOM 2962 C C . GLY A 1 378 ? 5.440 21.458 2.365 1.00 76.38 378 GLY A C 1
ATOM 2963 O O . GLY A 1 378 ? 4.936 22.258 1.578 1.00 76.38 378 GLY A O 1
ATOM 2964 N N . ASP A 1 379 ? 6.516 20.735 2.065 1.00 82.50 379 ASP A N 1
ATOM 2965 C CA . ASP A 1 379 ? 7.040 20.662 0.703 1.00 82.50 379 ASP A CA 1
ATOM 2966 C C . ASP A 1 379 ? 6.000 19.987 -0.204 1.00 82.50 379 ASP A C 1
ATOM 2968 O O . ASP A 1 379 ? 5.664 18.810 -0.029 1.00 82.50 379 ASP A O 1
ATOM 2972 N N . GLN A 1 380 ? 5.466 20.757 -1.154 1.00 83.75 380 GLN A N 1
ATOM 2973 C CA . GLN A 1 380 ? 4.429 20.287 -2.064 1.00 83.75 380 GLN A CA 1
ATOM 2974 C C . GLN A 1 380 ? 4.945 19.172 -2.977 1.00 83.75 380 GLN A C 1
ATOM 2976 O O . GLN A 1 380 ? 4.231 18.201 -3.192 1.00 83.75 380 GLN A O 1
ATOM 2981 N N . ALA A 1 381 ? 6.189 19.257 -3.455 1.00 77.81 381 ALA A N 1
ATOM 2982 C CA . ALA A 1 381 ? 6.749 18.248 -4.348 1.00 77.81 381 ALA A CA 1
ATOM 2983 C C . ALA A 1 381 ? 6.947 16.912 -3.618 1.00 77.81 381 ALA A C 1
ATOM 2985 O O . ALA A 1 381 ? 6.604 15.854 -4.146 1.00 77.81 381 ALA A O 1
ATOM 2986 N N . ALA A 1 382 ? 7.435 16.958 -2.375 1.00 79.50 382 ALA A N 1
ATOM 2987 C CA . ALA A 1 382 ? 7.538 15.765 -1.536 1.00 79.50 382 ALA A CA 1
ATOM 2988 C C . ALA A 1 382 ? 6.154 15.191 -1.184 1.00 79.50 382 ALA A C 1
ATOM 2990 O O . ALA A 1 382 ? 5.989 13.973 -1.145 1.00 79.50 382 ALA A O 1
ATOM 2991 N N . SER A 1 383 ? 5.155 16.055 -0.963 1.00 84.94 383 SER A N 1
ATOM 2992 C CA . SER A 1 383 ? 3.773 15.642 -0.684 1.00 84.94 383 SER A CA 1
ATOM 2993 C C . SER A 1 383 ? 3.129 14.955 -1.887 1.00 84.94 383 SER A C 1
ATOM 2995 O O . SER A 1 383 ? 2.540 13.889 -1.733 1.00 84.94 383 SER A O 1
ATOM 2997 N N . ASP A 1 384 ? 3.279 15.527 -3.081 1.00 82.75 384 ASP A N 1
ATOM 2998 C CA . ASP A 1 384 ? 2.746 14.964 -4.323 1.00 82.75 384 ASP A CA 1
ATOM 2999 C C . ASP A 1 384 ? 3.405 13.611 -4.624 1.00 82.75 384 ASP A C 1
ATOM 3001 O O . ASP A 1 384 ? 2.709 12.628 -4.882 1.00 82.75 384 ASP A O 1
ATOM 3005 N N . SER A 1 385 ? 4.734 13.528 -4.480 1.00 82.25 385 SER A N 1
ATOM 3006 C CA . SER A 1 385 ? 5.486 12.279 -4.639 1.00 82.25 385 SER A CA 1
ATOM 3007 C C . SER A 1 385 ? 5.063 11.209 -3.630 1.00 82.25 385 SER A C 1
ATOM 3009 O O . SER A 1 385 ? 4.914 10.047 -4.000 1.00 82.25 385 SER A O 1
ATOM 3011 N N . LEU A 1 386 ? 4.828 11.582 -2.369 1.00 86.31 386 LEU A N 1
ATOM 3012 C CA . LEU A 1 386 ? 4.352 10.658 -1.342 1.00 86.31 386 LEU A CA 1
ATOM 3013 C C . LEU A 1 386 ? 2.952 10.122 -1.660 1.00 86.31 386 LEU A C 1
ATOM 3015 O O . LEU A 1 386 ? 2.715 8.920 -1.537 1.00 86.31 386 LEU A O 1
ATOM 3019 N N . VAL A 1 387 ? 2.029 10.990 -2.078 1.00 84.69 387 VAL A N 1
ATOM 3020 C CA . VAL A 1 387 ? 0.668 10.582 -2.456 1.00 84.69 387 VAL A CA 1
ATOM 3021 C C . VAL A 1 387 ? 0.699 9.653 -3.669 1.00 84.69 387 VAL A C 1
ATOM 3023 O O . VAL A 1 387 ? 0.016 8.631 -3.657 1.00 84.69 387 VAL A O 1
ATOM 3026 N N . GLU A 1 388 ? 1.514 9.962 -4.681 1.00 76.31 388 GLU A N 1
ATOM 3027 C CA . GLU A 1 388 ? 1.700 9.108 -5.857 1.00 76.31 388 GLU A CA 1
ATOM 3028 C C . GLU A 1 388 ? 2.290 7.743 -5.478 1.00 76.31 388 GLU A C 1
ATOM 3030 O O . GLU A 1 388 ? 1.722 6.708 -5.827 1.00 76.31 388 GLU A O 1
ATOM 3035 N N . ALA A 1 389 ? 3.379 7.725 -4.704 1.00 79.75 389 ALA A N 1
ATOM 3036 C CA . ALA A 1 389 ? 4.025 6.492 -4.265 1.00 79.75 389 ALA A CA 1
ATOM 3037 C C . ALA A 1 389 ? 3.082 5.615 -3.423 1.00 79.75 389 ALA A C 1
ATOM 3039 O O . ALA A 1 389 ? 3.022 4.403 -3.615 1.00 79.75 389 ALA A O 1
ATOM 3040 N N . SER A 1 390 ? 2.280 6.232 -2.553 1.00 77.56 390 SER A N 1
ATOM 3041 C CA . SER A 1 390 ? 1.284 5.528 -1.732 1.00 77.56 390 SER A CA 1
ATOM 3042 C C . SER A 1 390 ? 0.094 5.018 -2.551 1.00 77.56 390 SER A C 1
ATOM 3044 O O . SER A 1 390 ? -0.521 4.015 -2.200 1.00 77.56 390 SER A O 1
ATOM 3046 N N . ALA A 1 391 ? -0.251 5.683 -3.658 1.00 76.44 391 ALA A N 1
ATOM 3047 C CA . ALA A 1 391 ? -1.283 5.204 -4.573 1.00 76.44 391 ALA A CA 1
ATOM 3048 C C . ALA A 1 391 ? -0.799 3.983 -5.378 1.00 76.44 391 ALA A C 1
ATOM 3050 O O . ALA A 1 391 ? -1.592 3.088 -5.681 1.00 76.44 391 ALA A O 1
ATOM 3051 N N . LEU A 1 392 ? 0.498 3.895 -5.690 1.00 67.38 392 LEU A N 1
ATOM 3052 C CA . LEU A 1 392 ? 1.069 2.710 -6.337 1.00 67.38 392 LEU A CA 1
ATOM 3053 C C . LEU A 1 392 ? 0.989 1.461 -5.444 1.00 67.38 392 LEU A C 1
ATOM 3055 O O . LEU A 1 392 ? 0.721 0.388 -5.973 1.00 67.38 392 LEU A O 1
ATOM 3059 N N . GLY A 1 393 ? 1.133 1.609 -4.121 1.00 53.66 393 GLY A N 1
ATOM 3060 C CA . GLY A 1 393 ? 0.952 0.520 -3.143 1.00 53.66 393 GLY A CA 1
ATOM 3061 C C . GLY A 1 393 ? -0.509 0.111 -2.895 1.00 53.66 393 GLY A C 1
ATOM 3062 O O . GLY A 1 393 ? -0.767 -0.941 -2.324 1.00 53.66 393 GLY A O 1
ATOM 3063 N N . SER A 1 394 ? -1.486 0.910 -3.349 1.00 49.72 394 SER A N 1
ATOM 3064 C CA . SER A 1 394 ? -2.924 0.597 -3.223 1.00 49.72 394 SER A CA 1
ATOM 3065 C C . SER A 1 394 ? -3.466 -0.369 -4.281 1.00 49.72 394 SER A C 1
ATOM 3067 O O . SER A 1 394 ? -4.635 -0.752 -4.233 1.00 49.72 394 SER A O 1
ATOM 3069 N N . HIS A 1 395 ? -2.632 -0.740 -5.255 1.00 42.75 395 HIS A N 1
ATOM 3070 C CA . HIS A 1 395 ? -2.900 -1.884 -6.114 1.00 42.75 395 HIS A CA 1
ATOM 3071 C C . HIS A 1 395 ? -2.335 -3.069 -5.355 1.00 42.75 395 HIS A C 1
ATOM 3073 O O . HIS A 1 395 ? -1.119 -3.178 -5.272 1.00 42.75 395 HIS A O 1
ATOM 3079 N N . ASP A 1 396 ? -3.221 -3.848 -4.740 1.00 34.59 396 ASP A N 1
ATOM 3080 C CA . ASP A 1 396 ? -2.935 -5.082 -4.014 1.00 34.59 396 ASP A CA 1
ATOM 3081 C C . ASP A 1 396 ? -1.837 -5.900 -4.728 1.00 34.59 396 ASP A C 1
ATOM 3083 O O . ASP A 1 396 ? -2.119 -6.700 -5.614 1.00 34.59 396 ASP A O 1
ATOM 3087 N N . ASP A 1 397 ? -0.571 -5.671 -4.351 1.00 30.73 397 ASP A N 1
ATOM 3088 C CA . ASP A 1 397 ? 0.554 -6.598 -4.511 1.00 30.73 397 ASP A CA 1
ATOM 3089 C C . ASP A 1 397 ? 0.373 -7.644 -3.391 1.00 30.73 397 ASP A C 1
ATOM 3091 O O . ASP A 1 397 ? 1.252 -7.904 -2.560 1.00 30.73 397 ASP A O 1
ATOM 3095 N N . GLY A 1 398 ? -0.804 -8.282 -3.378 1.00 32.38 398 GLY A N 1
ATOM 3096 C CA . GLY A 1 398 ? -0.870 -9.670 -2.985 1.00 32.38 398 GLY A CA 1
ATOM 3097 C C . GLY A 1 398 ? 0.271 -10.347 -3.727 1.00 32.38 398 GLY A C 1
ATOM 3098 O O . GLY A 1 398 ? 0.487 -10.120 -4.918 1.00 32.38 398 GLY A O 1
ATOM 3099 N N . LEU A 1 399 ? 1.074 -11.117 -3.006 1.00 34.12 399 LEU A N 1
ATOM 3100 C CA . LEU A 1 399 ? 2.036 -12.032 -3.595 1.00 34.12 399 LEU A CA 1
ATOM 3101 C C . LEU A 1 399 ? 1.259 -13.116 -4.366 1.00 34.12 399 LEU A C 1
ATOM 3103 O O . LEU A 1 399 ? 1.325 -14.289 -4.018 1.00 34.12 399 LEU A O 1
ATOM 3107 N N . THR A 1 400 ? 0.491 -12.726 -5.384 1.00 33.97 400 THR A N 1
ATOM 3108 C CA . THR A 1 400 ? -0.060 -13.604 -6.395 1.00 33.97 400 THR A CA 1
ATOM 3109 C C . THR A 1 400 ? 1.148 -14.130 -7.140 1.00 33.97 400 THR A C 1
ATOM 3111 O O . THR A 1 400 ? 1.807 -13.422 -7.910 1.00 33.97 400 THR A O 1
ATOM 3114 N N . GLU A 1 401 ? 1.509 -15.371 -6.845 1.00 39.62 401 GLU A N 1
ATOM 3115 C CA . GLU A 1 401 ? 2.332 -16.155 -7.742 1.00 39.62 401 GLU A CA 1
ATOM 3116 C C . GLU A 1 401 ? 1.757 -16.026 -9.162 1.00 39.62 401 GLU A C 1
ATOM 3118 O O . GLU A 1 401 ? 0.670 -16.508 -9.439 1.00 39.62 401 GLU A O 1
ATOM 3123 N N . SER A 1 402 ? 2.478 -15.324 -10.042 1.00 49.56 402 SER A N 1
ATOM 3124 C CA . SER A 1 402 ? 2.414 -15.384 -11.512 1.00 49.56 402 SER A CA 1
ATOM 3125 C C . SER A 1 402 ? 1.103 -15.931 -12.117 1.00 49.56 402 SER A C 1
ATOM 3127 O O . SER A 1 402 ? 1.098 -17.017 -12.697 1.00 49.56 402 SER A O 1
ATOM 3129 N N . GLU A 1 403 ? 0.005 -15.175 -12.054 1.00 71.88 403 GLU A N 1
ATOM 3130 C CA . GLU A 1 403 ? -1.298 -15.645 -12.565 1.00 71.88 403 GLU A CA 1
ATOM 3131 C C . GLU A 1 403 ? -1.339 -15.730 -14.095 1.00 71.88 403 GLU A C 1
ATOM 3133 O O . GLU A 1 403 ? -2.000 -16.593 -14.677 1.00 71.88 403 GLU A O 1
ATOM 3138 N N . TRP A 1 404 ? -0.580 -14.864 -14.772 1.00 86.12 404 TRP A N 1
ATOM 3139 C CA . TRP A 1 404 ? -0.262 -15.053 -16.181 1.00 86.12 404 TRP A CA 1
ATOM 3140 C C . TRP A 1 404 ? 0.888 -16.038 -16.312 1.00 86.12 404 TRP A C 1
ATOM 3142 O O . TRP A 1 404 ? 1.970 -15.805 -15.784 1.00 86.12 404 TRP A O 1
ATOM 3152 N N . THR A 1 405 ? 0.670 -17.105 -17.077 1.00 85.25 405 THR A N 1
ATOM 3153 C CA . THR A 1 405 ? 1.736 -18.003 -17.533 1.00 85.25 405 THR A CA 1
ATOM 3154 C C . THR A 1 405 ? 2.243 -17.581 -18.913 1.00 85.25 405 THR A C 1
ATOM 3156 O O . THR A 1 405 ? 1.530 -16.938 -19.691 1.00 85.25 405 THR A O 1
ATOM 3159 N N . GLU A 1 406 ? 3.457 -18.002 -19.284 1.00 81.50 406 GLU A N 1
ATOM 3160 C CA . GLU A 1 406 ? 3.999 -17.755 -20.630 1.00 81.50 406 GLU A CA 1
ATOM 3161 C C . GLU A 1 406 ? 3.099 -18.371 -21.721 1.00 81.50 406 GLU A C 1
ATOM 3163 O O . GLU A 1 406 ? 2.924 -17.806 -22.804 1.00 81.50 406 GLU A O 1
ATOM 3168 N N . ALA A 1 407 ? 2.479 -19.519 -21.427 1.00 76.75 407 ALA A N 1
ATOM 3169 C CA . ALA A 1 407 ? 1.540 -20.186 -22.321 1.00 76.75 407 ALA A CA 1
ATOM 3170 C C . ALA A 1 407 ? 0.266 -19.353 -22.536 1.00 76.75 407 ALA A C 1
ATOM 3172 O O . ALA A 1 407 ? -0.133 -19.138 -23.684 1.00 76.75 407 ALA A O 1
ATOM 3173 N N . ALA A 1 408 ? -0.332 -18.834 -21.458 1.00 84.25 408 ALA A N 1
ATOM 3174 C CA . ALA A 1 408 ? -1.494 -17.950 -21.529 1.00 84.25 408 ALA A CA 1
ATOM 3175 C C . ALA A 1 408 ? -1.171 -16.657 -22.290 1.00 84.25 408 ALA A C 1
ATOM 3177 O O . ALA A 1 408 ? -1.939 -16.230 -23.151 1.00 84.25 408 ALA A O 1
ATOM 3178 N N . TYR A 1 409 ? 0.009 -16.079 -22.049 1.00 90.62 409 TYR A N 1
ATOM 3179 C CA . TYR A 1 409 ? 0.496 -14.897 -22.756 1.00 90.62 409 TYR A CA 1
ATOM 3180 C C . TYR A 1 409 ? 0.631 -15.126 -24.271 1.00 90.62 409 TYR A C 1
ATOM 3182 O O . TYR A 1 409 ? 0.090 -14.367 -25.082 1.00 90.62 409 TYR A O 1
ATOM 3190 N N . LYS A 1 410 ? 1.302 -16.209 -24.683 1.00 83.75 410 LYS A N 1
ATOM 3191 C CA . LYS A 1 410 ? 1.429 -16.575 -26.104 1.00 83.75 410 LYS A CA 1
ATOM 3192 C C . LYS A 1 410 ? 0.064 -16.814 -26.739 1.00 83.75 410 LYS A C 1
ATOM 3194 O O . LYS A 1 410 ? -0.178 -16.384 -27.870 1.00 83.75 410 LYS A O 1
ATOM 3199 N N . ARG A 1 411 ? -0.840 -17.468 -26.006 1.00 82.81 411 ARG A N 1
ATOM 3200 C CA . ARG A 1 411 ? -2.194 -17.750 -26.475 1.00 82.81 411 ARG A CA 1
ATOM 3201 C C . ARG A 1 411 ? -3.015 -16.474 -26.659 1.00 82.81 411 ARG A C 1
ATOM 3203 O O . ARG A 1 411 ? -3.646 -16.329 -27.702 1.00 82.81 411 ARG A O 1
ATOM 3210 N N . LEU A 1 412 ? -2.925 -15.527 -25.726 1.00 91.19 412 LEU A N 1
ATOM 3211 C CA . LEU A 1 412 ? -3.531 -14.199 -25.835 1.00 91.19 412 LEU A CA 1
ATOM 3212 C C . LEU A 1 412 ? -3.104 -13.495 -27.129 1.00 91.19 412 LEU A C 1
ATOM 3214 O O . LEU A 1 412 ? -3.950 -13.020 -27.890 1.00 91.19 412 LEU A O 1
ATOM 3218 N N . LEU A 1 413 ? -1.795 -13.435 -27.400 1.00 85.31 413 LEU A N 1
ATOM 3219 C CA . LEU A 1 413 ? -1.277 -12.794 -28.610 1.00 85.31 413 LEU A CA 1
ATOM 3220 C C . LEU A 1 413 ? -1.744 -13.504 -29.884 1.00 85.31 413 LEU A C 1
ATOM 3222 O O . LEU A 1 413 ? -2.072 -12.841 -30.870 1.00 85.31 413 LEU A O 1
ATOM 3226 N N . HIS A 1 414 ? -1.770 -14.836 -29.873 1.00 78.56 414 HIS A N 1
ATOM 3227 C CA . HIS A 1 414 ? -2.234 -15.633 -31.002 1.00 78.56 414 HIS A CA 1
ATOM 3228 C C . HIS A 1 414 ? -3.719 -15.381 -31.298 1.00 78.56 414 HIS A C 1
ATOM 3230 O O . HIS A 1 414 ? -4.060 -15.007 -32.418 1.00 78.56 414 HIS A O 1
ATOM 3236 N N . GLU A 1 415 ? -4.592 -15.486 -30.295 1.00 80.69 415 GLU A N 1
ATOM 3237 C CA . GLU A 1 415 ? -6.036 -15.288 -30.469 1.00 80.69 415 GLU A CA 1
ATOM 3238 C C . GLU A 1 415 ? -6.390 -13.851 -30.861 1.00 80.69 415 GLU A C 1
ATOM 3240 O O . GLU A 1 415 ? -7.271 -13.634 -31.694 1.00 80.69 415 GLU A O 1
ATOM 3245 N N . LEU A 1 416 ? -5.659 -12.853 -30.352 1.00 77.44 416 LEU A N 1
ATOM 3246 C CA . LEU A 1 416 ? -5.803 -11.473 -30.814 1.00 77.44 416 LEU A CA 1
ATOM 3247 C C . LEU A 1 416 ? -5.486 -11.334 -32.307 1.00 77.44 416 LEU A C 1
ATOM 3249 O O . LEU A 1 416 ? -6.225 -10.654 -33.025 1.00 77.44 416 LEU A O 1
ATOM 3253 N N . ARG A 1 417 ? -4.415 -11.976 -32.789 1.00 81.38 417 ARG A N 1
ATOM 3254 C CA . ARG A 1 417 ? -4.020 -11.934 -34.206 1.00 81.38 417 ARG A CA 1
ATOM 3255 C C . ARG A 1 417 ? -5.025 -12.666 -35.096 1.00 81.38 417 ARG A C 1
ATOM 3257 O O . ARG A 1 417 ? -5.392 -12.108 -36.133 1.00 81.38 417 ARG A O 1
ATOM 3264 N N . GLU A 1 418 ? -5.502 -13.836 -34.673 1.00 72.44 418 GLU A N 1
ATOM 3265 C CA . GLU A 1 418 ? -6.524 -14.625 -35.379 1.00 72.44 418 GLU A CA 1
ATOM 3266 C C . GLU A 1 418 ? -7.867 -13.887 -35.455 1.00 72.44 418 GLU A C 1
ATOM 3268 O O . GLU A 1 418 ? -8.501 -13.832 -36.507 1.00 72.44 418 GLU A O 1
ATOM 3273 N N . ALA A 1 419 ? -8.263 -13.208 -34.375 1.00 74.00 419 ALA A N 1
ATOM 3274 C CA . ALA A 1 419 ? -9.472 -12.388 -34.332 1.00 74.00 419 ALA A CA 1
ATOM 3275 C C . ALA A 1 419 ? -9.347 -11.049 -35.096 1.00 74.00 419 ALA A C 1
ATOM 3277 O O . ALA A 1 419 ? -10.252 -10.214 -35.027 1.00 74.00 419 ALA A O 1
ATOM 3278 N N . GLY A 1 420 ? -8.234 -10.811 -35.803 1.00 76.12 420 GLY A N 1
ATOM 3279 C CA . GLY A 1 420 ? -7.994 -9.601 -36.595 1.00 76.12 420 GLY A CA 1
ATOM 3280 C C . GLY A 1 420 ? -7.592 -8.363 -35.783 1.00 76.12 420 GLY A C 1
ATOM 3281 O O . GLY A 1 420 ? -7.535 -7.264 -36.329 1.00 76.12 420 GLY A O 1
ATOM 3282 N N . ASN A 1 421 ? -7.279 -8.516 -34.496 1.00 83.31 421 ASN A N 1
ATOM 3283 C CA . ASN A 1 421 ? -6.868 -7.440 -33.589 1.00 83.31 421 ASN A CA 1
ATOM 3284 C C . ASN A 1 421 ? -5.335 -7.324 -33.532 1.00 83.31 421 ASN A C 1
ATOM 3286 O O . ASN A 1 421 ? -4.738 -7.330 -32.453 1.00 83.31 421 ASN A O 1
ATOM 3290 N N . GLN A 1 422 ? -4.684 -7.237 -34.702 1.00 73.38 422 GLN A N 1
ATOM 3291 C CA . GLN A 1 422 ? -3.215 -7.198 -34.795 1.00 73.38 422 GLN A CA 1
ATOM 3292 C C . GLN A 1 422 ? -2.622 -6.015 -34.027 1.00 73.38 422 GLN A C 1
ATOM 3294 O O . GLN A 1 422 ? -1.687 -6.205 -33.261 1.00 73.38 422 GLN A O 1
ATOM 3299 N N . VAL A 1 423 ? -3.235 -4.832 -34.139 1.00 73.75 423 VAL A N 1
ATOM 3300 C CA . VAL A 1 423 ? -2.785 -3.635 -33.416 1.00 73.75 423 VAL A CA 1
ATOM 3301 C C . VAL A 1 423 ? -2.762 -3.884 -31.908 1.00 73.75 423 VAL A C 1
ATOM 3303 O O . VAL A 1 423 ? -1.783 -3.555 -31.262 1.00 73.75 423 VAL A O 1
ATOM 3306 N N . GLN A 1 424 ? -3.794 -4.495 -31.325 1.00 88.25 424 GLN A N 1
ATOM 3307 C CA . GLN A 1 424 ? -3.830 -4.779 -29.888 1.00 88.25 424 GLN A CA 1
ATOM 3308 C C . GLN A 1 424 ? -2.765 -5.799 -29.478 1.00 88.25 424 GLN A C 1
ATOM 3310 O O . GLN A 1 424 ? -2.122 -5.596 -28.454 1.00 88.25 424 GLN A O 1
ATOM 3315 N N . ALA A 1 425 ? -2.554 -6.855 -30.271 1.00 75.06 425 ALA A N 1
ATOM 3316 C CA . ALA A 1 425 ? -1.494 -7.830 -30.010 1.00 75.06 425 ALA A CA 1
ATOM 3317 C C . ALA A 1 425 ? -0.105 -7.178 -30.046 1.00 75.06 425 ALA A C 1
ATOM 3319 O O . ALA A 1 425 ? 0.722 -7.418 -29.170 1.00 75.06 425 ALA A O 1
ATOM 3320 N N . ASP A 1 426 ? 0.140 -6.329 -31.041 1.00 72.06 426 ASP A N 1
ATOM 3321 C CA . ASP A 1 426 ? 1.413 -5.635 -31.187 1.00 72.06 426 ASP A CA 1
ATOM 3322 C C . ASP A 1 426 ? 1.607 -4.594 -30.076 1.00 72.06 426 ASP A C 1
ATOM 3324 O O . ASP A 1 426 ? 2.689 -4.509 -29.509 1.00 72.06 426 ASP A O 1
ATOM 3328 N N . ILE A 1 427 ? 0.553 -3.873 -29.681 1.00 83.88 427 ILE A N 1
ATOM 3329 C CA . ILE A 1 427 ? 0.599 -2.947 -28.545 1.00 83.88 427 ILE A CA 1
ATOM 3330 C C . ILE A 1 427 ? 0.896 -3.675 -27.223 1.00 83.88 427 ILE A C 1
ATOM 3332 O O . ILE A 1 427 ? 1.674 -3.153 -26.428 1.00 83.88 427 ILE A O 1
ATOM 3336 N N . VAL A 1 428 ? 0.342 -4.870 -26.992 1.00 86.19 428 VAL A N 1
ATOM 3337 C CA . VAL A 1 428 ? 0.681 -5.692 -25.815 1.00 86.19 428 VAL A CA 1
ATOM 3338 C C . VAL A 1 428 ? 2.172 -6.043 -25.805 1.00 86.19 428 VAL A C 1
ATOM 3340 O O . VAL A 1 428 ? 2.835 -5.836 -24.791 1.00 86.19 428 VAL A O 1
ATOM 3343 N N . SER A 1 429 ? 2.719 -6.523 -26.928 1.00 77.81 429 SER A N 1
ATOM 3344 C CA . SER A 1 429 ? 4.151 -6.844 -27.037 1.00 77.81 429 SER A CA 1
ATOM 3345 C C . SER A 1 429 ? 5.045 -5.605 -26.900 1.00 77.81 429 SER A C 1
ATOM 3347 O O . SER A 1 429 ? 6.024 -5.647 -26.165 1.00 77.81 429 SER A O 1
ATOM 3349 N N . ILE A 1 430 ? 4.706 -4.482 -27.541 1.00 74.75 430 ILE A N 1
ATOM 3350 C CA . ILE A 1 430 ? 5.501 -3.242 -27.474 1.00 74.75 430 ILE A CA 1
ATOM 3351 C C . ILE A 1 430 ? 5.502 -2.669 -26.056 1.00 74.75 430 ILE A C 1
ATOM 3353 O O . ILE A 1 430 ? 6.545 -2.232 -25.573 1.00 74.75 430 ILE A O 1
ATOM 3357 N N . ALA A 1 431 ? 4.351 -2.679 -25.376 1.00 81.25 431 ALA A N 1
ATOM 3358 C CA . ALA A 1 431 ? 4.259 -2.245 -23.987 1.00 81.25 431 ALA A CA 1
ATOM 3359 C C . ALA A 1 431 ? 5.119 -3.130 -23.079 1.00 81.25 431 ALA A C 1
ATOM 3361 O O . ALA A 1 431 ? 5.864 -2.604 -22.260 1.00 81.25 431 ALA A O 1
ATOM 3362 N N . ALA A 1 432 ? 5.073 -4.451 -23.263 1.00 83.50 432 ALA A N 1
ATOM 3363 C CA . ALA A 1 432 ? 5.902 -5.396 -22.520 1.00 83.50 432 ALA A CA 1
ATOM 3364 C C . ALA A 1 432 ? 7.407 -5.182 -22.770 1.00 83.50 432 ALA A C 1
ATOM 3366 O O . ALA A 1 432 ? 8.174 -5.115 -21.815 1.00 83.50 432 ALA A O 1
ATOM 3367 N N . GLN A 1 433 ? 7.823 -4.973 -24.022 1.00 75.88 433 GLN A N 1
ATOM 3368 C CA . GLN A 1 433 ? 9.213 -4.649 -24.381 1.00 75.88 433 GLN A CA 1
ATOM 3369 C C . GLN A 1 433 ? 9.671 -3.298 -23.809 1.00 75.88 433 GLN A C 1
ATOM 3371 O O . GLN A 1 433 ? 10.834 -3.130 -23.461 1.00 75.88 433 GLN A O 1
ATOM 3376 N N . SER A 1 434 ? 8.750 -2.345 -23.656 1.00 73.56 434 SER A N 1
ATOM 3377 C CA . SER A 1 434 ? 9.017 -1.002 -23.120 1.00 73.56 434 SER A CA 1
ATOM 3378 C C . SER A 1 434 ? 8.891 -0.931 -21.589 1.00 73.56 434 SER A C 1
ATOM 3380 O O . SER A 1 434 ? 8.523 0.109 -21.044 1.00 73.56 434 SER A O 1
ATOM 3382 N N . GLY A 1 435 ? 9.137 -2.037 -20.879 1.00 72.50 435 GLY A N 1
ATOM 3383 C CA . GLY A 1 435 ? 9.086 -2.078 -19.413 1.00 72.50 435 GLY A CA 1
ATOM 3384 C C . GLY A 1 435 ? 7.674 -2.103 -18.814 1.00 72.50 435 GLY A C 1
ATOM 3385 O O . GLY A 1 435 ? 7.495 -1.766 -17.647 1.00 72.50 435 GLY A O 1
ATOM 3386 N N . GLY A 1 436 ? 6.665 -2.500 -19.593 1.00 81.94 436 GLY A N 1
ATOM 3387 C CA . GLY A 1 436 ? 5.294 -2.740 -19.127 1.00 81.94 436 GLY A CA 1
ATOM 3388 C C . GLY A 1 436 ? 4.289 -1.622 -19.425 1.00 81.94 436 GLY A C 1
ATOM 3389 O O . GLY A 1 436 ? 3.130 -1.717 -19.018 1.00 81.94 436 GLY A O 1
ATOM 3390 N N . PHE A 1 437 ? 4.683 -0.566 -20.141 1.00 89.81 437 PHE A N 1
ATOM 3391 C CA . PHE A 1 437 ? 3.812 0.572 -20.443 1.00 89.81 437 PHE A CA 1
ATOM 3392 C C . PHE A 1 437 ? 4.016 1.106 -21.861 1.00 89.81 437 PHE A C 1
ATOM 3394 O O . PHE A 1 437 ? 5.129 1.158 -22.376 1.00 89.81 437 PHE A O 1
ATOM 3401 N N . ILE A 1 438 ? 2.932 1.578 -22.480 1.00 79.75 438 ILE A N 1
ATOM 3402 C CA . ILE A 1 438 ? 2.991 2.338 -23.726 1.00 79.75 438 ILE A CA 1
ATOM 3403 C C . ILE A 1 438 ? 2.149 3.614 -23.642 1.00 79.75 438 ILE A C 1
ATOM 3405 O O . ILE A 1 438 ? 1.002 3.611 -23.187 1.00 79.75 438 ILE A O 1
ATOM 3409 N N . SER A 1 439 ? 2.701 4.727 -24.124 1.00 86.38 439 SER A N 1
ATOM 3410 C CA . SER A 1 439 ? 1.992 6.005 -24.150 1.00 86.38 439 SER A CA 1
ATOM 3411 C C . SER A 1 439 ? 0.946 6.057 -25.265 1.00 86.38 439 SER A C 1
ATOM 3413 O O . SER A 1 439 ? 1.070 5.429 -26.319 1.00 86.38 439 SER A O 1
ATOM 3415 N N . ARG A 1 440 ? -0.084 6.884 -25.067 1.00 85.12 440 ARG A N 1
ATOM 3416 C CA . ARG A 1 440 ? -1.096 7.189 -26.083 1.00 85.12 440 ARG A CA 1
ATOM 3417 C C . ARG A 1 440 ? -0.447 7.680 -27.377 1.00 85.12 440 ARG A C 1
ATOM 3419 O O . ARG A 1 440 ? -0.871 7.248 -28.437 1.00 85.12 440 ARG A O 1
ATOM 3426 N N . ALA A 1 441 ? 0.569 8.540 -27.301 1.00 79.44 441 ALA A N 1
ATOM 3427 C CA . ALA A 1 441 ? 1.265 9.047 -28.484 1.00 79.44 441 ALA A CA 1
ATOM 3428 C C . ALA A 1 441 ? 1.907 7.909 -29.299 1.00 79.44 441 ALA A C 1
ATOM 3430 O O . ALA A 1 441 ? 1.627 7.790 -30.491 1.00 79.44 441 ALA A O 1
ATOM 3431 N N . LYS A 1 442 ? 2.646 7.003 -28.639 1.00 71.00 442 LYS A N 1
ATOM 3432 C CA . LYS A 1 442 ? 3.267 5.835 -29.288 1.00 71.00 442 LYS A CA 1
ATOM 3433 C C . LYS A 1 442 ? 2.231 4.885 -29.904 1.00 71.00 442 LYS A C 1
ATOM 3435 O O . LYS A 1 442 ? 2.455 4.357 -30.987 1.00 71.00 442 LYS A O 1
ATOM 3440 N N . ILE A 1 443 ? 1.066 4.700 -29.270 1.00 80.00 443 ILE A N 1
ATOM 3441 C CA . ILE A 1 443 ? -0.030 3.904 -29.859 1.00 80.00 443 ILE A CA 1
ATOM 3442 C C . ILE A 1 443 ? -0.535 4.535 -31.165 1.00 80.00 443 ILE A C 1
ATOM 3444 O O . ILE A 1 443 ? -0.845 3.811 -32.108 1.00 80.00 443 ILE A O 1
ATOM 3448 N N . TYR A 1 444 ? -0.653 5.864 -31.227 1.00 78.50 444 TYR A N 1
ATOM 3449 C CA . TYR A 1 444 ? -1.190 6.560 -32.403 1.00 78.50 444 TYR A CA 1
ATOM 3450 C C . TYR A 1 444 ? -0.211 6.508 -33.561 1.00 78.50 444 TYR A C 1
ATOM 3452 O O . TYR A 1 444 ? -0.622 6.217 -34.682 1.00 78.50 444 TYR A O 1
ATOM 3460 N N . GLU A 1 445 ? 1.064 6.734 -33.258 1.00 69.12 445 GLU A N 1
ATOM 3461 C CA . GLU A 1 445 ? 2.169 6.593 -34.197 1.00 69.12 445 GLU A CA 1
ATOM 3462 C C . GLU A 1 445 ? 2.213 5.175 -34.777 1.00 69.12 445 GLU A C 1
ATOM 3464 O O . GLU A 1 445 ? 2.137 5.002 -35.992 1.00 69.12 445 GLU A O 1
ATOM 3469 N N . TYR A 1 446 ? 2.225 4.155 -33.913 1.00 67.94 446 TYR A N 1
ATOM 3470 C CA . TYR A 1 446 ? 2.292 2.758 -34.336 1.00 67.94 446 TYR A CA 1
ATOM 3471 C C . TYR A 1 446 ? 1.071 2.328 -35.157 1.00 67.94 446 TYR A C 1
ATOM 3473 O O . TYR A 1 446 ? 1.193 1.673 -36.191 1.00 67.94 446 TYR A O 1
ATOM 3481 N N . ALA A 1 447 ? -0.128 2.693 -34.702 1.00 72.50 447 ALA A N 1
ATOM 3482 C CA . ALA A 1 447 ? -1.369 2.255 -35.325 1.00 72.50 447 ALA A CA 1
ATOM 3483 C C . ALA A 1 447 ? -1.814 3.140 -36.507 1.00 72.50 447 ALA A C 1
ATOM 3485 O O . ALA A 1 447 ? -2.847 2.856 -37.120 1.00 72.50 447 ALA A O 1
ATOM 3486 N N . GLY A 1 448 ? -1.080 4.217 -36.814 1.00 73.44 448 GLY A N 1
ATOM 3487 C CA . GLY A 1 448 ? -1.436 5.188 -37.852 1.00 73.44 448 GLY A CA 1
ATOM 3488 C C . GLY A 1 448 ? -2.776 5.880 -37.586 1.00 73.44 448 GLY A C 1
ATOM 3489 O O . GLY A 1 448 ? -3.565 6.104 -38.505 1.00 73.44 448 GLY A O 1
ATOM 3490 N N . TYR A 1 449 ? -3.098 6.142 -36.318 1.00 81.62 449 TYR A N 1
ATOM 3491 C CA . TYR A 1 449 ? -4.371 6.748 -35.932 1.00 81.62 449 TYR A CA 1
ATOM 3492 C C . TYR A 1 449 ? -4.307 8.272 -36.036 1.00 81.62 449 TYR A C 1
ATOM 3494 O O . TYR A 1 449 ? -3.351 8.891 -35.584 1.00 81.62 449 TYR A O 1
ATOM 3502 N N . ALA A 1 450 ? -5.371 8.888 -36.557 1.00 74.12 450 ALA A N 1
ATOM 3503 C CA . ALA A 1 450 ? -5.548 10.335 -36.476 1.00 74.12 450 ALA A CA 1
ATOM 3504 C C . ALA A 1 450 ? -5.638 10.785 -35.005 1.00 74.12 450 ALA A C 1
ATOM 3506 O O . ALA A 1 450 ? -6.256 10.092 -34.192 1.00 74.12 450 ALA A O 1
ATOM 3507 N N . GLU A 1 451 ? -5.043 11.933 -34.663 1.00 71.50 451 GLU A N 1
ATOM 3508 C CA . GLU A 1 451 ? -4.914 12.448 -33.283 1.00 71.50 451 GLU A CA 1
ATOM 3509 C C . GLU A 1 451 ? -6.256 12.582 -32.531 1.00 71.50 451 GLU A C 1
ATOM 3511 O O . GLU A 1 451 ? -6.329 12.461 -31.299 1.00 71.50 451 GLU A O 1
ATOM 3516 N N . ASP A 1 452 ? -7.345 12.773 -33.274 1.00 75.00 452 ASP A N 1
ATOM 3517 C CA . ASP A 1 452 ? -8.710 12.931 -32.781 1.00 75.00 452 ASP A CA 1
ATOM 3518 C C . ASP A 1 452 ? -9.439 11.600 -32.520 1.00 75.00 452 ASP A C 1
ATOM 3520 O O . ASP A 1 452 ? -10.446 11.583 -31.800 1.00 75.00 452 ASP A O 1
ATOM 3524 N N . ARG A 1 453 ? -8.922 10.467 -33.024 1.00 79.12 453 ARG A N 1
ATOM 3525 C CA . ARG A 1 453 ? -9.521 9.141 -32.811 1.00 79.12 453 ARG A CA 1
ATOM 3526 C C . ARG A 1 453 ? -9.676 8.863 -31.315 1.00 79.12 453 ARG A C 1
ATOM 3528 O O . ARG A 1 453 ? -8.873 9.285 -30.484 1.00 79.12 453 ARG A O 1
ATOM 3535 N N . SER A 1 454 ? -10.708 8.117 -30.934 1.00 80.69 454 SER A N 1
ATOM 3536 C CA . SER A 1 454 ? -10.880 7.656 -29.553 1.00 80.69 454 SER A CA 1
ATOM 3537 C C . SER A 1 454 ? -10.191 6.307 -29.325 1.00 80.69 454 SER A C 1
ATOM 3539 O O . SER A 1 454 ? -10.330 5.406 -30.149 1.00 80.69 454 SER A O 1
ATOM 3541 N N . LEU A 1 455 ? -9.531 6.136 -28.172 1.00 84.50 455 LEU A N 1
ATOM 3542 C CA . LEU A 1 455 ? -9.118 4.814 -27.665 1.00 84.50 455 LEU A CA 1
ATOM 3543 C C . LEU A 1 455 ? -10.163 4.200 -26.718 1.00 84.50 455 LEU A C 1
ATOM 3545 O O . LEU A 1 455 ? -9.895 3.219 -26.026 1.00 84.50 455 LEU A O 1
ATOM 3549 N N . ARG A 1 456 ? -11.387 4.747 -26.663 1.00 77.31 456 ARG A N 1
ATOM 3550 C CA . ARG A 1 456 ? -12.472 4.100 -25.914 1.00 77.31 456 ARG A CA 1
ATOM 3551 C C . ARG A 1 456 ? -12.662 2.682 -26.446 1.00 77.31 456 ARG A C 1
ATOM 3553 O O . ARG A 1 456 ? -12.826 2.494 -27.647 1.00 77.31 456 ARG A O 1
ATOM 3560 N N . ARG A 1 457 ? -12.673 1.706 -25.533 1.00 80.88 457 ARG A N 1
ATOM 3561 C CA . ARG A 1 457 ? -12.778 0.264 -25.822 1.00 80.88 457 ARG A CA 1
ATOM 3562 C C . ARG A 1 457 ? -11.578 -0.346 -26.555 1.00 80.88 457 ARG A C 1
ATOM 3564 O O . ARG A 1 457 ? -11.680 -1.483 -26.998 1.00 80.88 457 ARG A O 1
ATOM 3571 N N . PHE A 1 458 ? -10.445 0.352 -26.645 1.00 88.12 458 PHE A N 1
ATOM 3572 C CA . PHE A 1 458 ? -9.251 -0.174 -27.310 1.00 88.12 458 PHE A CA 1
ATOM 3573 C C . PHE A 1 458 ? -8.747 -1.490 -26.690 1.00 88.12 458 PHE A C 1
ATOM 3575 O O . PHE A 1 458 ? -8.364 -2.385 -27.435 1.00 88.12 458 PHE A O 1
ATOM 3582 N N . ALA A 1 459 ? -8.838 -1.636 -25.362 1.00 89.75 459 ALA A N 1
ATOM 3583 C CA . ALA A 1 459 ? -8.463 -2.852 -24.629 1.00 89.75 459 ALA A CA 1
ATOM 3584 C C . ALA A 1 459 ? -9.508 -3.984 -24.671 1.00 89.75 459 ALA A C 1
ATOM 3586 O O . ALA A 1 459 ? -9.191 -5.114 -24.310 1.00 89.75 459 ALA A O 1
ATOM 3587 N N . MET A 1 460 ? -10.742 -3.721 -25.125 1.00 87.44 460 MET A N 1
ATOM 3588 C CA . MET A 1 460 ? -11.828 -4.715 -25.090 1.00 87.44 460 MET A CA 1
ATOM 3589 C C . MET A 1 460 ? -11.501 -6.019 -25.832 1.00 87.44 460 MET A C 1
ATOM 3591 O O . MET A 1 460 ? -11.895 -7.069 -25.332 1.00 87.44 460 MET A O 1
ATOM 3595 N N . PRO A 1 461 ? -10.822 -6.013 -26.998 1.00 90.31 461 PRO A N 1
ATOM 3596 C CA . PRO A 1 461 ? -10.442 -7.260 -27.652 1.00 90.31 461 PRO A CA 1
ATOM 3597 C C . PRO A 1 461 ? -9.524 -8.126 -26.785 1.00 90.31 461 PRO A C 1
ATOM 3599 O O . PRO A 1 461 ? -9.773 -9.317 -26.658 1.00 90.31 461 PRO A O 1
ATOM 3602 N N . ALA A 1 462 ? -8.526 -7.525 -26.131 1.00 89.62 462 ALA A N 1
ATOM 3603 C CA . ALA A 1 462 ? -7.610 -8.248 -25.249 1.00 89.62 462 ALA A CA 1
ATOM 3604 C C . ALA A 1 462 ? -8.329 -8.765 -23.998 1.00 89.62 462 ALA A C 1
ATOM 3606 O O . ALA A 1 462 ? -8.135 -9.909 -23.609 1.00 89.62 462 ALA A O 1
ATOM 3607 N N . GLN A 1 463 ? -9.234 -7.967 -23.427 1.00 91.00 463 GLN A N 1
ATOM 3608 C CA . GLN A 1 463 ? -10.061 -8.383 -22.291 1.00 91.00 463 GLN A CA 1
ATOM 3609 C C . GLN A 1 463 ? -10.989 -9.556 -22.635 1.00 91.00 463 GLN A C 1
ATOM 3611 O O . GLN A 1 463 ? -11.154 -10.457 -21.825 1.00 91.00 463 GLN A O 1
ATOM 3616 N N . ARG A 1 464 ? -11.573 -9.586 -23.841 1.00 87.25 464 ARG A N 1
ATOM 3617 C CA . ARG A 1 464 ? -12.407 -10.718 -24.285 1.00 87.25 464 ARG A CA 1
ATOM 3618 C C . ARG A 1 464 ? -11.607 -12.002 -24.447 1.00 87.25 464 ARG A C 1
ATOM 3620 O O . ARG A 1 464 ? -12.100 -13.056 -24.077 1.00 87.25 464 ARG A O 1
ATOM 3627 N N . VAL A 1 465 ? -10.403 -11.903 -25.004 1.00 88.50 465 VAL A N 1
ATOM 3628 C CA . VAL A 1 465 ? -9.512 -13.060 -25.124 1.00 88.50 465 VAL A CA 1
ATOM 3629 C C . VAL A 1 465 ? -9.103 -13.549 -23.735 1.00 88.50 465 VAL A C 1
ATOM 3631 O O . VAL A 1 465 ? -9.206 -14.736 -23.478 1.00 88.50 465 VAL A O 1
ATOM 3634 N N . ALA A 1 466 ? -8.751 -12.654 -22.805 1.00 88.50 466 ALA A N 1
ATOM 3635 C CA . ALA A 1 466 ? -8.468 -13.045 -21.422 1.00 88.50 466 ALA A CA 1
ATOM 3636 C C . ALA A 1 466 ? -9.649 -13.780 -20.764 1.00 88.50 466 ALA A C 1
ATOM 3638 O O . ALA A 1 466 ? -9.440 -14.839 -20.191 1.00 88.50 466 ALA A O 1
ATOM 3639 N N . LEU A 1 467 ? -10.887 -13.297 -20.929 1.00 83.19 467 LEU A N 1
ATOM 3640 C CA . LEU A 1 467 ? -12.082 -14.003 -20.441 1.00 83.19 467 LEU A CA 1
ATOM 3641 C C . LEU A 1 467 ? -12.235 -15.400 -21.064 1.00 83.19 467 LEU A C 1
ATOM 3643 O O . LEU A 1 467 ? -12.554 -16.348 -20.360 1.00 83.19 467 LEU A O 1
ATOM 3647 N N . SER A 1 468 ? -11.955 -15.551 -22.361 1.00 82.19 468 SER A N 1
ATOM 3648 C CA . SER A 1 468 ? -11.964 -16.871 -23.004 1.00 82.19 468 SER A CA 1
ATOM 3649 C C . SER A 1 468 ? -10.871 -17.795 -22.461 1.00 82.19 468 SER A C 1
ATOM 3651 O O . SER A 1 468 ? -11.067 -19.007 -22.433 1.00 82.19 468 SER A O 1
ATOM 3653 N N . LEU A 1 469 ? -9.721 -17.247 -22.055 1.00 84.56 469 LEU A N 1
ATOM 3654 C CA . LEU A 1 469 ? -8.637 -18.026 -21.457 1.00 84.56 469 LEU A CA 1
ATOM 3655 C C . LEU A 1 469 ? -9.008 -18.510 -20.056 1.00 84.56 469 LEU A C 1
ATOM 3657 O O . LEU A 1 469 ? -8.731 -19.666 -19.740 1.00 84.56 469 LEU A O 1
ATOM 3661 N N . VAL A 1 470 ? -9.704 -17.670 -19.288 1.00 81.69 470 VAL A N 1
ATOM 3662 C CA . VAL A 1 470 ? -10.305 -18.029 -17.998 1.00 81.69 470 VAL A CA 1
ATOM 3663 C C . VAL A 1 470 ? -11.326 -19.155 -18.160 1.00 81.69 470 VAL A C 1
ATOM 3665 O O . VAL A 1 470 ? -11.205 -20.188 -17.511 1.00 81.69 470 VAL A O 1
ATOM 3668 N N . GLU A 1 471 ? -12.265 -19.028 -19.104 1.00 77.06 471 GLU A N 1
ATOM 3669 C CA . GLU A 1 471 ? -13.261 -20.076 -19.399 1.00 77.06 471 GLU A CA 1
ATOM 3670 C C . GLU A 1 471 ? -12.626 -21.412 -19.828 1.00 77.06 471 GLU A C 1
ATOM 3672 O O . GLU A 1 471 ? -13.239 -22.469 -19.687 1.00 77.06 471 GLU A O 1
ATOM 3677 N N . SER A 1 472 ? -11.406 -21.370 -20.368 1.00 74.94 472 SER A N 1
ATOM 3678 C CA . SER A 1 472 ? -10.638 -22.551 -20.778 1.00 74.94 472 SER A CA 1
ATOM 3679 C C . SER A 1 472 ? -9.645 -23.060 -19.727 1.00 74.94 472 SER A C 1
ATOM 3681 O O . SER A 1 472 ? -8.822 -23.913 -20.060 1.00 74.94 472 SER A O 1
ATOM 3683 N N . GLU A 1 473 ? -9.689 -22.524 -18.501 1.00 78.88 473 GLU A N 1
ATOM 3684 C CA . GLU A 1 473 ? -8.794 -22.863 -17.379 1.00 78.88 473 GLU A CA 1
ATOM 3685 C C . GLU A 1 473 ? -7.295 -22.630 -17.682 1.00 78.88 473 GLU A C 1
ATOM 3687 O O . GLU A 1 473 ? -6.408 -23.173 -17.027 1.00 78.88 473 GLU A O 1
ATOM 3692 N N . LEU A 1 474 ? -6.987 -21.806 -18.692 1.00 74.31 474 LEU A N 1
ATOM 3693 C CA . LEU A 1 474 ? -5.623 -21.421 -19.080 1.00 74.31 474 LEU A CA 1
ATOM 3694 C C . LEU A 1 474 ? -5.136 -20.159 -18.356 1.00 74.31 474 LEU A C 1
ATOM 3696 O O . LEU A 1 474 ? -3.952 -19.828 -18.443 1.00 74.31 474 LEU A O 1
ATOM 3700 N N . LEU A 1 475 ? -6.040 -19.441 -17.691 1.00 81.19 475 LEU A N 1
ATOM 3701 C CA . LEU A 1 475 ? -5.782 -18.208 -16.959 1.00 81.19 475 LEU A CA 1
ATOM 3702 C C . LEU A 1 475 ? -6.647 -18.185 -15.691 1.00 81.19 475 LEU A C 1
ATOM 3704 O O . LEU A 1 475 ? -7.801 -18.602 -15.748 1.00 81.19 475 LEU A O 1
ATOM 3708 N N . SER A 1 476 ? -6.103 -17.704 -14.571 1.00 79.94 476 SER A N 1
ATOM 3709 C CA . SER A 1 476 ? -6.875 -17.522 -13.331 1.00 79.94 476 SER A CA 1
ATOM 3710 C C . SER A 1 476 ? -7.982 -16.473 -13.510 1.00 79.94 476 SER A C 1
ATOM 3712 O O . SER A 1 476 ? -7.791 -15.502 -14.247 1.00 79.94 476 SER A O 1
ATOM 3714 N N . GLU A 1 477 ? -9.115 -16.633 -12.816 1.00 73.75 477 GLU A N 1
ATOM 3715 C CA . GLU A 1 477 ? -10.184 -15.619 -12.760 1.00 73.75 477 GLU A CA 1
ATOM 3716 C C . GLU A 1 477 ? -9.687 -14.282 -12.185 1.00 73.75 477 GLU A C 1
ATOM 3718 O O . GLU A 1 477 ? -10.166 -13.219 -12.594 1.00 73.75 477 GLU A O 1
ATOM 3723 N N . ASP A 1 478 ? -8.679 -14.340 -11.315 1.00 74.25 478 ASP A N 1
ATOM 3724 C CA . ASP A 1 478 ? -8.093 -13.182 -10.636 1.00 74.25 478 ASP A CA 1
ATOM 3725 C C . ASP A 1 478 ? -7.008 -12.469 -11.461 1.00 74.25 478 ASP A C 1
ATOM 3727 O O . ASP A 1 478 ? -6.622 -11.342 -11.142 1.00 74.25 478 ASP A O 1
ATOM 3731 N N . ALA A 1 479 ? -6.622 -13.049 -12.607 1.00 76.75 479 ALA A N 1
ATOM 3732 C CA . ALA A 1 479 ? -5.537 -12.544 -13.437 1.00 76.75 479 ALA A CA 1
ATOM 3733 C C . ALA A 1 479 ? -5.707 -11.062 -13.835 1.00 76.75 479 ALA A C 1
ATOM 3735 O O . ALA A 1 479 ? -6.769 -10.649 -14.333 1.00 76.75 479 ALA A O 1
ATOM 3736 N N . PRO A 1 480 ? -4.639 -10.243 -13.743 1.00 82.12 480 PRO A N 1
ATOM 3737 C CA . PRO A 1 480 ? -4.697 -8.839 -14.119 1.00 82.12 480 PRO A CA 1
ATOM 3738 C C . PRO A 1 480 ? -5.035 -8.682 -15.603 1.00 82.12 480 PRO A C 1
ATOM 3740 O O . PRO A 1 480 ? -4.648 -9.483 -16.459 1.00 82.12 480 PRO A O 1
ATOM 3743 N N . THR A 1 481 ? -5.757 -7.614 -15.949 1.00 87.94 481 THR A N 1
ATOM 3744 C CA . THR A 1 481 ? -6.200 -7.434 -17.337 1.00 87.94 481 THR A CA 1
ATOM 3745 C C . THR A 1 481 ? -5.008 -7.237 -18.283 1.00 87.94 481 THR A C 1
ATOM 3747 O O . THR A 1 481 ? -4.094 -6.480 -17.961 1.00 87.94 481 THR A O 1
ATOM 3750 N N . PRO A 1 482 ? -5.034 -7.813 -19.498 1.00 89.81 482 PRO A N 1
ATOM 3751 C CA . PRO A 1 482 ? -3.887 -7.786 -20.410 1.00 89.81 482 PRO A CA 1
ATOM 3752 C C . PRO A 1 482 ? -3.573 -6.402 -20.998 1.00 89.81 482 PRO A C 1
ATOM 3754 O O . PRO A 1 482 ? -2.498 -6.209 -21.555 1.00 89.81 482 PRO A O 1
ATOM 3757 N N . LEU A 1 483 ? -4.516 -5.455 -20.926 1.00 90.38 483 LEU A N 1
ATOM 3758 C CA . LEU A 1 483 ? -4.333 -4.049 -21.289 1.00 90.38 483 LEU A CA 1
ATOM 3759 C C . LEU A 1 483 ? -5.168 -3.175 -20.355 1.00 90.38 483 LEU A C 1
ATOM 3761 O O . LEU A 1 483 ? -6.390 -3.069 -20.508 1.00 90.38 483 LEU A O 1
ATOM 3765 N N . GLU A 1 484 ? -4.500 -2.494 -19.438 1.00 88.31 484 GLU A N 1
ATOM 3766 C CA . GLU A 1 484 ? -5.117 -1.561 -18.506 1.00 88.31 484 GLU A CA 1
ATOM 3767 C C . GLU A 1 484 ? -4.933 -0.118 -18.987 1.00 88.31 484 GLU A C 1
ATOM 3769 O O . GLU A 1 484 ? -3.836 0.288 -19.355 1.00 88.31 484 GLU A O 1
ATOM 3774 N N . ALA A 1 485 ? -6.006 0.676 -19.007 1.00 86.06 485 ALA A N 1
ATOM 3775 C CA . ALA A 1 485 ? -5.935 2.079 -19.416 1.00 86.06 485 ALA A CA 1
ATOM 3776 C C . ALA A 1 485 ? -5.514 2.974 -18.240 1.00 86.06 485 ALA A C 1
ATOM 3778 O O . ALA A 1 485 ? -6.233 3.038 -17.244 1.00 86.06 485 ALA A O 1
ATOM 3779 N N . ILE A 1 486 ? -4.427 3.731 -18.399 1.00 83.25 486 ILE A N 1
ATOM 3780 C CA . ILE A 1 486 ? -3.909 4.655 -17.377 1.00 83.25 486 ILE A CA 1
ATOM 3781 C C . ILE A 1 486 ? -4.416 6.078 -17.642 1.00 83.25 486 ILE A C 1
ATOM 3783 O O . ILE A 1 486 ? -4.465 6.511 -18.796 1.00 83.25 486 ILE A O 1
ATOM 3787 N N . TYR A 1 487 ? -4.790 6.814 -16.590 1.00 79.12 487 TYR A N 1
ATOM 3788 C CA . TYR A 1 487 ? -5.325 8.181 -16.666 1.00 79.12 487 TYR A CA 1
ATOM 3789 C C . TYR A 1 487 ? -4.600 9.111 -15.686 1.00 79.12 487 TYR A C 1
ATOM 3791 O O . TYR A 1 487 ? -4.534 8.807 -14.500 1.00 79.12 487 TYR A O 1
ATOM 3799 N N . GLU A 1 488 ? -4.159 10.278 -16.153 1.00 63.50 488 GLU A N 1
ATOM 3800 C CA . GLU A 1 488 ? -3.765 11.404 -15.295 1.00 63.50 488 GLU A CA 1
ATOM 3801 C C . GLU A 1 488 ? -4.997 12.300 -15.085 1.00 63.50 488 GLU A C 1
ATOM 3803 O O . GLU A 1 488 ? -5.265 13.233 -15.842 1.00 63.50 488 GLU A O 1
ATOM 3808 N N . GLY A 1 489 ? -5.838 11.945 -14.110 1.00 63.31 489 GLY A N 1
ATOM 3809 C CA . GLY A 1 489 ? -7.059 12.691 -13.787 1.00 63.31 489 GLY A CA 1
ATOM 3810 C C . GLY A 1 489 ? -8.261 12.438 -14.724 1.00 63.31 489 GLY A C 1
ATOM 3811 O O . GLY A 1 489 ? -8.310 11.459 -15.476 1.00 63.31 489 GLY A O 1
ATOM 3812 N N . PRO A 1 490 ? -9.316 13.274 -14.648 1.00 47.38 490 PRO A N 1
ATOM 3813 C CA . PRO A 1 490 ? -10.519 13.103 -15.459 1.00 47.38 490 PRO A CA 1
ATOM 3814 C C . PRO A 1 490 ? -10.246 13.438 -16.935 1.00 47.38 490 PRO A C 1
ATOM 3816 O O . PRO A 1 490 ? -10.101 14.600 -17.301 1.00 47.38 490 PRO A O 1
ATOM 3819 N N . GLY A 1 491 ? -10.222 12.434 -17.820 1.00 66.69 491 GLY A N 1
ATOM 3820 C CA . GLY A 1 491 ? -9.953 12.700 -19.236 1.00 66.69 491 GLY A CA 1
ATOM 3821 C C . GLY A 1 491 ? -9.719 11.481 -20.129 1.00 66.69 491 GLY A C 1
ATOM 3822 O O . GLY A 1 491 ? -10.313 10.414 -19.951 1.00 66.69 491 GLY A O 1
ATOM 3823 N N . LYS A 1 492 ? -8.892 11.676 -21.164 1.00 76.62 492 LYS A N 1
ATOM 3824 C CA . LYS A 1 492 ? -8.435 10.618 -22.081 1.00 76.62 492 LYS A CA 1
ATOM 3825 C C . LYS A 1 492 ? -7.339 9.798 -21.387 1.00 76.62 492 LYS A C 1
ATOM 3827 O O . LYS A 1 492 ? -6.567 10.354 -20.620 1.00 76.62 492 LYS A O 1
ATOM 3832 N N . ALA A 1 493 ? -7.260 8.501 -21.682 1.00 80.94 493 ALA A N 1
ATOM 3833 C CA . ALA A 1 493 ? -6.167 7.669 -21.180 1.00 80.94 493 ALA A CA 1
ATOM 3834 C C . ALA A 1 493 ? -4.820 8.187 -21.711 1.00 80.94 493 ALA A C 1
ATOM 3836 O O . ALA A 1 493 ? -4.708 8.445 -22.914 1.00 80.94 493 ALA A O 1
ATOM 3837 N N . VAL A 1 494 ? -3.824 8.318 -20.835 1.00 85.12 494 VAL A N 1
ATOM 3838 C CA . VAL A 1 494 ? -2.453 8.733 -21.180 1.00 85.12 494 VAL A CA 1
ATOM 3839 C C . VAL A 1 494 ? -1.650 7.593 -21.806 1.00 85.12 494 VAL A C 1
ATOM 3841 O O . VAL A 1 494 ? -0.681 7.840 -22.519 1.00 85.12 494 VAL A O 1
ATOM 3844 N N . GLY A 1 495 ? -2.094 6.347 -21.626 1.00 86.31 495 GLY A N 1
ATOM 3845 C CA . GLY A 1 495 ? -1.462 5.158 -22.184 1.00 86.31 495 GLY A CA 1
ATOM 3846 C C . GLY A 1 495 ? -2.128 3.867 -21.722 1.00 86.31 495 GLY A C 1
ATOM 3847 O O . GLY A 1 495 ? -3.215 3.896 -21.136 1.00 86.31 495 GLY A O 1
ATOM 3848 N N . TYR A 1 496 ? -1.468 2.747 -22.001 1.00 90.12 496 TYR A N 1
ATOM 3849 C CA . TYR A 1 496 ? -1.873 1.426 -21.537 1.00 90.12 496 TYR A CA 1
ATOM 3850 C C . TYR A 1 496 ? -0.722 0.719 -20.827 1.00 90.12 496 TYR A C 1
ATOM 3852 O O . TYR A 1 496 ? 0.426 0.807 -21.262 1.00 90.12 496 TYR A O 1
ATOM 3860 N N . ARG A 1 497 ? -1.051 0.008 -19.750 1.00 91.31 497 ARG A N 1
ATOM 3861 C CA . ARG A 1 497 ? -0.150 -0.856 -18.988 1.00 91.31 497 ARG A CA 1
ATOM 3862 C C . ARG A 1 497 ? -0.473 -2.322 -19.271 1.00 91.31 497 ARG A C 1
ATOM 3864 O O . ARG A 1 497 ? -1.633 -2.660 -19.516 1.00 91.31 497 ARG A O 1
ATOM 3871 N N . VAL A 1 498 ? 0.552 -3.166 -19.249 1.00 91.38 498 VAL A N 1
ATOM 3872 C CA . VAL A 1 498 ? 0.429 -4.628 -19.327 1.00 91.38 498 VAL A CA 1
ATOM 3873 C C . VAL A 1 498 ? 0.910 -5.275 -18.021 1.00 91.38 498 VAL A C 1
ATOM 3875 O O . VAL A 1 498 ? 1.684 -4.642 -17.296 1.00 91.38 498 VAL A O 1
ATOM 3878 N N . PRO A 1 499 ? 0.488 -6.516 -17.715 1.00 91.00 499 PRO A N 1
ATOM 3879 C CA . PRO A 1 499 ? 1.011 -7.280 -16.583 1.00 91.00 499 PRO A CA 1
ATOM 3880 C C . PRO A 1 499 ? 2.546 -7.365 -16.580 1.00 91.00 499 PRO A C 1
ATOM 3882 O O . PRO A 1 499 ? 3.178 -7.461 -17.640 1.00 91.00 499 PRO A O 1
ATOM 3885 N N . ARG A 1 500 ? 3.159 -7.329 -15.388 1.00 83.31 500 ARG A N 1
ATOM 3886 C CA . ARG A 1 500 ? 4.628 -7.316 -15.217 1.00 83.31 500 ARG A CA 1
ATOM 3887 C C . ARG A 1 500 ? 5.280 -8.583 -15.783 1.00 83.31 500 ARG A C 1
ATOM 3889 O O . ARG A 1 500 ? 6.410 -8.540 -16.263 1.00 83.31 500 ARG A O 1
ATOM 3896 N N . GLU A 1 501 ? 4.569 -9.703 -15.772 1.00 85.06 501 GLU A N 1
ATOM 3897 C CA . GLU A 1 501 ? 4.993 -11.001 -16.300 1.00 85.06 501 GLU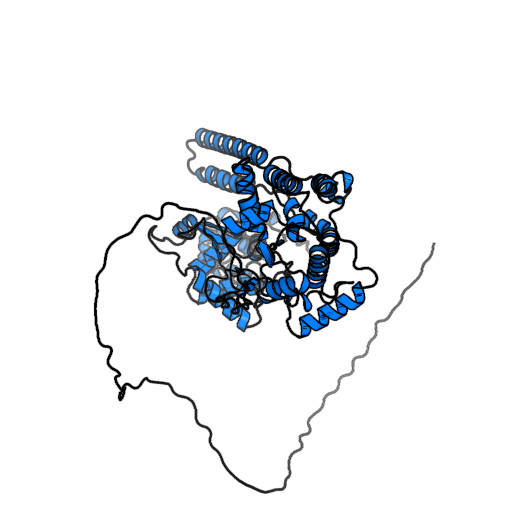 A CA 1
ATOM 3898 C C . GLU A 1 501 ? 5.272 -10.933 -17.802 1.00 85.06 501 GLU A C 1
ATOM 3900 O O . GLU A 1 501 ? 6.213 -11.560 -18.284 1.00 85.06 501 GLU A O 1
ATOM 3905 N N . PHE A 1 502 ? 4.516 -10.120 -18.548 1.00 90.12 502 PHE A N 1
ATOM 3906 C CA . PHE A 1 502 ? 4.688 -10.012 -19.998 1.00 90.12 502 PHE A CA 1
ATOM 3907 C C . PHE A 1 502 ? 6.056 -9.432 -20.348 1.00 90.12 502 PHE A C 1
ATOM 3909 O O . PHE A 1 502 ? 6.650 -9.834 -21.345 1.00 90.12 502 PHE A O 1
ATOM 3916 N N . VAL A 1 503 ? 6.584 -8.542 -19.500 1.00 83.81 503 VAL A N 1
ATOM 3917 C CA . VAL A 1 503 ? 7.945 -8.001 -19.630 1.00 83.81 503 VAL A CA 1
ATOM 3918 C C . VAL A 1 503 ? 8.974 -9.128 -19.526 1.00 83.81 503 VAL A C 1
ATOM 3920 O O . VAL A 1 503 ? 9.897 -9.188 -20.333 1.00 83.81 503 VAL A O 1
ATOM 3923 N N . LYS A 1 504 ? 8.790 -10.070 -18.587 1.00 80.62 504 LYS A N 1
ATOM 3924 C CA . LYS A 1 504 ? 9.674 -11.240 -18.433 1.00 80.62 504 LYS A CA 1
ATOM 3925 C C . LYS A 1 504 ? 9.611 -12.148 -19.666 1.00 80.62 504 LYS A C 1
ATOM 3927 O O . LYS A 1 504 ? 10.651 -12.585 -20.152 1.00 80.62 504 LYS A O 1
ATOM 3932 N N . TYR A 1 505 ? 8.413 -12.404 -20.191 1.00 84.25 505 TYR A N 1
ATOM 3933 C CA . TYR A 1 505 ? 8.219 -13.275 -21.356 1.00 84.25 505 TYR A CA 1
ATOM 3934 C C . TYR A 1 505 ? 8.735 -12.661 -22.661 1.00 84.25 505 TYR A C 1
ATOM 3936 O O . TYR A 1 505 ? 9.288 -13.370 -23.498 1.00 84.25 505 TYR A O 1
ATOM 3944 N N . GLU A 1 506 ? 8.609 -11.345 -22.837 1.00 77.44 506 GLU A N 1
ATOM 3945 C CA . GLU A 1 506 ? 9.214 -10.646 -23.975 1.00 77.44 506 GLU A CA 1
ATOM 3946 C C . GLU A 1 506 ? 10.738 -10.522 -23.832 1.00 77.44 506 GLU A C 1
ATOM 3948 O O . GLU A 1 506 ? 11.444 -10.692 -24.821 1.00 77.44 506 GLU A O 1
ATOM 3953 N N . ALA A 1 507 ? 11.279 -10.351 -22.621 1.00 64.06 507 ALA A N 1
ATOM 3954 C CA . ALA A 1 507 ? 12.729 -10.369 -22.401 1.00 64.06 507 ALA A CA 1
ATOM 3955 C C . ALA A 1 507 ? 13.360 -11.733 -22.753 1.00 64.06 507 ALA A C 1
ATOM 3957 O O . ALA A 1 507 ? 14.426 -11.785 -23.359 1.00 64.06 507 ALA A O 1
ATOM 3958 N N . GLN A 1 508 ? 12.671 -12.842 -22.457 1.00 57.81 508 GLN A N 1
ATOM 3959 C CA . GLN A 1 508 ? 13.071 -14.187 -22.905 1.00 57.81 508 GLN A CA 1
ATOM 3960 C C . GLN A 1 508 ? 12.919 -14.374 -24.427 1.00 57.81 508 GLN A C 1
ATOM 3962 O O . GLN A 1 508 ? 13.607 -15.189 -25.039 1.00 57.81 508 GLN A O 1
ATOM 3967 N N . ARG A 1 509 ? 12.038 -13.605 -25.078 1.00 56.00 509 ARG A N 1
ATOM 3968 C CA . ARG A 1 509 ? 11.865 -13.610 -26.538 1.00 56.00 509 ARG A CA 1
ATOM 3969 C C . ARG A 1 509 ? 13.026 -12.925 -27.262 1.00 56.00 509 ARG A C 1
ATOM 3971 O O . ARG A 1 509 ? 13.373 -13.360 -28.363 1.00 56.00 509 ARG A O 1
ATOM 3978 N N . ASP A 1 510 ? 13.641 -11.918 -26.642 1.00 47.22 510 ASP A N 1
ATOM 3979 C CA . ASP A 1 510 ? 14.858 -11.251 -27.131 1.00 47.22 510 ASP A CA 1
ATOM 3980 C C . ASP A 1 510 ? 16.100 -12.165 -27.117 1.00 47.22 510 ASP A C 1
ATOM 3982 O O . ASP A 1 510 ? 17.074 -11.899 -27.825 1.00 47.22 510 ASP A O 1
ATOM 3986 N N . GLU A 1 511 ? 16.051 -13.307 -26.418 1.00 51.59 511 GLU A N 1
ATOM 3987 C CA . GLU A 1 511 ? 17.077 -14.353 -26.527 1.00 51.59 511 GLU A CA 1
ATOM 3988 C C . GLU A 1 511 ? 16.952 -15.190 -27.815 1.00 51.59 511 GLU A C 1
ATOM 3990 O O . GLU A 1 511 ? 17.893 -15.904 -28.181 1.00 51.59 511 GLU A O 1
ATOM 3995 N N . GLN A 1 512 ? 15.836 -15.103 -28.560 1.00 57.75 512 GLN A N 1
ATOM 3996 C CA . GLN A 1 512 ? 15.716 -15.832 -29.822 1.00 57.75 512 GLN A CA 1
ATOM 3997 C C . GLN A 1 512 ? 16.610 -15.213 -30.905 1.00 57.75 512 GLN A C 1
ATOM 3999 O O . GLN A 1 512 ? 16.500 -14.021 -31.216 1.00 57.75 512 GLN A O 1
ATOM 4004 N N . PRO A 1 513 ? 17.439 -16.020 -31.590 1.00 65.38 513 PRO A N 1
ATOM 4005 C CA . PRO A 1 513 ? 18.309 -15.522 -32.643 1.00 65.38 513 PRO A CA 1
ATOM 4006 C C . PRO A 1 513 ? 17.485 -14.846 -33.743 1.00 65.38 513 PRO A C 1
ATOM 4008 O O . PRO A 1 513 ? 16.426 -15.338 -34.142 1.00 65.38 513 PRO A O 1
ATOM 4011 N N . THR A 1 514 ? 17.974 -13.712 -34.256 1.00 77.69 514 THR A N 1
ATOM 4012 C CA . THR A 1 514 ? 17.366 -13.004 -35.399 1.00 77.69 514 THR A CA 1
ATOM 4013 C C . THR A 1 514 ? 17.144 -13.955 -36.577 1.00 77.69 514 THR A C 1
ATOM 4015 O O . THR A 1 514 ? 17.851 -14.950 -36.701 1.00 77.69 514 THR A O 1
ATOM 4018 N N . TRP A 1 515 ? 16.212 -13.654 -37.488 1.00 78.44 515 TRP A N 1
ATOM 4019 C CA . TRP A 1 515 ? 15.948 -14.505 -38.662 1.00 78.44 515 TRP A CA 1
ATOM 4020 C C . TRP A 1 515 ? 17.218 -14.870 -39.446 1.00 78.44 515 TRP A C 1
ATOM 4022 O O . TRP A 1 515 ? 17.399 -16.026 -39.821 1.00 78.44 515 TRP A O 1
ATOM 4032 N N . VAL A 1 516 ? 18.134 -13.912 -39.618 1.00 81.19 516 VAL A N 1
ATOM 4033 C CA . VAL A 1 516 ? 19.420 -14.128 -40.300 1.00 81.19 516 VAL A CA 1
ATOM 4034 C C . VAL A 1 516 ? 20.372 -14.987 -39.462 1.00 81.19 516 VAL A C 1
ATOM 4036 O O . VAL A 1 516 ? 21.027 -15.868 -40.010 1.00 81.19 516 VAL A O 1
ATOM 4039 N N . ARG A 1 517 ? 20.428 -14.792 -38.136 1.00 80.31 517 ARG A N 1
ATOM 4040 C CA . ARG A 1 517 ? 21.265 -15.607 -37.240 1.00 80.31 517 ARG A CA 1
ATOM 4041 C C . ARG A 1 517 ? 20.740 -17.038 -37.123 1.00 80.31 517 ARG A C 1
ATOM 4043 O O . ARG A 1 517 ? 21.528 -17.967 -37.208 1.00 80.31 517 ARG A O 1
ATOM 4050 N N . ALA A 1 518 ? 19.425 -17.217 -37.016 1.00 81.81 518 ALA A N 1
ATOM 4051 C CA . ALA A 1 518 ? 18.767 -18.520 -37.027 1.00 81.81 518 ALA A CA 1
ATOM 4052 C C . ALA A 1 518 ? 19.029 -19.263 -38.348 1.00 81.81 518 ALA A C 1
ATOM 4054 O O . ALA A 1 518 ? 19.387 -20.439 -38.340 1.00 81.81 518 ALA A O 1
ATOM 4055 N N . ALA A 1 519 ? 18.933 -18.559 -39.481 1.00 85.62 519 ALA A N 1
ATOM 4056 C CA . ALA A 1 519 ? 19.299 -19.108 -40.782 1.00 85.62 519 ALA A CA 1
ATOM 4057 C C . ALA A 1 519 ? 20.788 -19.481 -40.851 1.00 85.62 519 ALA A C 1
ATOM 4059 O O . ALA A 1 519 ? 21.125 -20.529 -41.398 1.00 85.62 519 ALA A O 1
ATOM 4060 N N . ALA A 1 520 ? 21.684 -18.657 -40.296 1.00 84.25 520 ALA A N 1
ATOM 4061 C CA . ALA A 1 520 ? 23.119 -18.936 -40.270 1.00 84.25 520 ALA A CA 1
ATOM 4062 C C . ALA A 1 520 ? 23.443 -20.176 -39.423 1.00 84.25 520 ALA A C 1
ATOM 4064 O O . ALA A 1 520 ? 24.233 -21.012 -39.853 1.00 84.25 520 ALA A O 1
ATOM 4065 N N . THR A 1 521 ? 22.777 -20.346 -38.276 1.00 85.12 521 THR A N 1
ATOM 4066 C CA . THR A 1 521 ? 22.866 -21.555 -37.444 1.00 85.12 521 THR A CA 1
ATOM 4067 C C . THR A 1 521 ? 22.416 -22.803 -38.208 1.00 85.12 521 THR A C 1
ATOM 4069 O O . THR A 1 521 ? 23.104 -23.818 -38.164 1.00 85.12 521 THR A O 1
ATOM 4072 N N . VAL A 1 522 ? 21.319 -22.730 -38.974 1.00 88.31 522 VAL A N 1
ATOM 4073 C CA . VAL A 1 522 ? 20.900 -23.829 -39.864 1.00 88.31 522 VAL A CA 1
ATOM 4074 C C . VAL A 1 522 ? 21.963 -24.114 -40.922 1.00 88.31 522 VAL A C 1
ATOM 4076 O O . VAL A 1 522 ? 22.377 -25.259 -41.091 1.00 88.31 522 VAL A O 1
ATOM 4079 N N . ALA A 1 523 ? 22.434 -23.089 -41.629 1.00 87.75 523 ALA A N 1
ATOM 4080 C CA . ALA A 1 523 ? 23.385 -23.262 -42.721 1.00 87.75 523 ALA A CA 1
ATOM 4081 C C . ALA A 1 523 ? 24.761 -23.765 -42.245 1.00 87.75 523 ALA A C 1
ATOM 4083 O O . ALA A 1 523 ? 25.453 -24.441 -43.005 1.00 87.75 523 ALA A O 1
ATOM 4084 N N . ALA A 1 524 ? 25.131 -23.513 -40.985 1.00 84.75 524 ALA A N 1
ATOM 4085 C CA . ALA A 1 524 ? 26.351 -24.035 -40.372 1.00 84.75 524 ALA A CA 1
ATOM 4086 C C . ALA A 1 524 ? 26.365 -25.570 -40.263 1.00 84.75 524 ALA A C 1
ATOM 4088 O O . ALA A 1 524 ? 27.438 -26.163 -40.297 1.00 84.75 524 ALA A O 1
ATOM 4089 N N . THR A 1 525 ? 25.199 -26.228 -40.229 1.00 83.19 525 THR A N 1
ATOM 4090 C CA . THR A 1 525 ? 25.106 -27.703 -40.258 1.00 83.19 525 THR A CA 1
ATOM 4091 C C . THR A 1 525 ? 25.525 -28.304 -41.604 1.00 83.19 525 THR A C 1
ATOM 4093 O O . THR A 1 525 ? 25.807 -29.495 -41.708 1.00 83.19 525 THR A O 1
ATOM 4096 N N . SER A 1 526 ? 25.548 -27.505 -42.675 1.00 84.31 526 SER A N 1
ATOM 4097 C CA . SER A 1 526 ? 25.999 -27.922 -44.007 1.00 84.31 526 SER A CA 1
ATOM 4098 C C . SER A 1 526 ? 26.587 -26.720 -44.760 1.00 84.31 526 SER A C 1
ATOM 4100 O O . SER A 1 526 ? 25.935 -26.184 -45.662 1.00 84.31 526 SER A O 1
ATOM 4102 N N . PRO A 1 527 ? 27.818 -26.287 -44.415 1.00 80.12 527 PRO A N 1
ATOM 4103 C CA . PRO A 1 527 ? 28.380 -25.004 -44.857 1.00 80.12 527 PRO A CA 1
ATOM 4104 C C . PRO A 1 527 ? 28.581 -24.861 -46.370 1.00 80.12 527 PRO A C 1
ATOM 4106 O O . PRO A 1 527 ? 28.582 -23.749 -46.889 1.00 80.12 527 PRO A O 1
ATOM 4109 N N . GLU A 1 528 ? 28.755 -25.974 -47.087 1.00 81.94 528 GLU A N 1
ATOM 4110 C CA . GLU A 1 528 ? 28.951 -25.979 -48.546 1.00 81.94 528 GLU A CA 1
ATOM 4111 C C . GLU A 1 528 ? 27.623 -25.969 -49.329 1.00 81.94 528 GLU A C 1
ATOM 4113 O O . GLU A 1 528 ? 27.596 -25.710 -50.539 1.00 81.94 528 GLU A O 1
ATOM 4118 N N . ARG A 1 529 ? 26.498 -26.236 -48.648 1.00 88.31 529 ARG A N 1
ATOM 4119 C CA . ARG A 1 529 ? 25.171 -26.308 -49.266 1.00 88.31 529 ARG A CA 1
ATOM 4120 C C . ARG A 1 529 ? 24.654 -24.907 -49.592 1.00 88.31 529 ARG A C 1
ATOM 4122 O O . ARG A 1 529 ? 24.738 -23.986 -48.785 1.00 88.31 529 ARG A O 1
ATOM 4129 N N . VAL A 1 530 ? 24.064 -24.774 -50.778 1.00 89.94 530 VAL A N 1
ATOM 4130 C CA . VAL A 1 530 ? 23.276 -23.596 -51.156 1.00 89.94 530 VAL A CA 1
ATOM 4131 C C . VAL A 1 530 ? 21.841 -23.826 -50.697 1.00 89.94 530 VAL A C 1
ATOM 4133 O O . VAL A 1 530 ? 21.228 -24.826 -51.069 1.00 89.94 530 VAL A O 1
ATOM 4136 N N . TRP A 1 531 ? 21.322 -22.912 -49.888 1.00 89.88 531 TRP A N 1
ATOM 4137 C CA . TRP A 1 531 ? 19.992 -22.995 -49.303 1.00 89.88 531 TRP A CA 1
ATOM 4138 C C . TRP A 1 531 ? 19.034 -22.005 -49.960 1.00 89.88 531 TRP A C 1
ATOM 4140 O O . TRP A 1 531 ? 19.380 -20.851 -50.222 1.00 89.88 531 TRP A O 1
ATOM 4150 N N . THR A 1 532 ? 17.794 -22.422 -50.181 1.00 91.81 532 THR A N 1
ATOM 4151 C CA . THR A 1 532 ? 16.698 -21.501 -50.492 1.00 91.81 532 THR A CA 1
ATOM 4152 C C . THR A 1 532 ? 16.074 -20.951 -49.208 1.00 91.81 532 THR A C 1
ATOM 4154 O O . THR A 1 532 ? 16.126 -21.571 -48.147 1.00 91.81 532 THR A O 1
ATOM 4157 N N . VAL A 1 533 ? 15.415 -19.791 -49.303 1.00 86.44 533 VAL A N 1
ATOM 4158 C CA . VAL A 1 533 ? 14.693 -19.183 -48.168 1.00 86.44 533 VAL A CA 1
ATOM 4159 C C . VAL A 1 533 ? 13.653 -20.144 -47.580 1.00 86.44 533 VAL A C 1
ATOM 4161 O O . VAL A 1 533 ? 13.516 -20.233 -46.364 1.00 86.44 533 VAL A O 1
ATOM 4164 N N . ASN A 1 534 ? 12.951 -20.894 -48.432 1.00 88.25 534 ASN A N 1
ATOM 4165 C CA . ASN A 1 534 ? 11.918 -21.834 -47.995 1.00 88.25 534 ASN A CA 1
ATOM 4166 C C . ASN A 1 534 ? 12.518 -23.015 -47.216 1.00 88.25 534 ASN A C 1
ATOM 4168 O O . ASN A 1 534 ? 11.940 -23.446 -46.219 1.00 88.25 534 ASN A O 1
ATOM 4172 N N . GLU A 1 535 ? 13.679 -23.523 -47.640 1.00 90.38 535 GLU A N 1
ATOM 4173 C CA . GLU A 1 535 ? 14.394 -24.580 -46.915 1.00 90.38 535 GLU A CA 1
ATOM 4174 C C . GLU A 1 535 ? 14.912 -24.072 -45.567 1.00 90.38 535 GLU A C 1
ATOM 4176 O O . GLU A 1 535 ? 14.723 -24.748 -44.561 1.00 90.38 535 GLU A O 1
ATOM 4181 N N . LEU A 1 536 ? 15.484 -22.862 -45.518 1.00 90.81 536 LEU A N 1
ATOM 4182 C CA . LEU A 1 536 ? 15.956 -22.261 -44.266 1.00 90.81 536 LEU A CA 1
ATOM 4183 C C . LEU A 1 536 ? 14.813 -22.079 -43.266 1.00 90.81 536 LEU A C 1
ATOM 4185 O O . LEU A 1 536 ? 14.942 -22.487 -42.119 1.00 90.81 536 LEU A O 1
ATOM 4189 N N . VAL A 1 537 ? 13.674 -21.523 -43.687 1.00 86.81 537 VAL A N 1
ATOM 4190 C CA . VAL A 1 537 ? 12.502 -21.364 -42.808 1.00 86.81 537 VAL A CA 1
ATOM 4191 C C . VAL A 1 537 ? 11.969 -22.714 -42.327 1.00 86.81 537 VAL A C 1
ATOM 4193 O O . VAL A 1 537 ? 11.629 -22.854 -41.151 1.00 86.81 537 VAL A O 1
ATOM 4196 N N . SER A 1 538 ? 11.905 -23.708 -43.216 1.00 86.94 538 SER A N 1
ATOM 4197 C CA . SER A 1 538 ? 11.441 -25.055 -42.863 1.00 86.94 538 SER A CA 1
ATOM 4198 C C . SER A 1 538 ? 12.348 -25.701 -41.819 1.00 86.94 538 SER A C 1
ATOM 4200 O O . SER A 1 538 ? 11.860 -26.330 -40.883 1.00 86.94 538 SER A O 1
ATOM 4202 N N . GLU A 1 539 ? 13.655 -25.492 -41.936 1.00 86.75 539 GLU A N 1
ATOM 4203 C CA . GLU A 1 539 ? 14.637 -26.102 -41.051 1.00 86.75 539 GLU A CA 1
ATOM 4204 C C . GLU A 1 539 ? 14.791 -25.351 -39.723 1.00 86.75 539 GLU A C 1
ATOM 4206 O O . GLU A 1 539 ? 14.916 -25.984 -38.677 1.00 86.75 539 GLU A O 1
ATOM 4211 N N . ILE A 1 540 ? 14.646 -24.020 -39.726 1.00 85.12 540 ILE A N 1
ATOM 4212 C CA . ILE A 1 540 ? 14.490 -23.213 -38.504 1.00 85.12 540 ILE A CA 1
ATOM 4213 C C . ILE A 1 540 ? 13.276 -23.708 -37.707 1.00 85.12 540 ILE A C 1
ATOM 4215 O O . ILE A 1 540 ? 13.378 -23.898 -36.495 1.00 85.12 540 ILE A O 1
ATOM 4219 N N . ARG A 1 541 ? 12.145 -23.959 -38.390 1.00 85.31 541 ARG A N 1
ATOM 4220 C CA . ARG A 1 541 ? 10.931 -24.520 -37.778 1.00 85.31 541 ARG A CA 1
ATOM 4221 C C . ARG A 1 541 ? 11.191 -25.915 -37.214 1.00 85.31 541 ARG A C 1
ATOM 4223 O O . ARG A 1 541 ? 10.813 -26.185 -36.080 1.00 85.31 541 ARG A O 1
ATOM 4230 N N . ARG A 1 542 ? 11.827 -26.796 -37.994 1.00 84.44 542 ARG A N 1
ATOM 4231 C CA . ARG A 1 542 ? 12.092 -28.191 -37.609 1.00 84.44 542 ARG A CA 1
ATOM 4232 C C . ARG A 1 542 ? 13.004 -28.296 -36.388 1.00 84.44 542 ARG A C 1
ATOM 4234 O O . ARG A 1 542 ? 12.777 -29.149 -35.538 1.00 84.44 542 ARG A O 1
ATOM 4241 N N . LEU A 1 543 ? 14.031 -27.452 -36.320 1.00 79.19 543 LEU A N 1
ATOM 4242 C CA . LEU A 1 543 ? 15.033 -27.459 -35.253 1.00 79.19 543 LEU A CA 1
ATOM 4243 C C . LEU A 1 543 ? 14.636 -26.605 -34.041 1.00 79.19 543 LEU A C 1
ATOM 4245 O O . LEU A 1 543 ? 15.376 -26.573 -33.063 1.00 79.19 543 LEU A O 1
ATOM 4249 N N . GLY A 1 544 ? 13.501 -25.899 -34.096 1.00 75.81 544 GLY A N 1
ATOM 4250 C CA . GLY A 1 544 ? 13.029 -25.055 -32.995 1.00 75.81 544 GLY A CA 1
ATOM 4251 C C . GLY A 1 544 ? 13.955 -23.877 -32.668 1.00 75.81 544 GLY A C 1
ATOM 4252 O O . GLY A 1 544 ? 13.877 -23.332 -31.575 1.00 75.81 544 GLY A O 1
ATOM 4253 N N . ILE A 1 545 ? 14.830 -23.476 -33.599 1.00 76.62 545 ILE A N 1
ATOM 4254 C CA . ILE A 1 545 ? 15.849 -22.428 -33.382 1.00 76.62 545 ILE A CA 1
ATOM 4255 C C . ILE A 1 545 ? 15.196 -21.053 -33.169 1.00 76.62 545 ILE A C 1
ATOM 4257 O O . ILE A 1 545 ? 15.745 -20.191 -32.486 1.00 76.62 545 ILE A O 1
ATOM 4261 N N . ARG A 1 546 ? 14.027 -20.836 -33.780 1.00 81.50 546 ARG A N 1
ATOM 4262 C CA . ARG A 1 546 ? 13.214 -19.624 -33.649 1.00 81.50 546 ARG A CA 1
ATOM 4263 C C . ARG A 1 546 ? 11.743 -19.972 -33.845 1.00 81.50 546 ARG A C 1
ATOM 4265 O O . ARG A 1 546 ? 11.414 -20.799 -34.698 1.00 81.50 546 ARG A O 1
ATOM 4272 N N . ASP A 1 547 ? 10.858 -19.290 -33.123 1.00 74.69 547 ASP A N 1
ATOM 4273 C CA . ASP A 1 547 ? 9.420 -19.405 -33.352 1.00 74.69 547 ASP A CA 1
ATOM 4274 C C . ASP A 1 547 ? 9.021 -18.711 -34.664 1.00 74.69 547 ASP A C 1
ATOM 4276 O O . ASP A 1 547 ? 8.987 -17.483 -34.788 1.00 74.69 547 ASP A O 1
ATOM 4280 N N . VAL A 1 548 ? 8.719 -19.524 -35.673 1.00 73.19 548 VAL A N 1
ATOM 4281 C CA . VAL A 1 548 ? 8.328 -19.048 -37.001 1.00 73.19 548 VAL A CA 1
ATOM 4282 C C . VAL A 1 548 ? 6.864 -18.611 -37.083 1.00 73.19 548 VAL A C 1
ATOM 4284 O O . VAL A 1 548 ? 6.511 -17.928 -38.040 1.00 73.19 548 VAL A O 1
ATOM 4287 N N . SER A 1 549 ? 6.016 -18.963 -36.108 1.00 66.00 549 SER A N 1
ATOM 4288 C CA . SER A 1 549 ? 4.594 -18.574 -36.088 1.00 66.00 549 SER A CA 1
ATOM 4289 C C . SER A 1 549 ? 4.391 -17.071 -35.851 1.00 66.00 549 SER A C 1
ATOM 4291 O O . SER A 1 549 ? 3.351 -16.507 -36.184 1.00 66.00 549 SER A O 1
ATOM 4293 N N . VAL A 1 550 ? 5.431 -16.400 -35.350 1.00 57.84 550 VAL A N 1
ATOM 4294 C CA . VAL A 1 550 ? 5.473 -14.956 -35.093 1.00 57.84 550 VAL A CA 1
ATOM 4295 C C . VAL A 1 550 ? 5.375 -14.119 -36.376 1.00 57.84 550 VAL A C 1
ATOM 4297 O O . VAL A 1 550 ? 4.936 -12.970 -36.334 1.00 57.84 550 VAL A O 1
ATOM 4300 N N . ALA A 1 551 ? 5.779 -14.666 -37.525 1.00 60.84 551 ALA A N 1
ATOM 4301 C CA . ALA A 1 551 ? 5.701 -13.974 -38.805 1.00 60.84 551 ALA A CA 1
ATOM 4302 C C . ALA A 1 551 ? 4.517 -14.494 -39.629 1.00 60.84 551 ALA A C 1
ATOM 4304 O O . ALA A 1 551 ? 4.420 -15.684 -39.906 1.00 60.84 551 ALA A O 1
ATOM 4305 N N . ARG A 1 552 ? 3.655 -13.582 -40.103 1.00 58.28 552 ARG A N 1
ATOM 4306 C CA . ARG A 1 552 ? 2.517 -13.916 -40.985 1.00 58.28 552 ARG A CA 1
ATOM 4307 C C . ARG A 1 552 ? 2.959 -14.584 -42.295 1.00 58.28 552 ARG A C 1
ATOM 4309 O O . ARG A 1 552 ? 2.229 -15.391 -42.855 1.00 58.28 552 ARG A O 1
ATOM 4316 N N . THR A 1 553 ? 4.150 -14.232 -42.777 1.00 78.00 553 THR A N 1
ATOM 4317 C CA . THR A 1 553 ? 4.802 -14.819 -43.959 1.00 78.00 553 THR A CA 1
ATOM 4318 C C . THR A 1 553 ? 6.301 -14.985 -43.675 1.00 78.00 553 THR A C 1
ATOM 4320 O O . THR A 1 553 ? 7.092 -14.125 -44.082 1.00 78.00 553 THR A O 1
ATOM 4323 N N . PRO A 1 554 ? 6.705 -16.042 -42.947 1.00 74.31 554 PRO A N 1
ATOM 4324 C CA . PRO A 1 554 ? 8.084 -16.262 -42.495 1.00 74.31 554 PRO A CA 1
ATOM 4325 C C . PRO A 1 554 ? 9.129 -16.173 -43.611 1.00 74.31 554 PRO A C 1
ATOM 4327 O O . PRO A 1 554 ? 10.194 -15.586 -43.442 1.00 74.31 554 PRO A O 1
ATOM 4330 N N . GLU A 1 555 ? 8.796 -16.687 -44.790 1.00 83.31 555 GLU A N 1
ATOM 4331 C CA . GLU A 1 555 ? 9.653 -16.699 -45.971 1.00 83.31 555 GLU A CA 1
ATOM 4332 C C . GLU A 1 555 ? 9.827 -15.292 -46.553 1.00 83.31 555 GLU A C 1
ATOM 4334 O O . GLU A 1 555 ? 10.897 -14.948 -47.047 1.00 83.31 555 GLU A O 1
ATOM 4339 N N . ALA A 1 556 ? 8.799 -14.441 -46.498 1.00 67.31 556 ALA A N 1
ATOM 4340 C CA . ALA A 1 556 ? 8.927 -13.047 -46.922 1.00 67.31 556 ALA A CA 1
ATOM 4341 C C . ALA A 1 556 ? 9.741 -12.229 -45.908 1.00 67.31 556 ALA A C 1
ATOM 4343 O O . ALA A 1 556 ? 10.558 -11.402 -46.311 1.00 67.31 556 ALA A O 1
ATOM 4344 N N . THR A 1 557 ? 9.571 -12.504 -44.612 1.00 70.81 557 THR A N 1
ATOM 4345 C CA . THR A 1 557 ? 10.339 -11.871 -43.534 1.00 70.81 557 THR A CA 1
ATOM 4346 C C . THR A 1 557 ? 11.819 -12.233 -43.618 1.00 70.81 557 THR A C 1
ATOM 4348 O O . THR A 1 557 ? 12.650 -11.331 -43.682 1.00 70.81 557 THR A O 1
ATOM 4351 N N . LEU A 1 558 ? 12.160 -13.523 -43.728 1.00 82.25 558 LEU A N 1
ATOM 4352 C CA . LEU A 1 558 ? 13.550 -13.953 -43.892 1.00 82.25 558 LEU A CA 1
ATOM 4353 C C . LEU A 1 558 ? 14.159 -13.404 -45.191 1.00 82.25 558 LEU A C 1
ATOM 4355 O O . LEU A 1 558 ? 15.303 -12.966 -45.185 1.00 82.25 558 LEU A O 1
ATOM 4359 N N . ARG A 1 559 ? 13.400 -13.361 -46.295 1.00 80.81 559 ARG A N 1
ATOM 4360 C CA . ARG A 1 559 ? 13.872 -12.783 -47.566 1.00 80.81 559 ARG A CA 1
ATOM 4361 C C . ARG A 1 559 ? 14.203 -11.294 -47.438 1.00 80.81 559 ARG A C 1
ATOM 4363 O O . ARG A 1 559 ? 15.240 -10.866 -47.937 1.00 80.81 559 ARG A O 1
ATOM 4370 N N . ARG A 1 560 ? 13.352 -10.517 -46.761 1.00 72.38 560 ARG A N 1
ATOM 4371 C CA . ARG A 1 560 ? 13.605 -9.097 -46.479 1.00 72.38 560 ARG A CA 1
ATOM 4372 C C . ARG A 1 560 ? 14.844 -8.928 -45.602 1.00 72.38 560 ARG A C 1
ATOM 4374 O O . ARG A 1 560 ? 15.713 -8.124 -45.920 1.00 72.38 560 ARG A O 1
ATOM 4381 N N . ASP A 1 561 ? 14.944 -9.697 -44.527 1.00 69.25 561 ASP A N 1
ATOM 4382 C CA . ASP A 1 561 ? 16.033 -9.551 -43.565 1.00 69.25 561 ASP A CA 1
ATOM 4383 C C . ASP A 1 561 ? 17.382 -10.005 -44.156 1.00 69.25 561 ASP A C 1
ATOM 4385 O O . ASP A 1 561 ? 18.397 -9.353 -43.911 1.00 69.25 561 ASP A O 1
ATOM 4389 N N . LEU A 1 562 ? 17.391 -11.039 -45.009 1.00 73.75 562 LEU A N 1
ATOM 4390 C CA . LEU A 1 562 ? 18.550 -11.392 -45.833 1.00 73.75 562 LEU A CA 1
ATOM 4391 C C . LEU A 1 562 ? 18.891 -10.257 -46.807 1.00 73.75 562 LEU A C 1
ATOM 4393 O O . LEU A 1 562 ? 20.037 -9.856 -46.852 1.00 73.75 562 LEU A O 1
ATOM 4397 N N . SER A 1 563 ? 17.935 -9.633 -47.501 1.00 68.31 563 SER A N 1
ATOM 4398 C CA . SER A 1 563 ? 18.257 -8.512 -48.411 1.00 68.31 563 SER A CA 1
ATOM 4399 C C . SER A 1 563 ? 18.832 -7.261 -47.725 1.00 68.31 563 SER A C 1
ATOM 4401 O O . SER A 1 563 ? 19.470 -6.440 -48.375 1.00 68.31 563 SER A O 1
ATOM 4403 N N . LEU A 1 564 ? 18.599 -7.099 -46.417 1.00 54.06 564 LEU A N 1
ATOM 4404 C CA . LEU A 1 564 ? 19.100 -5.970 -45.625 1.00 54.06 564 LEU A CA 1
ATOM 4405 C C . LEU A 1 564 ? 20.442 -6.268 -44.933 1.00 54.06 564 LEU A C 1
ATOM 4407 O O . LEU A 1 564 ? 21.124 -5.332 -44.516 1.00 54.06 564 LEU A O 1
ATOM 4411 N N . ARG A 1 565 ? 20.781 -7.549 -44.723 1.00 54.50 565 ARG A N 1
ATOM 4412 C CA . ARG A 1 565 ? 21.903 -7.999 -43.870 1.00 54.50 565 ARG A CA 1
ATOM 4413 C C . ARG A 1 565 ? 22.636 -9.243 -44.412 1.00 54.50 565 ARG A C 1
ATOM 4415 O O . ARG A 1 565 ? 23.323 -9.925 -43.651 1.00 54.50 565 ARG A O 1
ATOM 4422 N N . ASP A 1 566 ? 22.490 -9.571 -45.694 1.00 60.12 566 ASP A N 1
ATOM 4423 C CA . ASP A 1 566 ? 23.056 -10.774 -46.334 1.00 60.12 566 ASP A CA 1
ATOM 4424 C C . ASP A 1 566 ? 24.577 -10.827 -46.210 1.00 60.12 566 ASP A C 1
ATOM 4426 O O . ASP A 1 566 ? 25.121 -11.865 -45.830 1.00 60.12 566 ASP A O 1
ATOM 4430 N N . GLY A 1 567 ? 25.249 -9.693 -46.414 1.00 57.31 567 GLY A N 1
ATOM 4431 C CA . GLY A 1 567 ? 26.706 -9.587 -46.390 1.00 57.31 567 GLY A CA 1
ATOM 4432 C C . GLY A 1 567 ? 27.369 -9.955 -45.058 1.00 57.31 567 GLY A C 1
ATOM 4433 O O . GLY A 1 567 ? 28.588 -10.137 -45.029 1.00 57.31 567 GLY A O 1
ATOM 4434 N N . THR A 1 568 ? 26.602 -10.087 -43.967 1.00 66.19 568 THR A N 1
ATOM 4435 C CA . THR A 1 568 ? 27.120 -10.423 -42.631 1.00 66.19 568 THR A CA 1
ATOM 4436 C C . THR A 1 568 ? 27.409 -11.918 -42.450 1.00 66.19 568 THR A C 1
ATOM 4438 O O . THR A 1 568 ? 28.375 -12.256 -41.777 1.00 66.19 568 THR A O 1
ATOM 4441 N N . TYR A 1 569 ? 26.610 -12.812 -43.046 1.00 73.19 569 TYR A N 1
ATOM 4442 C CA . TYR A 1 569 ? 26.732 -14.269 -42.841 1.00 73.19 569 TYR A CA 1
ATOM 4443 C C . TYR A 1 569 ? 26.720 -15.079 -44.146 1.00 73.19 569 TYR A C 1
ATOM 4445 O O . TYR A 1 569 ? 27.283 -16.173 -44.185 1.00 73.19 569 TYR A O 1
ATOM 4453 N N . PHE A 1 570 ? 26.106 -14.564 -45.215 1.00 80.44 570 PHE A N 1
ATOM 4454 C CA . PHE A 1 570 ? 25.804 -15.327 -46.425 1.00 80.44 570 PHE A CA 1
ATOM 4455 C C . PHE A 1 570 ? 26.429 -14.714 -47.683 1.00 80.44 570 PHE A C 1
ATOM 4457 O O . PHE A 1 570 ? 26.583 -13.503 -47.805 1.00 80.44 570 PHE A O 1
ATOM 4464 N N . GLU A 1 571 ? 26.773 -15.570 -48.640 1.00 83.69 571 GLU A N 1
ATOM 4465 C CA . GLU A 1 571 ? 27.064 -15.204 -50.024 1.00 83.69 571 GLU A CA 1
ATOM 4466 C C . GLU A 1 571 ? 25.911 -15.649 -50.934 1.00 83.69 571 GLU A C 1
ATOM 4468 O O . GLU A 1 571 ? 25.278 -16.688 -50.715 1.00 83.69 571 GLU A O 1
ATOM 4473 N N . HIS A 1 572 ? 25.625 -14.853 -51.963 1.00 81.25 572 HIS A N 1
ATOM 4474 C CA . HIS A 1 572 ? 24.556 -15.143 -52.911 1.00 81.25 572 HIS A CA 1
ATOM 4475 C C . HIS A 1 572 ? 25.080 -16.024 -54.050 1.00 81.25 572 HIS A C 1
ATOM 4477 O O . HIS A 1 572 ? 26.006 -15.644 -54.768 1.00 81.25 572 HIS A O 1
ATOM 4483 N N . VAL A 1 573 ? 24.475 -17.197 -54.238 1.00 81.94 573 VAL A N 1
ATOM 4484 C CA . VAL A 1 573 ? 24.886 -18.182 -55.247 1.00 81.94 573 VAL A CA 1
ATOM 4485 C C . VAL A 1 573 ? 23.668 -18.561 -56.081 1.00 81.94 573 VAL A C 1
ATOM 4487 O O . VAL A 1 573 ? 22.803 -19.323 -55.648 1.00 81.94 573 VAL A O 1
ATOM 4490 N N . GLY A 1 574 ? 23.580 -18.016 -57.296 1.00 79.94 574 GLY A N 1
ATOM 4491 C CA . GLY A 1 574 ? 22.416 -18.215 -58.163 1.00 79.94 574 GLY A CA 1
ATOM 4492 C C . GLY A 1 574 ? 21.160 -17.579 -57.565 1.00 79.94 574 GLY A C 1
ATOM 4493 O O . GLY A 1 574 ? 21.096 -16.363 -57.462 1.00 79.94 574 GLY A O 1
ATOM 4494 N N . SER A 1 575 ? 20.168 -18.391 -57.187 1.00 74.12 575 SER A N 1
ATOM 4495 C CA . SER A 1 575 ? 18.928 -17.958 -56.515 1.00 74.12 575 SER A CA 1
ATOM 4496 C C . SER A 1 575 ? 18.874 -18.335 -55.025 1.00 74.12 575 SER A C 1
ATOM 4498 O O . SER A 1 575 ? 17.791 -18.342 -54.435 1.00 74.12 575 SER A O 1
ATOM 4500 N N . GLY A 1 576 ? 20.006 -18.736 -54.439 1.00 82.38 576 GLY A N 1
ATOM 4501 C CA . GLY A 1 576 ? 20.100 -19.217 -53.061 1.00 82.38 576 GLY A CA 1
ATOM 4502 C C . GLY A 1 576 ? 21.260 -18.601 -52.280 1.00 82.38 576 GLY A C 1
ATOM 4503 O O . GLY A 1 576 ? 22.029 -17.791 -52.796 1.00 82.38 576 GLY A O 1
ATOM 4504 N N . PHE A 1 577 ? 21.374 -19.005 -51.018 1.00 85.44 577 PHE A N 1
ATOM 4505 C CA . PHE A 1 577 ? 22.294 -18.447 -50.030 1.00 85.44 577 PHE A CA 1
ATOM 4506 C C . PHE A 1 577 ? 23.237 -19.538 -49.519 1.00 85.44 577 PHE A C 1
ATOM 4508 O O . PHE A 1 577 ? 22.780 -20.608 -49.110 1.00 85.44 577 PHE A O 1
ATOM 4515 N N . ARG A 1 578 ? 24.547 -19.281 -49.521 1.00 87.81 578 ARG A N 1
ATOM 4516 C CA . ARG A 1 578 ? 25.555 -20.156 -48.895 1.00 87.81 578 ARG A CA 1
ATOM 4517 C C . ARG A 1 578 ? 26.204 -19.428 -47.723 1.00 87.81 578 ARG A C 1
ATOM 4519 O O . ARG A 1 578 ? 26.413 -18.222 -47.797 1.00 87.81 578 ARG A O 1
ATOM 4526 N N . LEU A 1 579 ? 26.499 -20.137 -46.634 1.00 86.75 579 LEU A N 1
ATOM 4527 C CA . LEU A 1 579 ? 27.210 -19.552 -45.497 1.00 86.75 579 LEU A CA 1
ATOM 4528 C C . LEU A 1 579 ? 28.652 -19.216 -45.902 1.00 86.75 579 LEU A C 1
ATOM 4530 O O . LEU A 1 579 ? 29.351 -20.060 -46.469 1.00 86.75 579 LEU A O 1
ATOM 4534 N N . ARG A 1 580 ? 29.117 -18.004 -45.594 1.00 81.19 580 ARG A N 1
ATOM 4535 C CA . ARG A 1 580 ? 30.487 -17.598 -45.926 1.00 81.19 580 ARG A CA 1
ATOM 4536 C C . ARG A 1 580 ? 31.519 -18.404 -45.131 1.00 81.19 580 ARG A C 1
ATOM 4538 O O . ARG A 1 580 ? 31.309 -18.757 -43.969 1.00 81.19 580 ARG A O 1
ATOM 4545 N N . SER A 1 581 ? 32.670 -18.667 -45.744 1.00 72.25 581 SER A N 1
ATOM 4546 C CA . SER A 1 581 ? 33.754 -19.446 -45.132 1.00 72.25 581 SER A CA 1
ATOM 4547 C C . SER A 1 581 ? 34.422 -18.756 -43.938 1.00 72.25 581 SER A C 1
ATOM 4549 O O . SER A 1 581 ? 34.940 -19.440 -43.060 1.00 72.25 581 SER A O 1
ATOM 4551 N N . ASP A 1 582 ? 34.395 -17.423 -43.881 1.00 70.06 582 ASP A N 1
ATOM 4552 C CA . ASP A 1 582 ? 35.027 -16.595 -42.845 1.00 70.06 582 ASP A CA 1
ATOM 4553 C C . ASP A 1 582 ? 34.185 -16.428 -41.567 1.00 70.06 582 ASP A C 1
ATOM 4555 O O . ASP A 1 582 ? 34.709 -16.001 -40.542 1.00 70.06 582 ASP A O 1
ATOM 4559 N N . VAL A 1 583 ? 32.906 -16.818 -41.591 1.00 65.94 583 VAL A N 1
ATOM 4560 C CA . VAL A 1 583 ? 31.972 -16.684 -40.452 1.00 65.94 583 VAL A CA 1
ATOM 4561 C C . VAL A 1 583 ? 31.750 -18.023 -39.723 1.00 65.94 583 VAL A C 1
ATOM 4563 O O . VAL A 1 583 ? 30.993 -18.114 -38.760 1.00 65.94 583 VAL A O 1
ATOM 4566 N N . ARG A 1 584 ? 32.456 -19.085 -40.144 1.00 59.03 584 ARG A N 1
ATOM 4567 C CA . ARG A 1 584 ? 32.311 -20.455 -39.613 1.00 59.03 584 ARG A CA 1
ATOM 4568 C C . ARG A 1 584 ? 32.697 -20.611 -38.134 1.00 59.03 584 ARG A C 1
ATOM 4570 O O . ARG A 1 584 ? 32.200 -21.530 -37.501 1.00 59.03 584 ARG A O 1
ATOM 4577 N N . GLY A 1 585 ? 33.550 -19.737 -37.589 1.00 53.94 585 GLY A N 1
ATOM 4578 C CA . GLY A 1 585 ? 34.073 -19.841 -36.214 1.00 53.94 585 GLY A CA 1
ATOM 4579 C C . GLY A 1 585 ? 33.423 -18.920 -35.173 1.00 53.94 585 GLY A C 1
ATOM 4580 O O . GLY A 1 585 ? 33.854 -18.912 -34.026 1.00 53.94 585 GLY A O 1
ATOM 4581 N N . THR A 1 586 ? 32.434 -18.104 -35.552 1.00 53.94 586 THR A N 1
ATOM 4582 C CA . THR A 1 586 ? 31.820 -17.086 -34.670 1.00 53.94 586 THR A CA 1
ATOM 4583 C C . THR A 1 586 ? 30.376 -17.404 -34.273 1.00 53.94 586 THR A C 1
ATOM 4585 O O . THR A 1 586 ? 29.744 -16.629 -33.552 1.00 53.94 586 THR A O 1
ATOM 4588 N N . LEU A 1 587 ? 29.840 -18.542 -34.720 1.00 56.53 587 LEU A N 1
ATOM 4589 C CA . LEU A 1 587 ? 28.493 -19.004 -34.395 1.00 56.53 587 LEU A CA 1
ATOM 4590 C C . LEU A 1 587 ? 28.552 -20.057 -33.271 1.00 56.53 587 LEU A C 1
ATOM 4592 O O . LEU A 1 587 ? 29.379 -20.964 -33.338 1.00 56.53 587 LEU A O 1
ATOM 4596 N N . PRO A 1 588 ? 27.692 -19.970 -32.238 1.00 42.50 588 PRO A N 1
ATOM 4597 C CA . PRO A 1 588 ? 27.669 -20.962 -31.167 1.00 42.50 588 PRO A CA 1
ATOM 4598 C C . PRO A 1 588 ? 27.284 -22.340 -31.732 1.00 42.50 588 PRO A C 1
ATOM 4600 O O . PRO A 1 588 ? 26.235 -22.467 -32.364 1.00 42.50 588 PRO A O 1
ATOM 4603 N N . GLY A 1 589 ? 28.142 -23.347 -31.515 1.00 49.06 589 GLY A N 1
ATOM 4604 C CA . GLY A 1 589 ? 27.933 -24.737 -31.950 1.00 49.06 589 GLY A CA 1
ATOM 4605 C C . GLY A 1 589 ? 28.912 -25.292 -32.999 1.00 49.06 589 GLY A C 1
ATOM 4606 O O . GLY A 1 589 ? 28.669 -26.383 -33.498 1.00 49.06 589 GLY A O 1
ATOM 4607 N N . SER A 1 590 ? 30.004 -24.595 -33.346 1.00 39.44 590 SER A N 1
ATOM 4608 C CA . SER A 1 590 ? 30.981 -25.055 -34.356 1.00 39.44 590 SER A CA 1
ATOM 4609 C C . SER A 1 590 ? 32.078 -26.009 -33.849 1.00 39.44 590 SER A C 1
ATOM 4611 O O . SER A 1 590 ? 33.017 -26.287 -34.594 1.00 39.44 590 SER A O 1
ATOM 4613 N N . ASP A 1 591 ? 31.993 -26.517 -32.617 1.00 34.59 591 ASP A N 1
ATOM 4614 C CA . ASP A 1 591 ? 32.920 -27.544 -32.118 1.00 34.59 591 ASP A CA 1
ATOM 4615 C C . ASP A 1 591 ? 32.445 -28.943 -32.528 1.00 34.59 591 ASP A C 1
ATOM 4617 O O . ASP A 1 591 ? 32.036 -29.757 -31.702 1.00 34.59 591 ASP A O 1
ATOM 4621 N N . ASP A 1 592 ? 32.530 -29.228 -33.826 1.00 34.66 592 ASP A N 1
ATOM 4622 C CA . ASP A 1 592 ? 32.515 -30.599 -34.330 1.00 34.66 592 ASP A CA 1
ATOM 4623 C C . ASP A 1 592 ? 33.972 -31.068 -34.436 1.00 34.66 592 ASP A C 1
ATOM 4625 O O . ASP A 1 592 ? 34.677 -30.874 -35.432 1.00 34.66 592 ASP A O 1
ATOM 4629 N N . LYS A 1 593 ? 34.470 -31.642 -33.340 1.00 29.44 593 LYS A N 1
ATOM 4630 C CA . LYS A 1 593 ? 35.713 -32.412 -33.349 1.00 29.44 593 LYS A CA 1
ATOM 4631 C C . LYS A 1 593 ? 35.397 -33.739 -34.058 1.00 29.44 593 LYS A C 1
ATOM 4633 O O . LYS A 1 593 ? 34.491 -34.436 -33.603 1.00 29.44 593 LYS A O 1
ATOM 4638 N N . PRO A 1 594 ? 36.097 -34.123 -35.141 1.00 29.48 594 PRO A N 1
ATOM 4639 C CA . PRO A 1 594 ? 35.830 -35.402 -35.790 1.00 29.48 594 PRO A CA 1
ATOM 4640 C C . PRO A 1 594 ? 36.131 -36.549 -34.811 1.00 29.48 594 PRO A C 1
ATOM 4642 O O . PRO A 1 594 ? 37.051 -36.413 -33.994 1.00 29.48 594 PRO A O 1
ATOM 4645 N N . PRO A 1 595 ? 35.392 -37.672 -34.873 1.00 34.38 595 PRO A N 1
ATOM 4646 C CA . PRO A 1 595 ? 35.672 -38.820 -34.026 1.00 34.38 595 PRO A CA 1
ATOM 4647 C C . PRO A 1 595 ? 37.039 -39.384 -34.426 1.00 34.38 595 PRO A C 1
ATOM 4649 O O . PRO A 1 595 ? 37.224 -39.857 -35.549 1.00 34.38 595 PRO A O 1
ATOM 4652 N N . GLY A 1 596 ? 37.998 -39.263 -33.511 1.00 33.09 596 GLY A N 1
ATOM 4653 C CA . GLY A 1 596 ? 39.266 -39.984 -33.520 1.00 33.09 596 GLY A CA 1
ATOM 4654 C C . GLY A 1 596 ? 39.215 -41.117 -32.517 1.00 33.09 596 GLY A C 1
ATOM 4655 O O . GLY A 1 596 ? 38.663 -40.875 -31.418 1.00 33.09 596 GLY A O 1
#

Solvent-accessible surface area (backbone atoms only — not comparable to full-atom values): 35960 Å² total; per-residue (Å²): 135,86,84,87,86,88,79,86,84,88,82,90,85,87,85,88,86,87,86,82,89,82,88,88,81,92,89,87,83,90,87,83,88,84,87,83,90,84,90,82,86,89,84,82,94,75,90,82,87,84,86,91,86,83,87,88,81,87,81,84,88,81,89,82,84,92,76,82,93,77,87,90,75,87,80,91,82,85,90,85,83,91,72,95,66,78,80,68,74,76,78,77,56,94,46,68,96,37,60,37,78,56,76,78,49,73,70,54,50,54,56,41,72,75,66,26,46,36,34,50,38,40,63,62,64,56,51,47,75,76,40,49,34,54,24,29,53,50,52,53,53,53,52,48,72,45,30,94,35,43,36,31,32,34,53,29,52,52,50,37,68,70,43,47,64,59,56,55,69,62,56,69,76,80,74,51,68,61,58,59,51,48,52,53,54,50,48,55,59,61,66,60,60,83,55,82,87,46,67,66,60,56,50,52,51,47,54,51,50,52,51,54,51,50,54,49,48,50,52,50,47,63,67,39,47,69,75,81,60,54,73,53,38,74,74,36,65,90,71,23,70,64,55,59,51,46,54,61,46,45,60,94,28,58,43,71,76,66,65,89,52,41,70,59,48,39,57,49,34,55,56,33,32,79,71,64,42,62,46,33,39,83,42,37,78,85,28,44,86,43,80,91,46,41,22,24,53,51,32,54,32,49,52,47,46,50,54,54,56,47,69,49,88,63,93,54,61,41,36,35,41,35,36,40,77,73,48,69,46,55,16,36,70,40,88,89,60,84,75,43,69,46,66,49,30,41,66,59,25,49,52,33,32,73,71,41,67,24,41,63,42,75,32,41,49,23,55,48,51,53,51,47,42,68,78,51,76,68,64,61,69,39,49,52,50,33,27,52,54,36,48,62,61,44,54,76,76,62,89,67,75,68,47,67,40,70,65,41,51,54,47,46,42,48,52,29,43,75,73,69,37,45,66,56,34,50,48,45,52,52,10,13,68,56,78,17,42,37,47,42,67,59,52,28,64,74,67,71,49,63,91,83,63,77,69,79,70,61,44,49,67,52,46,52,46,50,52,54,31,30,78,67,72,56,31,51,89,82,41,76,60,58,48,39,77,39,61,86,65,97,73,71,59,55,22,38,35,36,49,71,61,47,26,57,53,43,58,60,51,70,71,44,52,51,67,63,53,32,39,46,59,57,34,62,79,43,47,89,49,72,39,43,60,65,56,41,51,53,47,29,50,72,68,62,55,37,80,53,83,80,40,98,50,47,52,60,53,42,50,52,49,34,76,75,52,33,86,77,51,38,42,84,53,94,92,25,39,23,45,40,83,88,52,58,84,80,50,96,83,64,84,77,75,77,94,124

Secondary structure (DSSP, 8-state):
-----------------------------------------------------PPP-PPPP--------------------------PPPPP-TTTT-GGGSPPPHHHHHHHHHHS-EEEPHHHHHHGGGS-HHHHHHHHHHHHHTGGGEEB-HHHHHHHHHHHHHHHHHS-----HHHHHHHHHHHHHHHTTT-TT-HHHHHHHHHHHHHHHHHHHHHHHHHH-PPP-HHHHHH-GGG-HHHHHHHHHHTT-BPPP-GGGHHHHHHHHHHHHHTTPSSSTTSTTTTTTSTTTTT-HHHHHHHHHHHHHHH---S-SEEEEE-----TTTEEE-TTSTTPEEEE-HHHHHHHHHHHS-EEEEE-HHHHHHHHHHHS---HHHHHHHHHHHHHTTS-------SS-HHHHHHHHHHHHHTT-HHHHHHHHHHHHTTTEEEHHHHHHHHT--TT---TTTTHHHHHHHHHHHHTTSS-TTPPPSSEEE-SSSSS--EEE--HHHHHHHHHHTTSPPHHHHHHHHHHTSTT--B-HHHHHHHHHHHTSS-GGGSSSHHHHHHHHHHHHGGGTEEEETTEEEE-GGGTTSSTT-------

Sequence (596 aa):
MQPIEVRGLTNLFAGVAVVDDLSLTIAAGEVFALGPNVRGRPEPWRPNHGDRQRPRVKLKRSGIGLQGPGDWSDKADSAHGRQSVGETPAGRGLYDGFEGYRDPTEDEVLALLETCPIILDTNVLLDIYGFEEPARVLALDVLDSIRSRLWVPHQVMREFWRNRHSVIAGISSPVQPIDAVRGELLAIVNSLRPDRERPEEIQSMRETVETQLDELAEAISKARGNPLNIAQILTDTSLDPVLARLEGVLRGRVGRPLGDDEPSLIQAGLKRFAVKIPPGYMDAEDKADQLPEQGTGDYLLWEQTLRYVSELQASSDAFVIVTNDAKEDWRINVANLKKRALGVRPELVAEALDRTGRRLVLLQQSDFYRLMSRIRPGDQAASDSLVEASALGSHDDGLTESEWTEAAYKRLLHELREAGNQVQADIVSIAAQSGGFISRAKIYEYAGYAEDRSLRRFAMPAQRVALSLVESELLSEDAPTPLEAIYEGPGKAVGYRVPREFVKYEAQRDEQPTWVRAAATVAATSPERVWTVNELVSEIRRLGIRDVSVARTPEATLRRDLSLRDGTYFEHVGSGFRLRSDVRGTLPGSDDKPPG

Nearest PDB structures (foldseek):
  6nce-assembly1_A  TM=6.877E-01  e=1.791E+00  Homo sapiens
  4ad9-assembly1_B  TM=4.336E-01  e=1.104E+00  Homo sapiens

Mean predicted aligned error: 21.02 Å

pLDDT: mean 72.72, std 22.29, range [23.48, 97.88]